Protein AF-C7YXZ8-F1 (afdb_monomer)

Radius of gyration: 30.82 Å; Cα contacts (8 Å, |Δi|>4): 284; chains: 1; bounding box: 81×82×86 Å

Mean predicted aligned error: 14.54 Å

Solvent-accessible surface area (backbone atoms only — not comparable to full-atom values): 23075 Å² total; per-residue (Å²): 141,81,82,92,80,92,75,90,74,94,73,84,82,72,79,83,85,74,81,80,80,82,84,76,90,78,90,85,86,84,88,82,90,80,88,84,83,92,78,91,80,84,90,80,88,80,83,87,84,87,81,87,80,88,86,88,87,84,90,88,87,86,90,83,88,83,88,85,89,86,87,85,84,87,89,81,92,77,93,70,83,67,80,76,78,75,77,79,77,89,74,78,79,81,50,62,68,56,52,53,50,50,43,50,50,38,48,55,53,31,52,54,45,46,55,49,45,52,54,52,50,51,57,58,53,63,50,65,80,47,99,80,62,78,79,79,49,70,69,56,52,50,51,50,50,51,51,39,50,49,34,48,48,35,51,50,51,39,50,53,53,27,63,32,90,77,41,50,74,73,47,44,44,44,49,66,76,68,40,44,70,61,48,46,42,50,65,41,45,50,54,52,50,51,56,32,57,77,46,51,78,86,29,45,71,60,43,52,55,47,50,56,51,51,50,51,52,44,52,48,41,43,76,74,43,64,93,48,36,70,59,33,34,49,50,50,19,49,52,23,47,53,58,28,68,72,40,82,84,44,66,64,60,23,51,51,25,37,49,54,16,41,53,28,33,49,56,44,30,74,75,40,70,43,44,4,58,40,29,36,56,44,20,68,55,31,66,90,42,61,62,58,21,52,52,23,31,49,45,5,58,67,24,84,43,52,27,74,69,37,69,63,56,48,41,76,70,19,53,65,53,65,67,51,54,78,81,59,50,84,75,53,48,51,62,51,32,50,46,25,44,51,31,32,69,72,69,66,47,68,64,90,48,44,65,63,36,48,52,54,22,55,69,36,42,61,62,48,52,60,55,48,55,58,67,74,64,61,85,131

Secondary structure (DSSP, 8-state):
---------TT-S----------------------------PPP-PPPP------------------------------------PPPP--PPPPHHHHHHHHHHHHHHHHHHHHHHHHHHHHHHHTTSSS---PPPHHHHHHHHHHHHHHHHHHHHHHHHHT-TT--HHHHTHHHHTTHHHHIIIIIIIHHHHHHHHTTTTTHHHHHHHHHHHHHHHHHHHHH-GGGHHHHHHHHHHHHHHHHHH-SS-HHHHHHHHHHHHHHHHHHHHH-TTBHHHHHHHHHHTTT-HHHHHHHHHHHHHSSB--TTHHHHTHHHHHHHHH--HHHHTT--HHHHHHHHHHHHHH---GGGHHHHHHHHHHHHHHHHHHHHHHTTS--

pLDDT: mean 76.47, std 27.03, range [21.25, 98.56]

Structure (mmCIF, N/CA/C/O backbone):
data_AF-C7YXZ8-F1
#
_entry.id   AF-C7YXZ8-F1
#
loop_
_atom_site.group_PDB
_atom_site.id
_atom_site.type_symbol
_atom_site.label_atom_id
_atom_site.label_alt_id
_atom_site.label_comp_id
_atom_site.label_asym_id
_atom_site.label_entity_id
_atom_site.label_seq_id
_atom_site.pdbx_PDB_ins_code
_atom_site.Cartn_x
_atom_site.Cartn_y
_atom_site.Cartn_z
_atom_site.occupancy
_atom_site.B_iso_or_equiv
_atom_site.auth_seq_id
_atom_site.auth_comp_id
_atom_site.auth_asym_id
_atom_site.auth_atom_id
_atom_site.pdbx_PDB_model_num
ATOM 1 N N . LEU A 1 1 ? 6.331 -31.261 -4.458 1.00 22.95 1 LEU A N 1
ATOM 2 C CA . LEU A 1 1 ? 5.255 -31.078 -3.459 1.00 22.95 1 LEU A CA 1
ATOM 3 C C . LEU A 1 1 ? 5.594 -29.800 -2.704 1.00 22.95 1 LEU A C 1
ATOM 5 O O . LEU A 1 1 ? 6.320 -29.869 -1.731 1.00 22.95 1 LEU A O 1
ATOM 9 N N . LEU A 1 2 ? 5.270 -28.607 -3.185 1.00 22.16 2 LEU A N 1
ATOM 10 C CA . LEU A 1 2 ? 4.027 -28.182 -3.825 1.00 22.16 2 LEU A CA 1
ATOM 11 C C . LEU A 1 2 ? 4.280 -27.239 -5.003 1.00 22.16 2 LEU A C 1
ATOM 13 O O . LEU A 1 2 ? 5.362 -26.678 -5.152 1.00 22.16 2 LEU A O 1
ATOM 17 N N . ASP A 1 3 ? 3.261 -27.193 -5.847 1.00 21.31 3 ASP A N 1
ATOM 18 C CA . ASP A 1 3 ? 3.287 -26.835 -7.250 1.00 21.31 3 ASP A CA 1
ATOM 19 C C . ASP A 1 3 ? 3.368 -25.341 -7.537 1.00 21.31 3 ASP A C 1
ATOM 21 O O . ASP A 1 3 ? 2.862 -24.488 -6.809 1.00 21.31 3 ASP A O 1
ATOM 25 N N . ALA A 1 4 ? 3.958 -25.088 -8.700 1.00 23.27 4 ALA A N 1
ATOM 26 C CA . ALA A 1 4 ? 3.833 -23.872 -9.464 1.00 23.27 4 ALA A CA 1
ATOM 27 C C . ALA A 1 4 ? 2.370 -23.643 -9.880 1.00 23.27 4 ALA A C 1
ATOM 29 O O . ALA A 1 4 ? 1.775 -24.449 -10.595 1.00 23.27 4 ALA A O 1
ATOM 30 N N . ALA A 1 5 ? 1.831 -22.496 -9.480 1.00 21.45 5 ALA A N 1
ATOM 31 C CA . ALA A 1 5 ? 0.671 -21.860 -10.090 1.00 21.45 5 ALA A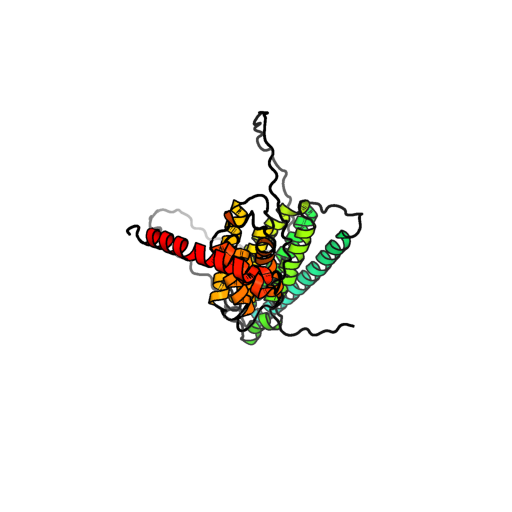 CA 1
ATOM 32 C C . ALA A 1 5 ? 0.880 -20.339 -10.031 1.00 21.45 5 ALA A C 1
ATOM 34 O O . ALA A 1 5 ? 0.215 -19.621 -9.293 1.00 21.45 5 ALA A O 1
ATOM 35 N N . ASP A 1 6 ? 1.870 -19.866 -10.789 1.00 25.06 6 ASP A N 1
ATOM 36 C CA . ASP A 1 6 ? 2.119 -18.446 -11.036 1.00 25.06 6 ASP A CA 1
ATOM 37 C C . ASP A 1 6 ? 1.327 -18.009 -12.274 1.00 25.06 6 ASP A C 1
ATOM 39 O O . ASP A 1 6 ? 1.778 -18.156 -13.411 1.00 25.06 6 ASP A O 1
ATOM 43 N N . ALA A 1 7 ? 0.123 -17.489 -12.051 1.00 25.22 7 ALA A N 1
ATOM 44 C CA . ALA A 1 7 ? -0.517 -16.495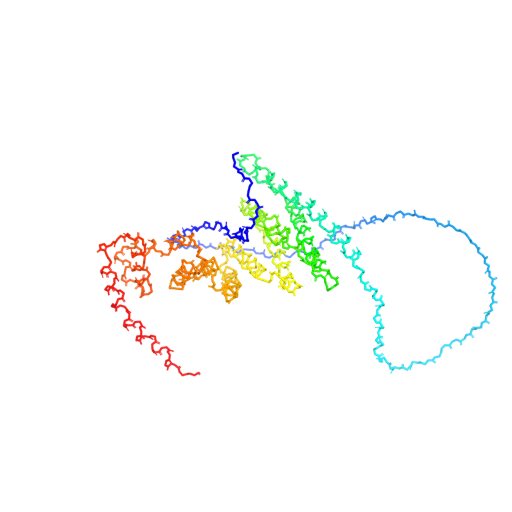 -12.907 1.00 25.22 7 ALA A CA 1
ATOM 45 C C . ALA A 1 7 ? -1.746 -15.932 -12.185 1.00 25.22 7 ALA A C 1
ATOM 47 O O . ALA A 1 7 ? -2.638 -16.682 -11.811 1.00 25.22 7 ALA A O 1
ATOM 48 N N . GLN A 1 8 ? -1.792 -14.602 -12.076 1.00 24.97 8 GLN A N 1
ATOM 49 C CA . GLN A 1 8 ? -2.915 -13.792 -11.584 1.00 24.97 8 GLN A CA 1
ATOM 50 C C . GLN A 1 8 ? -3.157 -13.863 -10.071 1.00 24.97 8 GLN A C 1
ATOM 52 O O . GLN A 1 8 ? -3.991 -14.617 -9.597 1.00 24.97 8 GLN A O 1
ATOM 57 N N . ASN A 1 9 ? -2.490 -12.978 -9.326 1.00 26.17 9 ASN A N 1
ATOM 58 C CA . ASN A 1 9 ? -3.216 -12.008 -8.505 1.00 26.17 9 ASN A CA 1
ATOM 59 C C . ASN A 1 9 ? -2.292 -10.894 -8.001 1.00 26.17 9 ASN A C 1
ATOM 61 O O . ASN A 1 9 ? -1.204 -11.129 -7.483 1.00 26.17 9 ASN A O 1
ATOM 65 N N . SER A 1 10 ? -2.775 -9.659 -8.105 1.00 29.16 10 SER A N 1
ATOM 66 C CA . SER A 1 10 ? -2.252 -8.458 -7.445 1.00 29.16 10 SER A CA 1
ATOM 67 C C . SER A 1 10 ? -2.480 -8.472 -5.919 1.00 29.16 10 SER A C 1
ATOM 69 O O . SER A 1 10 ? -2.590 -7.415 -5.302 1.00 29.16 10 SER A O 1
ATOM 71 N N . ASP A 1 11 ? -2.623 -9.654 -5.311 1.00 33.91 11 ASP A N 1
ATOM 72 C CA . ASP A 1 11 ? -3.142 -9.824 -3.946 1.00 33.91 11 ASP A CA 1
ATOM 73 C C . ASP A 1 11 ? -2.072 -9.820 -2.857 1.00 33.91 11 ASP A C 1
ATOM 75 O O . ASP A 1 11 ? -2.402 -9.745 -1.677 1.00 33.91 11 ASP A O 1
ATOM 79 N N . ASP A 1 12 ? -0.797 -9.819 -3.232 1.00 37.62 12 ASP A N 1
ATOM 80 C CA . ASP A 1 12 ? 0.313 -10.025 -2.297 1.00 37.62 12 ASP A CA 1
ATOM 81 C C . ASP A 1 12 ? 0.966 -8.712 -1.813 1.00 37.62 12 ASP A C 1
ATOM 83 O O . ASP A 1 12 ? 2.110 -8.676 -1.372 1.00 37.62 12 ASP A O 1
ATOM 87 N N . MET A 1 13 ? 0.247 -7.591 -1.924 1.00 41.53 13 MET A N 1
ATOM 88 C CA . MET A 1 13 ? 0.742 -6.259 -1.537 1.00 41.53 13 MET A CA 1
ATOM 89 C C . MET A 1 13 ? 0.558 -5.936 -0.045 1.00 41.53 13 MET A C 1
ATOM 91 O O . MET A 1 13 ? 0.921 -4.847 0.395 1.00 41.53 13 MET A O 1
ATOM 95 N N . GLY A 1 14 ? -0.016 -6.834 0.761 1.00 36.03 14 GLY A N 1
ATOM 96 C CA . GLY A 1 14 ? -0.442 -6.466 2.110 1.00 36.03 14 GLY A CA 1
ATOM 97 C C . GLY A 1 14 ? -0.515 -7.615 3.095 1.00 36.03 14 GLY A C 1
ATOM 98 O O . GLY A 1 14 ? -1.603 -8.075 3.430 1.00 36.03 14 GLY A O 1
ATOM 99 N N . THR A 1 15 ? 0.618 -8.018 3.667 1.00 31.36 15 THR A N 1
ATOM 100 C CA . THR A 1 15 ? 0.616 -8.692 4.976 1.00 31.36 15 THR A CA 1
ATOM 101 C C . THR A 1 15 ? 1.835 -8.303 5.807 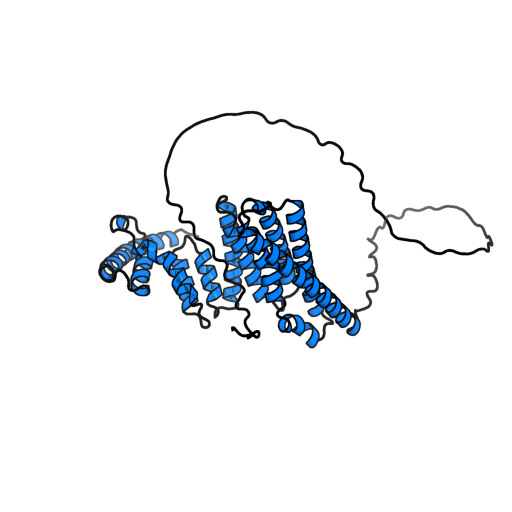1.00 31.36 15 THR A C 1
ATOM 103 O O . THR A 1 15 ? 2.646 -9.131 6.193 1.00 31.36 15 THR A O 1
ATOM 106 N N . CYS A 1 16 ? 1.939 -7.021 6.160 1.00 29.92 16 CYS A N 1
ATOM 107 C CA . CYS A 1 16 ? 2.841 -6.611 7.230 1.00 29.92 16 CYS A CA 1
ATOM 108 C C . CYS A 1 16 ? 2.211 -7.024 8.577 1.00 29.92 16 CYS A C 1
ATOM 110 O O . CYS A 1 16 ? 1.249 -6.390 9.032 1.00 29.92 16 CYS A O 1
ATOM 112 N N . ARG A 1 17 ? 2.706 -8.104 9.202 1.00 25.94 17 ARG A N 1
ATOM 113 C CA . ARG A 1 17 ? 2.362 -8.472 10.588 1.00 25.94 17 ARG A CA 1
ATOM 114 C C . ARG A 1 17 ? 2.926 -7.404 11.528 1.00 25.94 17 ARG A C 1
ATOM 116 O O . ARG A 1 17 ? 4.084 -7.461 11.918 1.00 25.94 17 ARG A O 1
ATOM 123 N N . VAL A 1 18 ? 2.109 -6.420 11.893 1.00 29.67 18 VAL A N 1
ATOM 124 C CA . VAL A 1 18 ? 2.423 -5.527 13.015 1.00 29.67 18 VAL A CA 1
ATOM 125 C C . VAL A 1 18 ? 2.055 -6.278 14.290 1.00 29.67 18 VAL A C 1
ATOM 127 O O . VAL A 1 18 ? 0.873 -6.481 14.566 1.00 29.67 18 VAL A O 1
ATOM 130 N N . LEU A 1 19 ? 3.065 -6.722 15.039 1.00 24.56 19 LEU A N 1
ATOM 131 C CA . LEU A 1 19 ? 2.887 -7.191 16.409 1.00 24.56 19 LEU A CA 1
ATOM 132 C C . LEU A 1 19 ? 2.347 -6.014 17.227 1.00 24.56 19 LEU A C 1
ATOM 134 O O . LEU A 1 19 ? 3.036 -5.019 17.425 1.00 24.56 19 LEU A O 1
ATOM 138 N N . ALA A 1 20 ? 1.087 -6.097 17.647 1.00 23.75 20 ALA A N 1
ATOM 139 C CA . ALA A 1 20 ? 0.527 -5.157 18.602 1.00 23.75 20 ALA A CA 1
ATOM 140 C C . ALA A 1 20 ? 1.126 -5.466 19.982 1.00 23.75 20 ALA A C 1
ATOM 142 O O . ALA A 1 20 ? 0.699 -6.406 20.649 1.00 23.75 20 ALA A O 1
ATOM 143 N N . SER A 1 21 ? 2.130 -4.697 20.396 1.00 23.50 21 SER A N 1
ATOM 144 C CA . SER A 1 21 ? 2.557 -4.607 21.790 1.00 23.50 21 SER A CA 1
ATOM 145 C C . SER A 1 21 ? 1.450 -3.920 22.595 1.00 23.50 21 SER A C 1
ATOM 147 O O . SER A 1 21 ? 1.073 -2.779 22.338 1.00 23.50 21 SER A O 1
ATOM 149 N N . THR A 1 22 ? 0.885 -4.638 23.560 1.00 23.08 22 THR A N 1
ATOM 150 C CA . THR A 1 22 ? -0.003 -4.083 24.584 1.00 23.08 22 THR A CA 1
ATOM 151 C C . THR A 1 22 ? 0.858 -3.415 25.656 1.00 23.08 22 THR A C 1
ATOM 153 O O . THR A 1 22 ? 1.482 -4.120 26.451 1.00 23.08 22 THR A O 1
ATOM 156 N N . SER A 1 23 ? 0.921 -2.084 25.695 1.00 23.06 23 SER A N 1
ATOM 157 C CA . SER A 1 23 ? 1.466 -1.366 26.851 1.00 23.06 23 SER A CA 1
ATOM 158 C C . SER A 1 23 ? 0.373 -1.215 27.913 1.00 23.06 23 SER A C 1
ATOM 160 O O . SER A 1 23 ? -0.671 -0.608 27.692 1.00 23.06 23 SER A O 1
ATOM 162 N N . SER A 1 24 ? 0.607 -1.853 29.059 1.00 23.05 24 SER A N 1
ATOM 163 C CA . SER A 1 24 ? -0.119 -1.632 30.308 1.00 23.05 24 SER A CA 1
ATOM 164 C C . SER A 1 24 ? 0.531 -0.458 31.027 1.00 23.05 24 SER A C 1
ATOM 166 O O . SER A 1 24 ? 1.744 -0.477 31.239 1.00 23.05 24 SER A O 1
ATOM 168 N N . ASP A 1 25 ? -0.276 0.520 31.429 1.00 22.73 25 ASP A N 1
ATOM 169 C CA . ASP A 1 25 ? 0.131 1.624 32.295 1.00 22.73 25 ASP A CA 1
ATOM 170 C C . ASP A 1 25 ? 0.723 1.110 33.618 1.00 22.73 25 ASP A C 1
ATOM 172 O O . ASP A 1 25 ? 0.219 0.158 34.223 1.00 22.73 25 ASP A O 1
ATOM 176 N N . GLY A 1 26 ? 1.796 1.762 34.062 1.00 23.19 26 GLY A N 1
ATOM 177 C CA . GLY A 1 26 ? 2.493 1.492 35.314 1.00 23.19 26 GLY A CA 1
ATOM 178 C C . GLY A 1 26 ? 3.221 2.745 35.793 1.00 23.19 26 GLY A C 1
ATOM 179 O O . GLY A 1 26 ? 4.322 3.050 35.348 1.00 23.19 26 GLY A O 1
ATOM 180 N N . ASP A 1 27 ? 2.549 3.460 36.684 1.00 21.98 27 ASP A N 1
ATOM 181 C CA . ASP A 1 27 ? 2.951 4.668 37.403 1.00 21.98 27 ASP A CA 1
ATOM 182 C C . ASP A 1 27 ? 4.280 4.490 38.174 1.00 21.98 27 ASP A C 1
ATOM 184 O O . ASP A 1 27 ? 4.431 3.497 38.889 1.00 21.98 27 ASP A O 1
ATOM 188 N N . CYS A 1 28 ? 5.214 5.454 38.102 1.00 22.02 28 CYS A N 1
ATOM 189 C CA . CYS A 1 28 ? 6.066 5.793 39.252 1.00 22.02 28 CYS A CA 1
ATOM 190 C C . CYS A 1 28 ? 6.818 7.127 39.104 1.00 22.02 28 CYS A C 1
ATOM 192 O O . CYS A 1 28 ? 7.451 7.446 38.099 1.00 22.02 28 CYS A O 1
ATOM 194 N N . SER A 1 29 ? 6.767 7.885 40.188 1.00 21.25 29 SER A N 1
ATOM 195 C CA . SER A 1 29 ? 7.213 9.255 40.398 1.00 21.25 29 SER A CA 1
ATOM 196 C C . SER A 1 29 ? 8.697 9.429 40.786 1.00 21.25 29 SER A C 1
ATOM 198 O O . SER A 1 29 ? 9.277 8.609 41.492 1.00 21.25 29 SER A O 1
ATOM 200 N N . SER A 1 30 ? 9.208 10.636 40.481 1.00 22.69 30 SER A N 1
ATOM 201 C CA . SER A 1 30 ? 10.160 11.496 41.238 1.00 22.69 30 SER A CA 1
ATOM 202 C C . SER A 1 30 ? 11.711 11.363 41.153 1.00 22.69 30 SER A C 1
ATOM 204 O O . SER A 1 30 ? 12.310 10.562 41.857 1.00 22.69 30 SER A O 1
ATOM 206 N N . LEU A 1 31 ? 12.306 12.375 40.468 1.00 22.38 31 LEU A N 1
ATOM 207 C CA . LEU A 1 31 ? 13.443 13.283 40.839 1.00 22.38 31 LEU A CA 1
ATOM 208 C C . LEU A 1 31 ? 14.925 12.773 40.839 1.00 22.38 31 LEU A C 1
ATOM 210 O O . LEU A 1 31 ? 15.164 11.583 40.976 1.00 22.38 31 LEU A O 1
ATOM 214 N N . PRO A 1 32 ? 15.961 13.662 40.845 1.00 29.80 32 PRO A N 1
ATOM 215 C CA . PRO A 1 32 ? 16.247 14.757 39.896 1.00 29.80 32 PRO A CA 1
ATOM 216 C C . PRO A 1 32 ? 17.747 14.900 39.477 1.00 29.80 32 PRO A C 1
ATOM 218 O O . PRO A 1 32 ? 18.662 14.555 40.215 1.00 29.80 32 PRO A O 1
ATOM 221 N N . GLY A 1 33 ? 17.986 15.584 38.345 1.00 21.97 33 GLY A N 1
ATOM 222 C CA . GLY A 1 33 ? 19.059 16.584 38.170 1.00 21.97 33 GLY A CA 1
ATOM 223 C C . GLY A 1 33 ? 20.503 16.146 37.857 1.00 21.97 33 GLY A C 1
ATOM 224 O O . GLY A 1 33 ? 21.211 15.634 38.717 1.00 21.97 33 GLY A O 1
ATOM 225 N N . ARG A 1 34 ? 21.021 16.573 36.691 1.00 25.47 34 ARG A N 1
ATOM 226 C CA . ARG A 1 34 ? 22.343 17.232 36.594 1.00 25.47 34 ARG A CA 1
ATOM 227 C C . ARG A 1 34 ? 22.561 17.931 35.248 1.00 25.47 34 ARG A C 1
ATOM 229 O O . ARG A 1 34 ? 22.544 17.313 34.191 1.00 25.47 34 ARG A O 1
ATOM 236 N N . HIS A 1 35 ? 22.812 19.235 35.330 1.00 23.64 35 HIS A N 1
ATOM 237 C CA . HIS A 1 35 ? 23.414 20.056 34.284 1.00 23.64 35 HIS A CA 1
ATOM 238 C C . HIS A 1 35 ? 24.862 19.610 34.017 1.00 23.64 35 HIS A C 1
ATOM 240 O O . HIS A 1 35 ? 25.575 19.333 34.980 1.00 23.64 35 HIS A O 1
ATOM 246 N N . HIS A 1 36 ? 25.325 19.646 32.759 1.00 25.89 36 HIS A N 1
ATOM 247 C CA . HIS A 1 36 ? 26.488 20.464 32.378 1.00 25.89 36 HIS A CA 1
ATOM 248 C C . HIS A 1 36 ? 26.817 20.458 30.871 1.00 25.89 36 HIS A C 1
ATOM 250 O O . HIS A 1 36 ? 26.945 19.422 30.235 1.00 25.89 36 HIS A O 1
ATOM 256 N N . LEU A 1 37 ? 27.029 21.693 30.405 1.00 26.59 37 LEU A N 1
ATOM 257 C CA . LEU A 1 37 ? 27.973 22.217 29.414 1.00 26.59 37 LEU A CA 1
ATOM 258 C C . LEU A 1 37 ? 27.983 21.728 27.954 1.00 26.59 37 LEU A C 1
ATOM 260 O O . LEU A 1 37 ? 28.553 20.711 27.577 1.00 26.59 37 LEU A O 1
ATOM 264 N N . VAL A 1 38 ? 27.512 22.669 27.136 1.00 24.27 38 VAL A N 1
ATOM 265 C CA . VAL A 1 38 ? 27.888 22.974 25.755 1.00 24.27 38 VAL A CA 1
ATOM 266 C C . VAL A 1 38 ? 29.408 23.148 25.615 1.00 24.27 38 VAL A C 1
ATOM 268 O O . VAL A 1 38 ? 30.013 23.958 26.316 1.00 24.27 38 VAL A O 1
ATOM 271 N N . GLY A 1 39 ? 30.001 22.440 24.651 1.00 26.11 39 GLY A N 1
ATOM 272 C CA . GLY A 1 39 ? 31.368 22.638 24.172 1.00 26.11 39 GLY A CA 1
ATOM 273 C C . GLY A 1 39 ? 31.386 22.738 22.647 1.00 26.11 39 GLY A C 1
ATOM 274 O O . GLY A 1 39 ? 31.167 21.757 21.945 1.00 26.11 39 GLY A O 1
ATOM 275 N N . HIS A 1 40 ? 31.622 23.948 22.146 1.00 25.14 40 HIS A N 1
ATOM 276 C CA . HIS A 1 40 ? 31.808 24.283 20.735 1.00 25.14 40 HIS A CA 1
ATOM 277 C C . HIS A 1 40 ? 33.159 23.745 20.227 1.00 25.14 40 HIS A C 1
ATOM 279 O O . HIS A 1 40 ? 34.193 24.099 20.790 1.00 25.14 40 HIS A O 1
ATOM 285 N N . ILE A 1 41 ? 33.183 22.981 19.127 1.00 28.25 41 ILE A N 1
ATOM 286 C CA . ILE A 1 41 ? 34.408 22.700 18.354 1.00 28.25 41 ILE A CA 1
ATOM 287 C C . ILE A 1 41 ? 34.120 22.921 16.859 1.00 28.25 41 ILE A C 1
ATOM 289 O O . ILE A 1 41 ? 33.158 22.391 16.310 1.00 28.25 41 ILE A O 1
ATOM 293 N N . LYS A 1 42 ? 34.945 23.770 16.228 1.00 32.03 42 LYS A N 1
ATOM 294 C CA . LYS A 1 42 ? 34.954 24.120 14.793 1.00 32.03 42 LYS A CA 1
ATOM 295 C C . LYS A 1 42 ? 35.577 23.000 13.932 1.00 32.03 42 LYS A C 1
ATOM 297 O O . LYS A 1 42 ? 36.364 22.216 14.457 1.00 32.03 42 LYS A O 1
ATOM 302 N N . PRO A 1 43 ? 35.278 22.940 12.617 1.00 29.72 43 PRO A N 1
ATOM 303 C CA . PRO A 1 43 ? 35.603 21.793 11.774 1.00 29.72 43 PRO A CA 1
ATOM 304 C C . PRO A 1 43 ? 37.038 21.840 11.232 1.00 29.72 43 PRO A C 1
ATOM 306 O O . PRO A 1 43 ? 37.515 22.880 10.775 1.00 29.72 43 PRO A O 1
ATOM 309 N N . GLY A 1 44 ? 37.704 20.684 11.262 1.00 24.94 44 GLY A N 1
ATOM 310 C CA . GLY A 1 44 ? 39.002 20.436 10.644 1.00 24.94 44 GLY A CA 1
ATOM 311 C C . GLY A 1 44 ? 38.864 19.840 9.240 1.00 24.94 44 GLY A C 1
ATOM 312 O O . GLY A 1 44 ? 38.111 18.898 9.017 1.00 24.94 44 GLY A O 1
ATOM 313 N N . SER A 1 45 ? 39.617 20.436 8.323 1.00 29.53 45 SER A N 1
ATOM 314 C CA . SER A 1 45 ? 40.010 20.020 6.971 1.00 29.53 45 SER A CA 1
ATOM 315 C C . SER A 1 45 ? 40.021 18.509 6.675 1.00 29.53 45 SER A C 1
ATOM 317 O O . SER A 1 45 ? 40.768 17.757 7.302 1.00 29.53 45 SER A O 1
ATOM 319 N N . GLY A 1 46 ? 39.272 18.098 5.645 1.00 28.45 46 GLY A N 1
ATOM 320 C CA . GLY A 1 46 ? 39.347 16.766 5.031 1.00 28.45 46 GLY A CA 1
ATOM 321 C C . GLY A 1 46 ? 40.365 16.695 3.878 1.00 28.45 46 GLY A C 1
ATOM 322 O O . GLY A 1 46 ? 40.661 17.726 3.267 1.00 28.45 46 GLY A O 1
ATOM 323 N N . PRO A 1 47 ? 40.911 15.504 3.563 1.00 31.77 47 PRO A N 1
ATOM 324 C CA . PRO A 1 47 ? 41.878 15.338 2.491 1.00 31.77 47 PRO A CA 1
ATOM 325 C C . PRO A 1 47 ? 41.215 15.101 1.123 1.00 31.77 47 PRO A C 1
ATOM 327 O O . PRO A 1 47 ? 40.122 14.554 0.988 1.00 31.77 47 PRO A O 1
ATOM 330 N N . THR A 1 48 ? 41.950 15.544 0.113 1.00 28.92 48 THR A N 1
ATOM 331 C CA . THR A 1 48 ? 41.744 15.511 -1.338 1.00 28.92 48 THR A CA 1
ATOM 332 C C . THR A 1 48 ? 41.395 14.140 -1.927 1.00 28.92 48 THR A C 1
ATOM 334 O O . THR A 1 48 ? 42.091 13.156 -1.689 1.00 28.92 48 THR A O 1
ATOM 337 N N . SER A 1 49 ? 40.362 14.119 -2.780 1.00 28.25 49 SER A N 1
ATOM 338 C CA . SER A 1 49 ? 39.950 12.982 -3.613 1.00 28.25 49 SER A CA 1
ATOM 339 C C . SER A 1 49 ? 40.607 13.048 -4.996 1.00 28.25 49 SER A C 1
ATOM 341 O O . SER A 1 49 ? 40.398 13.993 -5.760 1.00 28.25 49 SER A O 1
ATOM 343 N N . THR A 1 50 ? 41.409 12.032 -5.311 1.00 26.95 50 THR A N 1
ATOM 344 C CA . THR A 1 50 ? 42.083 11.831 -6.598 1.00 26.95 50 THR A CA 1
ATOM 345 C C . THR A 1 50 ? 41.143 11.078 -7.541 1.00 26.95 50 THR A C 1
ATOM 347 O O . THR A 1 50 ? 40.881 9.892 -7.352 1.00 26.95 50 THR A O 1
ATOM 350 N N . ARG A 1 51 ? 40.617 11.757 -8.565 1.00 30.55 51 ARG A N 1
ATOM 351 C CA . ARG A 1 51 ? 39.754 11.158 -9.595 1.00 30.55 51 ARG A CA 1
ATOM 352 C C . ARG A 1 51 ? 40.592 10.721 -10.800 1.00 30.55 51 ARG A C 1
ATOM 354 O O . ARG A 1 51 ? 41.230 11.547 -11.445 1.00 30.55 51 ARG A O 1
ATOM 361 N N . ALA A 1 52 ? 40.561 9.424 -11.099 1.00 29.45 52 ALA A N 1
ATOM 362 C CA . ALA A 1 52 ? 41.130 8.828 -12.304 1.00 29.45 52 ALA A CA 1
ATOM 363 C C . ALA A 1 52 ? 40.244 9.103 -13.537 1.00 29.45 52 ALA A C 1
ATOM 365 O O . ALA A 1 52 ? 39.016 9.057 -13.455 1.00 29.45 52 ALA A O 1
ATOM 366 N N . ALA A 1 53 ? 40.881 9.378 -14.677 1.00 32.66 53 ALA A N 1
ATOM 367 C CA . ALA A 1 53 ? 40.272 9.512 -16.003 1.00 32.66 53 ALA A CA 1
ATOM 368 C C . ALA A 1 53 ? 40.701 8.336 -16.907 1.00 32.66 53 ALA A C 1
ATOM 370 O O . ALA A 1 53 ? 41.800 7.810 -16.705 1.00 32.66 53 ALA A O 1
ATOM 371 N N . PRO A 1 54 ? 39.909 7.934 -17.922 1.00 34.62 54 PRO A N 1
ATOM 372 C CA . PRO A 1 54 ? 40.326 6.916 -18.877 1.00 34.62 54 PRO A CA 1
ATOM 373 C C . PRO A 1 54 ? 40.940 7.502 -20.168 1.00 34.62 54 PRO A C 1
ATOM 375 O O . PRO A 1 54 ? 40.387 8.395 -20.797 1.00 34.62 54 PRO A O 1
ATOM 378 N N . ILE A 1 55 ? 42.113 6.953 -20.501 1.00 30.31 55 ILE A N 1
ATOM 379 C CA . ILE A 1 55 ? 42.634 6.433 -21.787 1.00 30.31 55 ILE A CA 1
ATOM 380 C C . ILE A 1 55 ? 42.457 7.242 -23.105 1.00 30.31 55 ILE A C 1
ATOM 382 O O . ILE A 1 55 ? 41.373 7.556 -23.575 1.00 30.31 55 ILE A O 1
ATOM 386 N N . ARG A 1 56 ? 43.631 7.445 -23.724 1.00 28.08 56 ARG A N 1
ATOM 387 C CA . ARG A 1 56 ? 44.085 8.139 -24.953 1.00 28.08 56 ARG A CA 1
ATOM 388 C C . ARG A 1 56 ? 43.845 7.292 -26.231 1.00 28.08 56 ARG A C 1
ATOM 390 O O . ARG A 1 56 ? 43.998 6.077 -26.152 1.00 28.08 56 ARG A O 1
ATOM 397 N N . SER A 1 57 ? 43.589 7.829 -27.437 1.00 29.69 57 SER A N 1
ATOM 398 C CA . SER A 1 57 ? 44.553 8.247 -28.511 1.00 29.69 57 SER A CA 1
ATOM 399 C C . SER A 1 57 ? 43.836 8.174 -29.898 1.00 29.69 57 SER A C 1
ATOM 401 O O . SER A 1 57 ? 42.761 7.574 -29.912 1.00 29.69 57 SER A O 1
ATOM 403 N N . PRO A 1 58 ? 44.392 8.608 -31.067 1.00 41.38 58 PRO A N 1
ATOM 404 C CA . PRO A 1 58 ? 45.680 9.280 -31.347 1.00 41.38 58 PRO A CA 1
ATOM 405 C C . PRO A 1 58 ? 45.621 10.554 -32.253 1.00 41.38 58 PRO A C 1
ATOM 407 O O . PRO A 1 58 ? 44.631 10.840 -32.916 1.00 41.38 58 PRO A O 1
ATOM 410 N N . GLN A 1 59 ? 46.740 11.301 -32.276 1.00 28.14 59 GLN A N 1
ATOM 411 C CA . GLN A 1 59 ? 47.127 12.380 -33.226 1.00 28.14 59 GLN A CA 1
ATOM 412 C C . GLN A 1 59 ? 47.646 11.750 -34.557 1.00 28.14 59 GLN A C 1
ATOM 414 O O . GLN A 1 59 ? 47.892 10.547 -34.544 1.00 28.14 59 GLN A O 1
ATOM 419 N N . SER A 1 60 ? 47.888 12.373 -35.727 1.00 30.84 60 SER A N 1
ATOM 420 C CA . SER A 1 60 ? 48.311 13.712 -36.244 1.00 30.84 60 SER A CA 1
ATOM 421 C C . SER A 1 60 ? 48.254 13.647 -37.825 1.00 30.84 60 SER A C 1
ATOM 423 O O . SER A 1 60 ? 47.681 12.657 -38.287 1.00 30.84 60 SER A O 1
ATOM 425 N N . PRO A 1 61 ? 48.823 14.532 -38.711 1.00 42.91 61 PRO A N 1
ATOM 426 C CA . PRO A 1 61 ? 49.556 15.810 -38.548 1.00 42.91 61 PRO A CA 1
ATOM 427 C C . PRO A 1 61 ? 49.278 16.969 -39.583 1.00 42.91 61 PRO A C 1
ATOM 429 O O . PRO A 1 61 ? 48.748 16.766 -40.670 1.00 42.91 61 PRO A O 1
ATOM 432 N N . SER A 1 62 ? 49.764 18.172 -39.215 1.00 32.09 62 SER A N 1
ATOM 433 C CA . SER A 1 62 ? 50.474 19.236 -39.994 1.00 32.09 62 SER A CA 1
ATOM 434 C C . SER A 1 62 ? 49.869 20.039 -41.181 1.00 32.09 62 SER A C 1
ATOM 436 O O . SER A 1 62 ? 49.587 19.508 -42.249 1.00 32.09 62 SER A O 1
ATOM 438 N N . ASP A 1 63 ? 49.914 21.370 -40.978 1.00 28.91 63 ASP A N 1
ATOM 439 C CA . ASP A 1 63 ? 50.382 22.483 -41.839 1.00 28.91 63 ASP A CA 1
ATOM 440 C C . ASP A 1 63 ? 49.660 22.908 -43.135 1.00 28.91 63 ASP A C 1
ATOM 442 O O . ASP A 1 63 ? 49.748 22.256 -44.172 1.00 28.91 63 ASP A O 1
ATOM 446 N N . LYS A 1 64 ? 49.141 24.153 -43.128 1.00 32.22 64 LYS A N 1
ATOM 447 C CA . LYS A 1 64 ? 49.665 25.272 -43.950 1.00 32.22 64 LYS A CA 1
ATOM 448 C C . LYS A 1 64 ? 49.054 26.628 -43.559 1.00 32.22 64 LYS A C 1
ATOM 450 O O . LYS A 1 64 ? 47.842 26.787 -43.470 1.00 32.22 64 LYS A O 1
ATOM 455 N N . ALA A 1 65 ? 49.934 27.606 -43.361 1.00 27.95 65 ALA A N 1
ATOM 456 C CA . ALA A 1 65 ? 49.634 29.020 -43.162 1.00 27.95 65 ALA A CA 1
ATOM 457 C C . ALA A 1 65 ? 49.327 29.731 -44.490 1.00 27.95 65 ALA A C 1
ATOM 459 O O . ALA A 1 65 ? 49.973 29.410 -45.478 1.00 27.95 65 ALA A O 1
ATOM 460 N N . TYR A 1 66 ? 48.455 30.747 -44.471 1.00 30.75 66 TYR A N 1
ATOM 461 C CA . TYR A 1 66 ? 48.657 32.032 -45.160 1.00 30.75 66 TYR A CA 1
ATOM 462 C C . TYR A 1 66 ? 47.879 33.143 -44.436 1.00 30.75 66 TYR A C 1
ATOM 464 O O . TYR A 1 66 ? 46.723 32.985 -44.053 1.00 30.75 66 TYR A O 1
ATOM 472 N N . GLN A 1 67 ? 48.581 34.251 -44.216 1.00 32.12 67 GLN A N 1
ATOM 473 C CA . GLN A 1 67 ? 48.151 35.488 -43.571 1.00 32.12 67 GLN A CA 1
ATOM 474 C C . GLN A 1 67 ? 47.216 36.297 -44.481 1.00 32.12 67 GLN A C 1
ATOM 476 O O . GLN A 1 67 ? 47.438 36.332 -45.687 1.00 32.12 67 GLN A O 1
ATOM 481 N N . THR A 1 68 ? 46.289 37.069 -43.908 1.00 30.00 68 THR A N 1
ATOM 482 C CA . THR A 1 68 ? 46.140 38.502 -44.233 1.00 30.00 68 THR A CA 1
ATOM 483 C C . THR A 1 68 ? 45.519 39.222 -43.035 1.00 30.00 68 THR A C 1
ATOM 485 O O . THR A 1 68 ? 44.473 38.851 -42.515 1.00 30.00 68 THR A O 1
ATOM 488 N N . SER A 1 69 ? 46.243 40.232 -42.580 1.00 33.91 69 SER A N 1
ATOM 489 C CA . SER A 1 69 ? 45.978 41.162 -41.488 1.00 33.91 69 SER A CA 1
ATOM 490 C C . SER A 1 69 ? 44.941 42.232 -41.839 1.00 33.91 69 SER A C 1
ATOM 492 O O . SER A 1 69 ? 45.008 42.794 -42.929 1.00 33.91 69 SER A O 1
ATOM 494 N N . SER A 1 70 ? 44.102 42.620 -40.874 1.00 32.97 70 SER A N 1
ATOM 495 C CA . SER A 1 70 ? 43.716 44.020 -40.612 1.00 32.97 70 SER A CA 1
ATOM 496 C C . SER A 1 70 ? 43.128 44.133 -39.203 1.00 32.97 70 SER A C 1
ATOM 498 O O . SER A 1 70 ? 42.260 43.359 -38.810 1.00 32.97 70 SER A O 1
ATOM 500 N N . SER A 1 71 ? 43.670 45.062 -38.428 1.00 35.69 71 SER A N 1
ATOM 501 C CA . SER A 1 71 ? 43.371 45.355 -37.028 1.00 35.69 71 SER A CA 1
ATOM 502 C C . SER A 1 71 ? 42.467 46.594 -36.887 1.00 35.69 71 SER A C 1
ATOM 504 O O . SER A 1 71 ? 42.389 47.390 -37.819 1.00 35.69 71 SER A O 1
ATOM 506 N N . ILE A 1 72 ? 41.922 46.778 -35.666 1.00 35.31 72 ILE A N 1
ATOM 507 C CA . ILE A 1 72 ? 41.541 48.040 -34.966 1.00 35.31 72 ILE A CA 1
ATOM 508 C C . ILE A 1 72 ? 40.048 48.146 -34.530 1.00 35.31 72 ILE A C 1
ATOM 510 O O . ILE A 1 72 ? 39.202 48.654 -35.250 1.00 35.31 72 ILE A O 1
ATOM 514 N N . THR A 1 73 ? 39.827 47.696 -33.278 1.00 34.31 73 THR A N 1
ATOM 515 C CA . THR A 1 73 ? 39.051 48.241 -32.115 1.00 34.31 73 THR A CA 1
ATOM 516 C C . THR A 1 73 ? 37.531 48.552 -32.147 1.00 34.31 73 THR A C 1
ATOM 518 O O . THR A 1 73 ? 37.028 49.107 -33.117 1.00 34.31 73 THR A O 1
ATOM 521 N N . PRO A 1 74 ? 36.808 48.273 -31.026 1.00 52.62 74 PRO A N 1
ATOM 522 C CA . PRO A 1 74 ? 35.375 48.530 -30.831 1.00 52.62 74 PRO A CA 1
ATOM 523 C C . PRO A 1 74 ? 35.133 49.978 -30.360 1.00 52.62 74 PRO A C 1
ATOM 525 O O . PRO A 1 74 ? 36.051 50.602 -29.819 1.00 52.62 74 PRO A O 1
ATOM 528 N N . PRO A 1 75 ? 33.924 50.536 -30.537 1.00 46.53 75 PRO A N 1
ATOM 529 C CA . PRO A 1 75 ? 32.993 50.573 -29.400 1.00 46.53 75 PRO A CA 1
ATOM 530 C C . PRO A 1 75 ? 31.509 50.540 -29.814 1.00 46.53 75 PRO A C 1
ATOM 532 O O . PRO A 1 75 ? 31.163 50.889 -30.933 1.00 46.53 75 PRO A O 1
ATOM 535 N N . PHE A 1 76 ? 30.638 50.120 -28.900 1.00 33.75 76 PHE A N 1
ATOM 536 C CA . PHE A 1 76 ? 29.494 50.886 -28.379 1.00 33.75 76 PHE A CA 1
ATOM 537 C C . PHE A 1 76 ? 28.562 49.910 -27.653 1.00 33.75 76 PHE A C 1
ATOM 539 O O . PHE A 1 76 ? 28.059 48.947 -28.224 1.00 33.75 76 PHE A O 1
ATOM 546 N N . CYS A 1 77 ? 28.428 50.134 -26.348 1.00 45.31 77 CYS A N 1
ATOM 547 C CA . CYS A 1 77 ? 27.460 49.464 -25.503 1.00 45.31 77 CYS A CA 1
ATOM 548 C C . CYS A 1 77 ? 26.085 50.045 -25.827 1.00 45.31 77 CYS A C 1
ATOM 550 O O . CYS A 1 77 ? 25.829 51.183 -25.443 1.00 45.31 77 CYS A O 1
ATOM 552 N N . ASP A 1 78 ? 25.231 49.265 -26.481 1.00 39.91 78 ASP A N 1
ATOM 553 C CA . ASP A 1 78 ? 23.790 49.477 -26.424 1.00 39.91 78 ASP A CA 1
ATOM 554 C C . ASP A 1 78 ? 23.186 48.380 -25.546 1.00 39.91 78 ASP A C 1
ATOM 556 O O . ASP A 1 78 ? 23.203 47.185 -25.851 1.00 39.91 78 ASP A O 1
ATOM 560 N N . ASP A 1 79 ? 22.751 48.841 -24.381 1.00 48.72 79 ASP A N 1
ATOM 561 C CA . ASP A 1 79 ? 22.005 48.135 -23.357 1.00 48.72 79 ASP A CA 1
ATOM 562 C C . ASP A 1 79 ? 20.570 47.908 -23.851 1.00 48.72 79 ASP A C 1
ATOM 564 O O . ASP A 1 79 ? 19.668 48.695 -23.584 1.00 48.72 79 ASP A O 1
ATOM 568 N N . ASP A 1 80 ? 20.371 46.842 -24.624 1.00 48.16 80 ASP A N 1
ATOM 569 C CA . ASP A 1 80 ? 19.053 46.241 -24.824 1.00 48.16 80 ASP A CA 1
ATOM 570 C C . ASP A 1 80 ? 19.190 44.723 -24.714 1.00 48.16 80 ASP A C 1
ATOM 572 O O . ASP A 1 80 ? 19.118 43.971 -25.688 1.00 48.16 80 ASP A O 1
ATOM 576 N N . SER A 1 81 ? 19.459 44.255 -23.491 1.00 54.91 81 SER A N 1
ATOM 577 C CA . SER A 1 81 ? 19.377 42.832 -23.154 1.00 54.91 81 SER A CA 1
ATOM 578 C C . SER A 1 81 ? 17.911 42.398 -23.107 1.00 54.91 81 SER A C 1
ATOM 580 O O . SER A 1 81 ? 17.385 41.992 -22.069 1.00 54.91 81 SER A O 1
ATOM 582 N N . THR A 1 82 ? 17.242 42.434 -24.259 1.00 59.12 82 THR A N 1
ATOM 583 C CA . THR A 1 82 ? 16.167 41.487 -24.520 1.00 59.12 82 THR A CA 1
ATOM 584 C C . THR A 1 82 ? 16.775 40.103 -24.333 1.00 59.12 82 THR A C 1
ATOM 586 O O . THR A 1 82 ? 17.701 39.712 -25.038 1.00 59.12 82 THR A O 1
ATOM 589 N N . SER A 1 83 ? 16.325 39.399 -23.292 1.00 61.25 83 SER A N 1
ATOM 590 C CA . SER A 1 83 ? 16.736 38.031 -22.980 1.00 61.25 83 SER A CA 1
ATOM 591 C C . SER A 1 83 ? 16.661 37.189 -24.256 1.00 61.25 83 SER A C 1
ATOM 593 O O . SER A 1 83 ? 15.569 36.835 -24.706 1.00 61.25 83 SER A O 1
ATOM 595 N N . ALA A 1 84 ? 17.811 36.951 -24.893 1.00 65.38 84 ALA A N 1
ATOM 596 C CA . ALA A 1 84 ? 17.882 36.224 -26.146 1.00 65.38 84 ALA A CA 1
ATOM 597 C C . ALA A 1 84 ? 17.400 34.799 -25.870 1.00 65.38 84 ALA A C 1
ATOM 599 O O . ALA A 1 84 ? 18.089 34.017 -25.212 1.00 65.38 84 ALA A O 1
ATOM 600 N N . MET A 1 85 ? 16.187 34.472 -26.322 1.00 71.81 85 MET A N 1
ATOM 601 C CA . MET A 1 85 ? 15.666 33.116 -26.210 1.00 71.81 85 MET A CA 1
ATOM 602 C C . MET A 1 85 ? 16.592 32.189 -26.997 1.00 71.81 85 MET A C 1
ATOM 604 O O . MET A 1 85 ? 16.677 32.268 -28.222 1.00 71.81 85 MET A O 1
ATOM 608 N N . ILE A 1 86 ? 17.309 31.325 -26.280 1.00 76.75 86 ILE A N 1
ATOM 609 C CA . ILE A 1 86 ? 18.137 30.281 -26.879 1.00 76.75 86 ILE A CA 1
ATOM 610 C C . ILE A 1 86 ? 17.184 29.324 -27.619 1.00 76.75 86 ILE A C 1
ATOM 612 O O . ILE A 1 86 ? 16.260 28.804 -26.985 1.00 76.75 86 ILE A O 1
ATOM 616 N N . PRO A 1 87 ? 17.365 29.085 -28.934 1.00 77.19 87 PRO A N 1
ATOM 617 C CA . PRO A 1 87 ? 16.529 28.146 -29.667 1.00 77.19 87 PRO A CA 1
ATOM 618 C C . PRO A 1 87 ? 16.633 26.756 -29.041 1.00 77.19 87 PRO A C 1
ATOM 620 O O . PRO A 1 87 ? 17.725 26.302 -28.689 1.00 77.19 87 PRO A O 1
ATOM 623 N N . GLN A 1 88 ? 15.493 26.077 -28.904 1.00 71.19 88 GLN A N 1
ATOM 624 C CA . GLN A 1 88 ? 15.458 24.716 -28.383 1.00 71.19 88 GLN A CA 1
ATOM 625 C C . GLN A 1 88 ? 16.374 23.817 -29.238 1.00 71.19 88 GLN A C 1
ATOM 627 O O . GLN A 1 88 ? 16.227 23.815 -30.463 1.00 71.19 88 GLN A O 1
ATOM 632 N N . PRO A 1 89 ? 17.305 23.053 -28.631 1.00 76.12 89 PRO A N 1
ATOM 633 C CA . PRO A 1 89 ? 18.149 22.118 -29.366 1.00 76.12 89 PRO A CA 1
ATOM 634 C C . PRO A 1 89 ? 17.295 21.142 -30.178 1.00 76.12 89 PRO A C 1
ATOM 636 O O . PRO A 1 89 ? 16.284 20.642 -29.676 1.00 76.12 89 PRO A O 1
ATOM 639 N N . GLU A 1 90 ? 17.702 20.844 -31.414 1.00 67.31 90 GLU A N 1
ATOM 640 C CA . GLU A 1 90 ? 17.019 19.847 -32.240 1.00 67.31 90 GLU A CA 1
ATOM 641 C C . GLU A 1 90 ? 17.042 18.484 -31.536 1.00 67.31 90 GLU A C 1
ATOM 643 O O . GLU A 1 90 ? 18.072 17.813 -31.445 1.00 67.31 90 GLU A O 1
ATOM 648 N N . THR A 1 91 ? 15.886 18.058 -31.029 1.00 74.06 91 THR A N 1
ATOM 649 C CA . THR A 1 91 ? 15.708 16.719 -30.467 1.00 74.06 91 THR A CA 1
ATOM 650 C C . THR A 1 91 ? 15.172 15.820 -31.573 1.00 74.06 91 THR A C 1
ATOM 652 O O . THR A 1 91 ? 14.035 15.959 -32.018 1.00 74.06 91 THR A O 1
ATOM 655 N N . ARG A 1 92 ? 16.007 14.904 -32.079 1.00 72.75 92 ARG A N 1
ATOM 656 C CA . ARG A 1 92 ? 15.520 13.874 -33.004 1.00 72.75 92 ARG A CA 1
ATOM 657 C C . ARG A 1 92 ? 14.562 12.957 -32.230 1.00 72.75 92 ARG A C 1
ATOM 659 O O . ARG A 1 92 ? 14.961 12.460 -31.176 1.00 72.75 92 ARG A O 1
ATOM 666 N N . PRO A 1 93 ? 13.328 12.723 -32.708 1.00 78.25 93 PRO A N 1
ATOM 667 C CA . PRO A 1 93 ? 12.396 11.840 -32.019 1.00 78.25 93 PRO A CA 1
ATOM 668 C C . PRO A 1 93 ? 12.960 10.414 -31.959 1.00 78.25 93 PRO A C 1
ATOM 670 O O . PRO A 1 93 ? 13.510 9.918 -32.944 1.00 78.25 93 PRO A O 1
ATOM 673 N N . ILE A 1 94 ? 12.823 9.756 -30.803 1.00 85.75 94 ILE A N 1
ATOM 674 C CA . ILE A 1 94 ? 13.256 8.366 -30.619 1.00 85.75 94 ILE A CA 1
ATOM 675 C C . ILE A 1 94 ? 12.504 7.450 -31.590 1.00 85.75 94 ILE A C 1
ATOM 677 O O . ILE A 1 94 ? 11.272 7.487 -31.674 1.00 85.75 94 ILE A O 1
ATOM 681 N N . SER A 1 95 ? 13.244 6.628 -32.336 1.00 89.50 95 SER A N 1
ATOM 682 C CA . SER A 1 95 ? 12.628 5.633 -33.216 1.00 89.50 95 SER A CA 1
ATOM 683 C C . SER A 1 95 ? 12.041 4.476 -32.407 1.00 89.50 95 SER A C 1
ATOM 685 O O . SER A 1 95 ? 12.491 4.169 -31.300 1.00 89.50 95 SER A O 1
ATOM 687 N N . GLN A 1 96 ? 11.043 3.795 -32.969 1.00 90.81 96 GLN A N 1
ATOM 688 C CA . GLN A 1 96 ? 10.408 2.665 -32.295 1.00 90.81 96 GLN A CA 1
ATOM 689 C C . GLN A 1 96 ? 11.400 1.522 -32.022 1.00 90.81 96 GLN A C 1
ATOM 691 O O . GLN A 1 96 ? 11.362 0.936 -30.943 1.00 90.81 96 GLN A O 1
ATOM 696 N N . ASP A 1 97 ? 12.314 1.243 -32.953 1.00 92.00 97 ASP A N 1
ATOM 697 C CA . ASP A 1 97 ? 13.317 0.184 -32.797 1.00 92.00 97 ASP A CA 1
ATOM 698 C C . ASP A 1 97 ? 14.342 0.514 -31.709 1.00 92.00 97 ASP A C 1
ATOM 700 O O . ASP A 1 97 ? 14.688 -0.359 -30.911 1.00 92.00 97 ASP A O 1
ATOM 704 N N . GLN A 1 98 ? 14.771 1.779 -31.618 1.0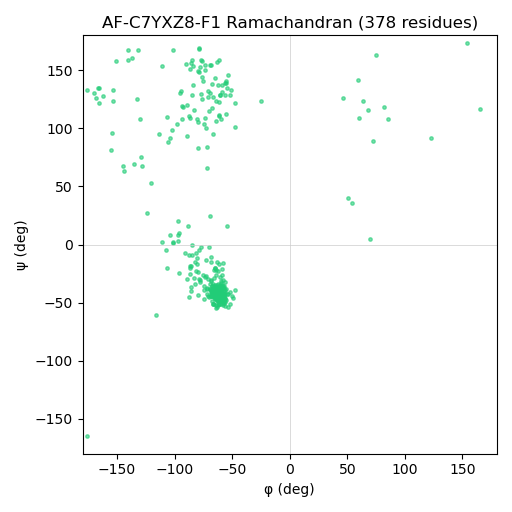0 94.38 98 GLN A N 1
ATOM 705 C CA . GLN A 1 98 ? 15.619 2.244 -30.518 1.00 94.38 98 GLN A CA 1
ATOM 706 C C . GLN A 1 98 ? 14.902 2.085 -29.181 1.00 94.38 98 GLN A C 1
ATOM 708 O O . GLN A 1 98 ? 15.455 1.481 -28.273 1.00 94.38 98 GLN A O 1
ATOM 713 N N . LEU A 1 99 ? 13.648 2.529 -29.070 1.00 95.44 99 LEU A N 1
ATOM 714 C CA . LEU A 1 99 ? 12.886 2.390 -27.829 1.00 95.44 99 LEU A CA 1
ATOM 715 C C . LEU A 1 99 ? 12.708 0.919 -27.415 1.00 95.44 99 LEU A C 1
ATOM 717 O O . LEU A 1 99 ? 12.802 0.584 -26.236 1.00 95.44 99 LEU A O 1
ATOM 721 N N . VAL A 1 100 ? 12.478 0.021 -28.376 1.00 96.50 100 VAL A N 1
ATOM 722 C CA . VAL A 1 100 ? 12.413 -1.424 -28.112 1.00 96.50 100 VAL A CA 1
ATOM 723 C C . VAL A 1 100 ? 13.760 -1.960 -27.623 1.00 96.50 100 VAL A C 1
ATOM 725 O O . VAL A 1 100 ? 13.777 -2.794 -26.716 1.00 96.50 100 VAL A O 1
ATOM 728 N N . ALA A 1 101 ? 14.874 -1.519 -28.211 1.00 96.19 101 ALA A N 1
ATOM 729 C CA . ALA A 1 101 ? 16.211 -1.904 -27.769 1.00 96.19 101 ALA A CA 1
ATOM 730 C C . ALA A 1 101 ? 16.505 -1.398 -26.346 1.00 96.19 101 ALA A C 1
ATOM 732 O O . ALA A 1 101 ? 16.942 -2.192 -25.514 1.00 96.19 101 ALA A O 1
ATOM 733 N N . GLU A 1 102 ? 16.165 -0.143 -26.042 1.00 96.38 102 GLU A N 1
ATOM 734 C CA . GLU A 1 102 ? 16.317 0.453 -24.708 1.00 96.38 102 GLU A CA 1
ATOM 735 C C . GLU A 1 102 ? 15.513 -0.313 -23.653 1.00 96.38 102 GLU A C 1
ATOM 737 O O . GLU A 1 102 ? 16.072 -0.774 -22.662 1.00 96.38 102 GLU A O 1
ATOM 742 N N . VAL A 1 103 ? 14.218 -0.564 -23.891 1.00 97.62 103 VAL A N 1
ATOM 743 C CA . VAL A 1 103 ? 13.381 -1.321 -22.939 1.00 97.62 103 VAL A CA 1
ATOM 744 C C . VAL A 1 103 ? 13.926 -2.731 -22.701 1.00 97.62 103 VAL A C 1
ATOM 746 O O . VAL A 1 103 ? 13.868 -3.232 -21.578 1.00 97.62 103 VAL A O 1
ATOM 749 N N . LYS A 1 104 ? 14.471 -3.389 -23.732 1.00 97.31 104 LYS A N 1
ATOM 750 C CA . LYS A 1 104 ? 15.117 -4.702 -23.577 1.00 97.31 104 LYS A CA 1
ATOM 751 C C . LYS A 1 104 ? 16.395 -4.616 -22.741 1.00 97.31 104 LYS A C 1
ATOM 753 O O . LYS A 1 104 ? 16.611 -5.496 -21.912 1.00 97.31 104 LYS A O 1
ATOM 758 N N . GLY A 1 105 ? 17.214 -3.587 -22.958 1.00 97.88 105 GLY A N 1
ATOM 759 C CA . GLY A 1 105 ? 18.432 -3.336 -22.187 1.00 97.88 105 GLY A CA 1
ATOM 760 C C . GLY A 1 105 ? 18.131 -3.098 -20.710 1.00 97.88 105 GLY A C 1
ATOM 761 O O . GLY A 1 105 ? 18.667 -3.811 -19.863 1.00 97.88 105 GLY A O 1
ATOM 762 N N . ILE A 1 106 ? 17.194 -2.190 -20.419 1.00 98.00 106 ILE A N 1
ATOM 763 C CA . ILE A 1 106 ? 16.730 -1.894 -19.055 1.00 98.00 106 ILE A CA 1
ATOM 764 C C . ILE A 1 106 ? 16.173 -3.160 -18.401 1.00 98.00 106 ILE A C 1
ATOM 766 O O . ILE A 1 106 ? 16.553 -3.506 -17.291 1.00 98.00 106 ILE A O 1
ATOM 770 N N . TYR A 1 107 ? 15.323 -3.922 -19.099 1.00 98.44 107 TYR A N 1
ATOM 771 C CA . TYR A 1 107 ? 14.777 -5.164 -18.545 1.00 98.44 107 TYR A CA 1
ATOM 772 C C . TYR A 1 107 ? 15.866 -6.183 -18.179 1.00 98.44 107 TYR A C 1
ATOM 774 O O . TYR A 1 107 ? 15.771 -6.840 -17.143 1.00 98.44 107 TYR A O 1
ATOM 782 N N . ALA A 1 108 ? 16.904 -6.321 -19.010 1.00 98.12 108 ALA A N 1
ATOM 783 C CA . ALA A 1 108 ? 18.026 -7.205 -18.714 1.00 98.12 108 ALA A CA 1
ATOM 784 C C . ALA A 1 108 ? 18.814 -6.731 -17.480 1.00 98.12 108 ALA A C 1
ATOM 786 O O . ALA A 1 108 ? 19.117 -7.547 -16.610 1.00 98.12 108 ALA A O 1
ATOM 787 N N . GLY A 1 109 ? 19.094 -5.425 -17.378 1.00 97.88 109 GLY A N 1
ATOM 788 C CA . GLY A 1 109 ? 19.718 -4.807 -16.203 1.00 97.88 109 GLY A CA 1
ATOM 789 C C . GLY A 1 109 ? 18.901 -5.029 -14.931 1.00 97.88 109 GLY A C 1
ATOM 790 O O . GLY A 1 109 ? 19.406 -5.596 -13.962 1.00 97.88 109 GLY A O 1
ATOM 791 N N . LEU A 1 110 ? 17.611 -4.696 -14.979 1.00 98.38 110 LEU A N 1
ATOM 792 C CA . LEU A 1 110 ? 16.641 -4.890 -13.904 1.00 98.38 110 LEU A CA 1
ATOM 793 C C . LEU A 1 110 ? 16.648 -6.327 -13.383 1.00 98.38 110 LEU A C 1
ATOM 795 O O . LEU A 1 110 ? 16.791 -6.535 -12.183 1.00 98.38 110 LEU A O 1
ATOM 799 N N . VAL A 1 111 ? 16.534 -7.325 -14.264 1.00 98.38 111 VAL A N 1
ATOM 800 C CA . VAL A 1 111 ? 16.514 -8.742 -13.859 1.00 98.38 111 VAL A CA 1
ATOM 801 C C . VAL A 1 111 ? 17.825 -9.153 -13.184 1.00 98.38 111 VAL A C 1
ATOM 803 O O . VAL A 1 111 ? 17.790 -9.888 -12.195 1.00 98.38 111 VAL A O 1
ATOM 806 N N . MET A 1 112 ? 18.978 -8.678 -13.671 1.00 98.06 112 MET A N 1
ATOM 807 C CA . MET A 1 112 ? 20.267 -8.958 -13.028 1.00 98.06 112 MET A CA 1
ATOM 808 C C . MET A 1 112 ? 20.333 -8.371 -11.615 1.00 98.06 112 MET A C 1
ATOM 810 O O . MET A 1 112 ? 20.723 -9.071 -10.679 1.00 98.06 112 MET A O 1
ATOM 814 N N . VAL A 1 113 ? 19.941 -7.104 -11.448 1.00 98.31 113 VAL A N 1
ATOM 815 C CA . VAL A 1 113 ? 19.962 -6.434 -10.140 1.00 98.31 113 VAL A CA 1
ATOM 816 C C . VAL A 1 113 ? 18.934 -7.060 -9.194 1.00 98.31 113 VAL A C 1
ATOM 818 O O . VAL A 1 113 ? 19.259 -7.319 -8.040 1.00 98.31 113 VAL A O 1
ATOM 821 N N . GLU A 1 114 ? 17.732 -7.380 -9.676 1.00 98.50 114 GLU A N 1
ATOM 822 C CA . GLU A 1 114 ? 16.680 -8.028 -8.883 1.00 98.50 114 GLU A CA 1
ATOM 823 C C . GLU A 1 114 ? 17.129 -9.395 -8.366 1.00 98.50 114 GLU A C 1
ATOM 825 O O . GLU A 1 114 ? 17.024 -9.668 -7.171 1.00 98.50 114 GLU A O 1
ATOM 830 N N . THR A 1 115 ? 17.703 -10.223 -9.245 1.00 98.19 115 THR A N 1
ATOM 831 C CA . THR A 1 115 ? 18.276 -11.519 -8.855 1.00 98.19 115 THR A CA 1
ATOM 832 C C . THR A 1 115 ? 19.322 -11.320 -7.761 1.00 98.19 115 THR A C 1
ATOM 834 O O . THR A 1 115 ? 19.335 -12.045 -6.766 1.00 98.19 115 THR A O 1
ATOM 837 N N . LYS A 1 116 ? 20.155 -10.278 -7.892 1.00 97.94 116 LYS A N 1
ATOM 838 C CA . LYS A 1 116 ? 21.174 -9.975 -6.894 1.00 97.94 116 LYS A CA 1
ATOM 839 C C . LYS A 1 116 ? 20.590 -9.542 -5.549 1.00 97.94 116 LYS A C 1
ATOM 841 O O . LYS A 1 116 ? 21.108 -9.984 -4.525 1.00 97.94 116 LYS A O 1
ATOM 846 N N . CYS A 1 117 ? 19.542 -8.715 -5.538 1.00 97.75 117 CYS A N 1
ATOM 847 C CA . CYS A 1 117 ? 18.831 -8.343 -4.312 1.00 97.75 117 CYS A CA 1
ATOM 848 C C . CYS A 1 117 ? 18.292 -9.586 -3.601 1.00 97.75 117 CYS A C 1
ATOM 850 O O . CYS A 1 117 ? 18.598 -9.792 -2.433 1.00 97.75 117 CYS A O 1
ATOM 852 N N . ILE A 1 118 ? 17.583 -10.460 -4.324 1.00 96.44 118 ILE A N 1
ATOM 853 C CA . ILE A 1 118 ? 16.980 -11.678 -3.761 1.00 96.44 118 ILE A CA 1
ATOM 854 C C . ILE A 1 118 ? 18.045 -12.587 -3.132 1.00 96.44 118 ILE A C 1
ATOM 856 O O . ILE A 1 118 ? 17.885 -13.050 -2.004 1.00 96.44 118 ILE A O 1
ATOM 860 N N . GLU A 1 119 ? 19.150 -12.841 -3.839 1.00 95.69 119 GLU A N 1
ATOM 861 C CA . GLU A 1 119 ? 20.249 -13.667 -3.324 1.00 95.69 119 GLU A CA 1
ATOM 862 C C . GLU A 1 119 ? 20.861 -13.089 -2.043 1.00 95.69 119 GLU A C 1
ATOM 864 O O . GLU A 1 119 ? 21.103 -13.817 -1.076 1.00 95.69 119 GLU A O 1
ATOM 869 N N . VAL A 1 120 ? 21.140 -11.782 -2.042 1.00 94.00 120 VAL A N 1
ATOM 870 C CA . VAL A 1 120 ? 21.791 -11.110 -0.915 1.00 94.00 120 VAL A CA 1
ATOM 871 C C . VAL A 1 120 ? 20.844 -11.024 0.280 1.00 94.00 120 VAL A C 1
ATOM 873 O O . VAL A 1 120 ? 21.265 -11.370 1.385 1.00 94.00 120 VAL A O 1
ATOM 876 N N . ASP A 1 121 ? 19.583 -10.643 0.075 1.00 92.50 121 ASP A N 1
ATOM 877 C CA . ASP A 1 121 ? 18.561 -10.576 1.123 1.00 92.50 121 ASP A CA 1
ATOM 878 C C . ASP A 1 121 ? 18.368 -11.941 1.783 1.00 92.50 121 ASP A C 1
ATOM 880 O O . ASP A 1 121 ? 18.471 -12.046 3.005 1.00 92.50 121 ASP A O 1
ATOM 884 N N . ASN A 1 122 ? 18.206 -13.008 0.995 1.00 90.31 122 ASN A N 1
ATOM 885 C CA . ASN A 1 122 ? 18.050 -14.368 1.517 1.00 90.31 122 ASN A CA 1
ATOM 886 C C . ASN A 1 122 ? 19.284 -14.827 2.304 1.00 90.31 122 ASN A C 1
ATOM 888 O O . ASN A 1 122 ? 19.161 -15.393 3.393 1.00 90.31 122 ASN A O 1
ATOM 892 N N . ALA A 1 123 ? 20.488 -14.544 1.795 1.00 89.38 123 ALA A N 1
ATOM 893 C CA . ALA A 1 123 ? 21.722 -14.859 2.504 1.00 89.38 123 ALA A CA 1
ATOM 894 C C . ALA A 1 123 ? 21.824 -14.096 3.835 1.00 89.38 123 ALA A C 1
ATOM 896 O O . ALA A 1 123 ? 22.322 -14.633 4.825 1.00 89.38 123 ALA A O 1
ATOM 897 N N . LYS A 1 124 ? 21.366 -12.841 3.898 1.00 86.44 124 LYS A N 1
ATOM 898 C CA . LYS A 1 124 ? 21.364 -12.055 5.140 1.00 86.44 124 LYS A CA 1
ATOM 899 C C . LYS A 1 124 ? 20.224 -12.437 6.082 1.00 86.44 124 LYS A C 1
ATOM 901 O O . LYS A 1 124 ? 20.432 -12.374 7.293 1.00 86.44 124 LYS A O 1
ATOM 906 N N . ALA A 1 125 ? 19.081 -12.873 5.567 1.00 82.88 125 ALA A N 1
ATOM 907 C CA . ALA A 1 125 ? 17.964 -13.368 6.360 1.00 82.88 125 ALA A CA 1
ATOM 908 C C . ALA A 1 125 ? 18.341 -14.670 7.083 1.00 82.88 125 ALA A C 1
ATOM 910 O O . ALA A 1 125 ? 18.271 -14.704 8.308 1.00 82.88 125 ALA A O 1
ATOM 911 N N . LEU A 1 126 ? 18.870 -15.674 6.368 1.00 76.75 126 LEU A N 1
ATOM 912 C CA . LEU A 1 126 ? 19.254 -16.978 6.939 1.00 76.75 126 LEU A CA 1
ATOM 913 C C . LEU A 1 126 ? 20.335 -16.871 8.030 1.00 76.75 126 LEU A C 1
ATOM 915 O O . LEU A 1 126 ? 20.307 -17.590 9.023 1.00 76.75 126 LEU A O 1
ATOM 919 N N . ASN A 1 127 ? 21.272 -15.932 7.881 1.00 68.00 127 ASN A N 1
ATOM 920 C CA . ASN A 1 127 ? 22.311 -15.678 8.886 1.00 68.00 127 ASN A CA 1
ATOM 921 C C . ASN A 1 127 ? 21.777 -15.042 10.188 1.00 68.00 127 ASN A C 1
ATOM 923 O O . ASN A 1 127 ? 22.558 -14.779 11.101 1.00 68.00 127 ASN A O 1
ATOM 927 N N . THR A 1 128 ? 20.478 -14.741 10.279 1.00 60.28 128 THR A N 1
ATOM 928 C CA . THR A 1 128 ? 19.852 -14.179 11.487 1.00 60.28 128 THR A CA 1
ATOM 929 C C . THR A 1 128 ? 19.582 -15.254 12.546 1.00 60.28 128 THR A C 1
ATOM 931 O O . THR A 1 128 ? 19.678 -14.949 13.732 1.00 60.28 128 THR A O 1
ATOM 934 N N . ASP A 1 129 ? 19.343 -16.507 12.142 1.00 56.41 129 ASP A N 1
ATOM 935 C CA . ASP A 1 129 ? 18.889 -17.584 13.043 1.00 56.41 129 ASP A CA 1
ATOM 936 C C . ASP A 1 129 ? 20.031 -18.314 13.769 1.00 56.41 129 ASP A C 1
ATOM 938 O O . ASP A 1 129 ? 19.834 -18.973 14.792 1.00 56.41 129 ASP A O 1
ATOM 942 N N . THR A 1 130 ? 21.260 -18.193 13.271 1.00 55.56 130 THR A N 1
ATOM 943 C CA . THR A 1 130 ? 22.447 -18.759 13.916 1.00 55.56 130 THR A CA 1
ATOM 944 C C . THR A 1 130 ? 23.038 -17.745 14.895 1.00 55.56 130 THR A C 1
ATOM 946 O O . THR A 1 130 ? 23.462 -16.670 14.476 1.00 55.56 130 THR A O 1
ATOM 949 N N . ASN A 1 131 ? 23.119 -18.106 16.183 1.00 48.69 131 ASN A N 1
ATOM 950 C CA . ASN A 1 131 ? 23.647 -17.344 17.341 1.00 48.69 131 ASN A CA 1
ATOM 951 C C . ASN A 1 131 ? 25.097 -16.788 17.217 1.00 48.69 131 ASN A C 1
ATOM 953 O O . ASN A 1 131 ? 25.714 -16.396 18.205 1.00 48.69 131 ASN A O 1
ATOM 957 N N . THR A 1 132 ? 25.661 -16.734 16.014 1.00 51.91 132 THR A N 1
ATOM 958 C CA . THR A 1 132 ? 26.997 -16.238 15.663 1.00 51.91 132 THR A CA 1
ATOM 959 C C . THR A 1 132 ? 26.885 -15.074 14.673 1.00 51.91 132 THR A C 1
ATOM 961 O O . THR A 1 132 ? 27.452 -15.120 13.585 1.00 51.91 132 THR A O 1
ATOM 964 N N . ASN A 1 133 ? 26.090 -14.051 14.996 1.00 59.19 133 ASN A N 1
ATOM 965 C CA . ASN A 1 133 ? 25.756 -12.972 14.063 1.00 59.19 133 ASN A CA 1
ATOM 966 C C . ASN A 1 133 ? 26.810 -11.843 14.132 1.00 59.19 133 ASN A C 1
ATOM 968 O O . ASN A 1 133 ? 26.861 -11.122 15.134 1.00 59.19 133 ASN A O 1
ATOM 972 N N . PRO A 1 134 ? 27.653 -11.622 13.103 1.00 61.31 134 PRO A N 1
ATOM 973 C CA . PRO A 1 134 ? 28.395 -10.377 13.005 1.00 61.31 134 PRO A CA 1
ATOM 974 C C . PRO A 1 134 ? 27.402 -9.261 12.664 1.00 61.31 134 PRO A C 1
ATOM 976 O O . PRO A 1 134 ? 26.793 -9.251 11.593 1.00 61.31 134 PRO A O 1
ATOM 979 N N . LYS A 1 135 ? 27.224 -8.317 13.593 1.00 71.69 135 LYS A N 1
ATOM 980 C CA . LYS A 1 135 ? 26.473 -7.075 13.370 1.00 71.69 135 LYS A CA 1
ATOM 981 C C . LYS A 1 135 ? 26.930 -6.451 12.047 1.00 71.69 135 LYS A C 1
ATOM 983 O O . LYS A 1 135 ? 28.120 -6.178 11.888 1.00 71.69 135 LYS A O 1
ATOM 988 N N . LEU A 1 136 ? 25.999 -6.243 11.111 1.00 82.06 136 LEU A N 1
ATOM 989 C CA . LEU A 1 136 ? 26.314 -5.547 9.864 1.00 82.06 136 LEU A CA 1
ATOM 990 C C . LEU A 1 136 ? 26.831 -4.148 10.207 1.00 82.06 136 LEU A C 1
ATOM 992 O O . LEU A 1 136 ? 26.238 -3.446 11.033 1.00 82.06 136 LEU A O 1
ATOM 996 N N . ASN A 1 137 ? 27.958 -3.772 9.611 1.00 85.81 137 ASN A N 1
ATOM 997 C CA . ASN A 1 137 ? 28.511 -2.437 9.788 1.00 85.81 137 ASN A CA 1
ATOM 998 C C . ASN A 1 137 ? 27.766 -1.422 8.899 1.00 85.81 137 ASN A C 1
ATOM 1000 O O . ASN A 1 137 ? 26.970 -1.793 8.034 1.00 85.81 137 ASN A O 1
ATOM 1004 N N . ASN A 1 138 ? 28.017 -0.130 9.119 1.00 88.00 138 ASN A N 1
ATOM 1005 C CA . ASN A 1 138 ? 27.351 0.928 8.355 1.00 88.00 138 ASN A CA 1
ATOM 1006 C C . ASN A 1 138 ? 27.625 0.811 6.848 1.00 88.00 138 ASN A C 1
ATOM 1008 O O . ASN A 1 138 ? 26.697 0.931 6.058 1.00 88.00 138 ASN A O 1
ATOM 1012 N N . ASP A 1 139 ? 28.857 0.499 6.441 1.00 91.00 139 ASP A N 1
ATOM 1013 C CA . ASP A 1 139 ? 29.213 0.378 5.021 1.00 91.00 139 ASP A CA 1
ATOM 1014 C C . ASP A 1 139 ? 28.436 -0.747 4.322 1.00 91.00 139 ASP A C 1
ATOM 1016 O O . ASP A 1 139 ? 27.993 -0.595 3.185 1.00 91.00 139 ASP A O 1
ATOM 1020 N N . GLN A 1 140 ? 28.213 -1.868 5.012 1.00 91.56 140 GLN A N 1
ATOM 1021 C CA . GLN A 1 140 ? 27.406 -2.978 4.511 1.00 91.56 140 GLN A CA 1
ATOM 1022 C C . GLN A 1 140 ? 25.938 -2.583 4.364 1.00 91.56 140 GLN A C 1
ATOM 1024 O O . GLN A 1 140 ? 25.322 -2.924 3.357 1.00 91.56 140 GLN A O 1
ATOM 1029 N N . TRP A 1 141 ? 25.377 -1.845 5.324 1.00 92.31 141 TRP A N 1
ATOM 1030 C CA . TRP A 1 141 ? 24.014 -1.331 5.198 1.00 92.31 141 TRP A CA 1
ATOM 1031 C C . TRP A 1 141 ? 23.871 -0.339 4.048 1.00 92.31 141 TRP A C 1
ATOM 1033 O O . TRP A 1 141 ? 22.925 -0.440 3.272 1.00 92.31 141 TRP A O 1
ATOM 1043 N N . GLN A 1 142 ? 24.827 0.575 3.892 1.00 93.81 142 GLN A N 1
ATOM 1044 C CA . GLN A 1 142 ? 24.847 1.518 2.776 1.00 93.81 142 GLN A CA 1
ATOM 1045 C C . GLN A 1 142 ? 24.975 0.800 1.429 1.00 93.81 142 GLN A C 1
ATOM 1047 O O . GLN A 1 142 ? 24.295 1.171 0.475 1.00 93.81 142 GLN A O 1
ATOM 1052 N N . ALA A 1 143 ? 25.777 -0.266 1.349 1.00 95.44 143 ALA A N 1
ATOM 1053 C CA . ALA A 1 143 ? 25.878 -1.089 0.148 1.00 95.44 143 ALA A CA 1
ATOM 1054 C C . ALA A 1 143 ? 24.548 -1.784 -0.195 1.00 95.44 143 ALA A C 1
ATOM 1056 O O . ALA A 1 143 ? 24.158 -1.808 -1.361 1.00 95.44 143 ALA A O 1
ATOM 1057 N N . LEU A 1 144 ? 23.824 -2.300 0.806 1.00 95.69 144 LEU A N 1
ATOM 1058 C CA . LEU A 1 144 ? 22.494 -2.887 0.606 1.00 95.69 144 LEU A CA 1
ATOM 1059 C C . LEU A 1 144 ? 21.475 -1.836 0.147 1.00 95.69 144 LEU A C 1
ATOM 1061 O O . LEU A 1 144 ? 20.768 -2.052 -0.834 1.00 95.69 144 LEU A O 1
ATOM 1065 N N . ILE A 1 145 ? 21.452 -0.662 0.784 1.00 96.38 145 ILE A N 1
ATOM 1066 C CA . ILE A 1 145 ? 20.597 0.454 0.353 1.00 96.38 145 ILE A CA 1
ATOM 1067 C C . ILE A 1 145 ? 20.928 0.862 -1.085 1.00 96.38 145 ILE A C 1
ATOM 1069 O O . ILE A 1 145 ? 20.018 1.083 -1.877 1.00 96.38 145 ILE A O 1
ATOM 1073 N N . ALA A 1 146 ? 22.209 0.954 -1.448 1.00 97.88 146 ALA A N 1
ATOM 1074 C CA . ALA A 1 146 ? 22.630 1.301 -2.803 1.00 97.88 146 ALA A CA 1
ATOM 1075 C C . ALA A 1 146 ? 22.188 0.249 -3.836 1.00 97.88 146 ALA A C 1
ATOM 1077 O O . ALA A 1 146 ? 21.777 0.608 -4.943 1.00 97.88 146 ALA A O 1
ATOM 1078 N N . LEU A 1 147 ? 22.219 -1.034 -3.467 1.00 98.25 147 LEU A N 1
ATOM 1079 C CA . LEU A 1 147 ? 21.731 -2.123 -4.307 1.00 98.25 147 LEU A CA 1
ATOM 1080 C C . LEU A 1 147 ? 20.217 -2.000 -4.552 1.00 98.25 147 LEU A C 1
ATOM 1082 O O . LEU A 1 147 ? 19.793 -1.925 -5.705 1.00 98.25 147 LEU A O 1
ATOM 1086 N N . HIS A 1 148 ? 19.411 -1.865 -3.494 1.00 98.38 148 HIS A N 1
ATOM 1087 C CA . HIS A 1 148 ? 17.959 -1.689 -3.633 1.00 98.38 148 HIS A CA 1
ATOM 1088 C C . HIS A 1 148 ? 17.589 -0.373 -4.319 1.00 98.38 148 HIS A C 1
ATOM 1090 O O . HIS A 1 148 ? 16.662 -0.331 -5.124 1.00 98.38 148 HIS A O 1
ATOM 1096 N N . ARG A 1 149 ? 18.349 0.701 -4.083 1.00 98.44 149 ARG A N 1
ATOM 1097 C CA . ARG A 1 149 ? 18.211 1.960 -4.820 1.00 98.44 149 ARG A CA 1
ATOM 1098 C C . ARG A 1 149 ? 18.354 1.734 -6.318 1.00 98.44 149 ARG A C 1
ATOM 1100 O O . ARG A 1 149 ? 17.539 2.247 -7.076 1.00 98.44 149 ARG A O 1
ATOM 1107 N N . THR A 1 150 ? 19.372 0.984 -6.729 1.00 98.31 150 THR A N 1
ATOM 1108 C CA . THR A 1 150 ? 19.600 0.664 -8.143 1.00 98.31 150 THR A CA 1
ATOM 1109 C C . THR A 1 150 ? 18.412 -0.106 -8.708 1.00 98.31 150 THR A C 1
ATOM 1111 O O . THR A 1 150 ? 17.873 0.297 -9.731 1.00 98.31 150 THR A O 1
ATOM 1114 N N . LEU A 1 151 ? 17.924 -1.130 -7.999 1.00 98.56 151 LEU A N 1
ATOM 1115 C CA . LEU A 1 151 ? 16.749 -1.896 -8.425 1.00 98.56 151 LEU A CA 1
ATOM 1116 C C . LEU A 1 151 ? 15.506 -1.013 -8.625 1.00 98.56 151 LEU A C 1
ATOM 1118 O O . LEU A 1 151 ? 14.799 -1.151 -9.621 1.00 98.56 151 LEU A O 1
ATOM 1122 N N . LEU A 1 152 ? 15.238 -0.090 -7.699 1.00 98.50 152 LEU A N 1
ATOM 1123 C CA . LEU A 1 152 ? 14.091 0.811 -7.812 1.00 98.50 152 LEU A CA 1
ATOM 1124 C C . LEU A 1 152 ? 14.233 1.804 -8.977 1.00 98.50 152 LEU A C 1
ATOM 1126 O O . LEU A 1 152 ? 13.232 2.106 -9.626 1.00 98.50 152 LEU A O 1
ATOM 1130 N N . HIS A 1 153 ? 15.448 2.282 -9.272 1.00 98.00 153 HIS A N 1
ATOM 1131 C CA . HIS A 1 153 ? 15.697 3.127 -10.449 1.00 98.00 153 HIS A CA 1
ATOM 1132 C C . HIS A 1 153 ? 15.541 2.350 -11.758 1.00 98.00 153 HIS A C 1
ATOM 1134 O O . HIS A 1 153 ? 14.877 2.841 -12.661 1.00 98.00 153 HIS A O 1
ATOM 1140 N N . GLU A 1 154 ? 16.026 1.111 -11.838 1.00 98.19 154 GLU A N 1
ATOM 1141 C CA . GLU A 1 154 ? 15.812 0.248 -13.012 1.00 98.19 154 GLU A CA 1
ATOM 1142 C C . GLU A 1 154 ? 14.316 -0.013 -13.260 1.00 98.19 154 GLU A C 1
ATOM 1144 O O . GLU A 1 154 ? 13.836 0.058 -14.392 1.00 98.19 154 GLU A O 1
ATOM 1149 N N . H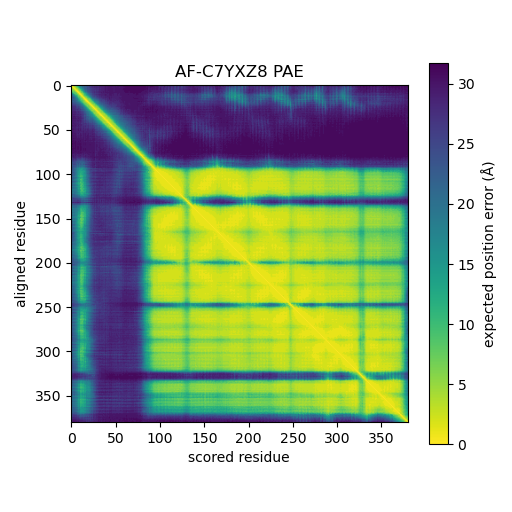IS A 1 155 ? 13.538 -0.259 -12.197 1.00 98.38 155 HIS A N 1
ATOM 1150 C CA . HIS A 1 155 ? 12.080 -0.342 -12.305 1.00 98.38 155 HIS A CA 1
ATOM 1151 C C . HIS A 1 155 ? 11.469 0.965 -12.813 1.00 98.38 155 HIS A C 1
ATOM 1153 O O . HIS A 1 155 ? 10.633 0.935 -13.718 1.00 98.38 155 HIS A O 1
ATOM 1159 N N . HIS A 1 156 ? 11.874 2.102 -12.246 1.00 97.75 156 HIS A N 1
ATOM 1160 C CA . HIS A 1 156 ? 11.396 3.415 -12.663 1.00 97.75 156 HIS A CA 1
ATOM 1161 C C . HIS A 1 156 ? 11.664 3.677 -14.151 1.00 97.75 156 HIS A C 1
ATOM 1163 O O . HIS A 1 156 ? 10.740 4.017 -14.896 1.00 97.75 156 HIS A O 1
ATOM 1169 N N . ASP A 1 157 ? 12.889 3.426 -14.602 1.00 97.75 157 ASP A N 1
ATOM 1170 C CA . ASP A 1 157 ? 13.299 3.611 -15.990 1.00 97.75 157 ASP A CA 1
ATOM 1171 C C . ASP A 1 157 ? 12.548 2.655 -16.921 1.00 97.75 157 ASP A C 1
ATOM 1173 O O . ASP A 1 157 ? 12.083 3.061 -17.990 1.00 97.75 157 ASP A O 1
ATOM 1177 N N . PHE A 1 158 ? 12.308 1.411 -16.489 1.00 98.31 158 PHE A N 1
ATOM 1178 C CA . PHE A 1 158 ? 11.483 0.462 -17.234 1.00 98.31 158 PHE A CA 1
ATOM 1179 C C . PHE A 1 158 ? 10.048 0.977 -17.416 1.00 98.31 158 PHE A C 1
ATOM 1181 O O . PHE A 1 158 ? 9.478 0.876 -18.510 1.00 98.31 158 PHE A O 1
ATOM 1188 N N . PHE A 1 159 ? 9.432 1.534 -16.369 1.00 97.88 159 PHE A N 1
ATOM 1189 C CA . PHE A 1 159 ? 8.086 2.095 -16.474 1.00 97.88 159 PHE A CA 1
ATOM 1190 C C . PHE A 1 159 ? 8.049 3.311 -17.401 1.00 97.88 159 PHE A C 1
ATOM 1192 O O . PHE A 1 159 ? 7.188 3.357 -18.280 1.00 97.88 159 PHE A O 1
ATOM 1199 N N . LEU A 1 160 ? 8.993 4.248 -17.280 1.00 95.94 160 LEU A N 1
ATOM 1200 C CA . LEU A 1 160 ? 9.052 5.417 -18.162 1.00 95.94 160 LEU A CA 1
ATOM 1201 C C . LEU A 1 160 ? 9.277 5.029 -19.626 1.00 95.94 160 LEU A C 1
ATOM 1203 O O . LEU A 1 160 ? 8.568 5.511 -20.510 1.00 95.94 160 LEU A O 1
ATOM 1207 N N . ALA A 1 161 ? 10.218 4.123 -19.893 1.00 96.44 161 ALA A N 1
ATOM 1208 C CA . ALA A 1 161 ? 10.517 3.682 -21.248 1.00 96.44 161 ALA A CA 1
ATOM 1209 C C . ALA A 1 161 ? 9.347 2.885 -21.852 1.00 96.44 161 ALA A C 1
ATOM 1211 O O . ALA A 1 161 ? 8.935 3.133 -22.987 1.00 96.44 161 ALA A O 1
ATOM 1212 N N . SER A 1 162 ? 8.744 1.966 -21.090 1.00 96.38 162 SER A N 1
ATOM 1213 C CA . SER A 1 162 ? 7.610 1.171 -21.581 1.00 96.38 162 SER A CA 1
ATOM 1214 C C . SER A 1 162 ? 6.337 1.997 -21.790 1.00 96.38 162 SER A C 1
ATOM 1216 O O . SER A 1 162 ? 5.566 1.668 -22.691 1.00 96.38 162 SER A O 1
ATOM 1218 N N . GLN A 1 163 ? 6.124 3.065 -21.010 1.00 94.81 163 GLN A N 1
ATOM 1219 C CA . GLN A 1 163 ? 4.969 3.969 -21.128 1.00 94.81 163 GLN A CA 1
ATOM 1220 C C . GLN A 1 163 ? 5.247 5.239 -21.946 1.00 94.81 163 GLN A C 1
ATOM 1222 O O . GLN A 1 163 ? 4.387 6.118 -22.022 1.00 94.81 163 GLN A O 1
ATOM 1227 N N . HIS A 1 164 ? 6.408 5.333 -22.598 1.00 93.81 164 HIS A N 1
ATOM 1228 C CA . HIS A 1 164 ? 6.776 6.480 -23.422 1.00 93.81 164 HIS A CA 1
ATOM 1229 C C . HIS A 1 164 ? 5.699 6.785 -24.492 1.00 93.81 164 HIS A C 1
ATOM 1231 O O . HIS A 1 164 ? 5.098 5.855 -25.043 1.00 93.81 164 HIS A O 1
ATOM 1237 N N . PRO A 1 165 ? 5.455 8.058 -24.868 1.00 91.94 165 PRO A N 1
ATOM 1238 C CA . PRO A 1 165 ? 4.464 8.407 -25.890 1.00 91.94 165 PRO A CA 1
ATOM 1239 C C . PRO A 1 165 ? 4.623 7.631 -27.207 1.00 91.94 165 PRO A C 1
ATOM 1241 O O . PRO A 1 165 ? 3.637 7.124 -27.738 1.00 91.94 165 PRO A O 1
ATOM 1244 N N . SER A 1 166 ? 5.861 7.434 -27.671 1.00 92.19 166 SER A N 1
ATOM 1245 C CA . SER A 1 166 ? 6.193 6.640 -28.871 1.00 92.19 166 SER A CA 1
ATOM 1246 C C . SER A 1 166 ? 6.153 5.114 -28.672 1.00 92.19 166 SER A C 1
ATOM 1248 O O . SER A 1 166 ? 6.405 4.368 -29.617 1.00 92.19 166 SER A O 1
ATOM 1250 N N . ALA A 1 167 ? 5.881 4.617 -27.461 1.00 94.44 167 ALA A N 1
ATOM 1251 C CA . ALA A 1 167 ? 5.812 3.186 -27.186 1.00 94.44 167 ALA A CA 1
ATOM 1252 C C . ALA A 1 167 ? 4.587 2.556 -27.854 1.00 94.44 167 ALA A C 1
ATOM 1254 O O . ALA A 1 167 ? 3.453 3.010 -27.669 1.00 94.44 167 ALA A O 1
ATOM 1255 N N . SER A 1 168 ? 4.810 1.452 -28.571 1.00 95.38 168 SER A N 1
ATOM 1256 C CA . SER A 1 168 ? 3.722 0.660 -29.148 1.00 95.38 168 SER A CA 1
ATOM 1257 C C . SER A 1 168 ? 2.818 0.059 -28.058 1.00 95.38 168 SER A C 1
ATOM 1259 O O . SER A 1 168 ? 3.278 -0.193 -26.939 1.00 95.38 168 SER A O 1
ATOM 1261 N N . PRO A 1 169 ? 1.553 -0.284 -28.371 1.00 95.69 169 PRO A N 1
ATOM 1262 C CA . PRO A 1 169 ? 0.666 -0.941 -27.411 1.00 95.69 169 PRO A CA 1
ATOM 1263 C C . PRO A 1 169 ? 1.236 -2.247 -26.842 1.00 95.69 169 PRO A C 1
ATOM 1265 O O . PRO A 1 169 ? 0.980 -2.586 -25.690 1.00 95.69 169 PRO A O 1
ATOM 1268 N N . ALA A 1 170 ? 2.019 -2.990 -27.633 1.00 95.56 170 ALA A N 1
ATOM 1269 C CA . ALA A 1 170 ? 2.677 -4.206 -27.166 1.00 95.56 170 ALA A CA 1
ATOM 1270 C C . ALA A 1 170 ? 3.749 -3.911 -26.105 1.00 95.56 170 ALA A C 1
ATOM 1272 O O . ALA A 1 170 ? 3.837 -4.644 -25.122 1.00 95.56 170 ALA A O 1
ATOM 1273 N N . LEU A 1 171 ? 4.511 -2.826 -26.281 1.00 95.94 171 LEU A N 1
ATOM 1274 C CA . LEU A 1 171 ? 5.554 -2.403 -25.348 1.00 95.94 171 LEU A CA 1
ATOM 1275 C C . LEU A 1 171 ? 4.953 -1.912 -24.023 1.00 95.94 171 LEU A C 1
ATOM 1277 O O . LEU A 1 171 ? 5.379 -2.354 -22.959 1.00 95.94 171 LEU A O 1
ATOM 1281 N N . ARG A 1 172 ? 3.883 -1.108 -24.090 1.00 96.44 172 ARG A N 1
ATOM 1282 C CA . ARG A 1 172 ? 3.158 -0.615 -22.903 1.00 96.44 172 ARG A CA 1
ATOM 1283 C C . ARG A 1 172 ? 2.596 -1.743 -22.037 1.00 96.44 172 ARG A C 1
ATOM 1285 O O . ARG A 1 172 ? 2.602 -1.642 -20.814 1.00 96.44 172 ARG A O 1
ATOM 1292 N N . ARG A 1 173 ? 2.152 -2.847 -22.651 1.00 96.12 173 ARG A N 1
ATOM 1293 C CA . ARG A 1 173 ? 1.625 -4.021 -21.930 1.00 96.12 173 ARG A CA 1
ATOM 1294 C C . ARG A 1 173 ? 2.693 -4.847 -21.212 1.00 96.12 173 ARG A C 1
ATOM 1296 O O . ARG A 1 173 ? 2.324 -5.693 -20.400 1.00 96.12 173 ARG A O 1
ATOM 1303 N N . LEU A 1 174 ? 3.986 -4.646 -21.485 1.00 97.00 174 LEU A N 1
ATOM 1304 C CA . LEU A 1 174 ? 5.042 -5.448 -20.854 1.00 97.00 174 LEU A CA 1
ATOM 1305 C C . LEU A 1 174 ? 5.077 -5.276 -19.337 1.00 97.00 174 LEU A C 1
ATOM 1307 O O . LEU A 1 174 ? 5.280 -6.257 -18.630 1.00 97.00 174 LEU A O 1
ATOM 1311 N N . ALA A 1 175 ? 4.814 -4.066 -18.840 1.00 96.38 175 ALA A N 1
ATOM 1312 C CA . ALA A 1 175 ? 4.773 -3.795 -17.409 1.00 96.38 175 ALA A CA 1
ATOM 1313 C C . ALA A 1 175 ? 3.747 -4.681 -16.678 1.00 96.38 175 ALA A C 1
ATOM 1315 O O . ALA A 1 175 ? 4.083 -5.310 -15.675 1.00 96.38 175 ALA A O 1
ATOM 1316 N N . SER A 1 176 ? 2.536 -4.820 -17.227 1.00 96.25 176 SER A N 1
ATOM 1317 C CA . SER A 1 176 ? 1.524 -5.744 -16.703 1.00 96.25 176 SER A CA 1
ATOM 1318 C C . SER A 1 176 ? 1.899 -7.205 -16.956 1.00 96.25 176 SER A C 1
ATOM 1320 O O . SER A 1 176 ? 1.800 -8.027 -16.051 1.00 96.25 176 SER A O 1
ATOM 1322 N N . LYS A 1 177 ? 2.368 -7.534 -18.169 1.00 96.50 177 LYS A N 1
ATOM 1323 C CA . LYS A 1 177 ? 2.725 -8.907 -18.566 1.00 96.50 177 LYS A CA 1
ATOM 1324 C C . LYS A 1 177 ? 3.801 -9.513 -17.664 1.00 96.50 177 LYS A C 1
ATOM 1326 O O . LYS A 1 177 ? 3.753 -10.703 -17.383 1.00 96.50 177 LYS A O 1
ATOM 1331 N N . TYR A 1 178 ? 4.772 -8.711 -17.239 1.00 96.94 178 TYR A N 1
ATOM 1332 C CA . TYR A 1 178 ? 5.862 -9.150 -16.369 1.00 96.94 178 TYR A CA 1
ATOM 1333 C C . TYR A 1 178 ? 5.612 -8.853 -14.889 1.00 96.94 178 TYR A C 1
ATOM 1335 O O . TYR A 1 178 ? 6.538 -8.993 -14.093 1.00 96.94 178 TYR A O 1
ATOM 1343 N N . ALA A 1 179 ? 4.394 -8.433 -14.528 1.00 97.00 179 ALA A N 1
ATOM 1344 C CA . ALA A 1 179 ? 4.008 -8.083 -13.164 1.00 97.00 179 ALA A CA 1
ATOM 1345 C C . ALA A 1 179 ? 4.988 -7.099 -12.494 1.00 97.00 179 ALA A C 1
ATOM 1347 O O . ALA A 1 179 ? 5.311 -7.231 -11.314 1.00 97.00 179 ALA A O 1
ATOM 1348 N N . MET A 1 180 ? 5.473 -6.108 -13.253 1.00 97.62 180 MET A N 1
ATOM 1349 C CA . MET A 1 180 ? 6.491 -5.160 -12.788 1.00 97.62 180 MET A CA 1
ATOM 1350 C C . MET A 1 180 ? 6.115 -4.452 -11.480 1.00 97.62 180 MET A C 1
ATOM 1352 O O . MET A 1 180 ? 6.987 -4.375 -10.616 1.00 97.62 180 MET A O 1
ATOM 1356 N N . PRO A 1 181 ? 4.864 -3.985 -11.266 1.00 96.81 181 PRO A N 1
ATOM 1357 C CA . PRO A 1 181 ? 4.512 -3.337 -10.002 1.00 96.81 181 PRO A CA 1
ATOM 1358 C C . PRO A 1 181 ? 4.626 -4.281 -8.797 1.00 96.81 181 PRO A C 1
ATOM 1360 O O . PRO A 1 181 ? 5.197 -3.910 -7.775 1.00 96.81 181 PRO A O 1
ATOM 1363 N N . ALA A 1 182 ? 4.149 -5.523 -8.940 1.00 96.19 182 ALA A N 1
ATOM 1364 C CA . ALA A 1 182 ? 4.199 -6.524 -7.875 1.00 96.19 182 ALA A CA 1
ATOM 1365 C C . ALA A 1 182 ? 5.639 -6.962 -7.566 1.00 96.19 182 ALA A C 1
ATOM 1367 O O . ALA A 1 182 ? 6.008 -7.086 -6.401 1.00 96.19 182 ALA A O 1
ATOM 1368 N N . ARG A 1 183 ? 6.476 -7.145 -8.597 1.00 97.56 183 ARG A N 1
ATOM 1369 C CA . ARG A 1 183 ? 7.908 -7.457 -8.441 1.00 97.56 183 ARG A CA 1
ATOM 1370 C C . ARG A 1 183 ? 8.669 -6.338 -7.739 1.00 97.56 183 ARG A C 1
ATOM 1372 O O . ARG A 1 183 ? 9.384 -6.610 -6.778 1.00 97.56 183 ARG A O 1
ATOM 1379 N N . MET A 1 184 ? 8.446 -5.091 -8.158 1.00 98.12 184 MET A N 1
ATOM 1380 C CA . MET A 1 184 ? 9.059 -3.919 -7.532 1.00 98.12 184 MET A CA 1
ATOM 1381 C C . MET A 1 184 ? 8.709 -3.841 -6.045 1.00 98.12 184 MET A C 1
ATOM 1383 O O . MET A 1 184 ? 9.585 -3.604 -5.218 1.00 98.12 184 MET A O 1
ATOM 1387 N N . 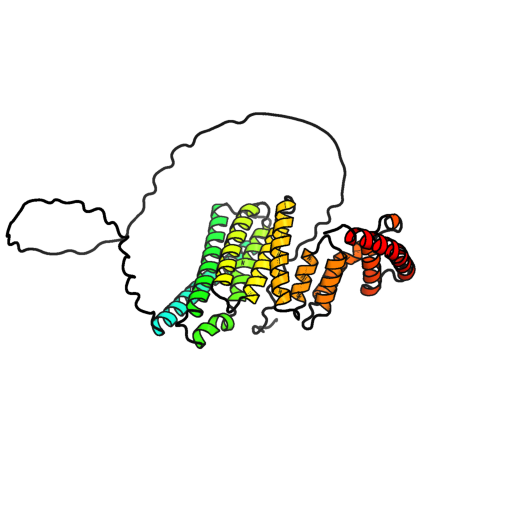TRP A 1 185 ? 7.444 -4.073 -5.690 1.00 97.31 185 TRP A N 1
ATOM 1388 C CA . TRP A 1 185 ? 7.049 -4.115 -4.288 1.00 97.31 185 TRP A CA 1
ATOM 1389 C C . TRP A 1 185 ? 7.712 -5.268 -3.544 1.00 97.31 185 TRP A C 1
ATOM 1391 O O . TRP A 1 185 ? 8.387 -5.029 -2.550 1.00 97.31 185 TRP A O 1
ATOM 1401 N N . ARG A 1 186 ? 7.563 -6.504 -4.029 1.00 96.44 186 ARG A N 1
ATOM 1402 C CA . ARG A 1 186 ? 8.015 -7.703 -3.315 1.00 96.44 186 ARG A CA 1
ATOM 1403 C C . ARG A 1 186 ? 9.532 -7.733 -3.127 1.00 96.44 186 ARG A C 1
ATOM 1405 O O . ARG A 1 186 ? 9.990 -7.880 -2.000 1.00 96.44 186 ARG A O 1
ATOM 1412 N N . HIS A 1 187 ? 10.289 -7.593 -4.215 1.00 96.19 187 HIS A N 1
ATOM 1413 C CA . HIS A 1 187 ? 11.748 -7.769 -4.228 1.00 96.19 187 HIS A CA 1
ATOM 1414 C C . HIS A 1 187 ? 12.513 -6.450 -4.083 1.00 96.19 187 HIS A C 1
ATOM 1416 O O . HIS A 1 187 ? 13.670 -6.436 -3.672 1.00 96.19 187 HIS A O 1
ATOM 1422 N N . GLY A 1 188 ? 11.890 -5.331 -4.457 1.00 96.81 188 GLY A N 1
ATOM 1423 C CA . GLY A 1 188 ? 12.511 -4.015 -4.359 1.00 96.81 188 GLY A CA 1
ATOM 1424 C C . GLY A 1 188 ? 12.330 -3.372 -2.993 1.00 96.81 188 GLY A C 1
ATOM 1425 O O . GLY A 1 188 ? 13.276 -2.764 -2.501 1.00 96.81 188 GLY A O 1
ATOM 1426 N N . ILE A 1 189 ? 11.143 -3.504 -2.389 1.00 97.25 189 ILE A N 1
ATOM 1427 C CA . ILE A 1 189 ? 10.734 -2.730 -1.208 1.00 97.25 189 ILE A CA 1
ATOM 1428 C C . ILE A 1 189 ? 10.509 -3.633 0.010 1.00 97.25 189 ILE A C 1
ATOM 1430 O O . ILE A 1 189 ? 11.167 -3.465 1.033 1.00 97.25 189 ILE A O 1
ATOM 1434 N N . HIS A 1 190 ? 9.567 -4.569 -0.086 1.00 94.81 190 HIS A N 1
ATOM 1435 C CA . HIS A 1 190 ? 9.038 -5.328 1.042 1.00 94.81 190 HIS A CA 1
ATOM 1436 C C . HIS A 1 190 ? 10.083 -6.261 1.662 1.00 94.81 190 HIS A C 1
ATOM 1438 O O . HIS A 1 190 ? 10.312 -6.170 2.866 1.00 94.81 190 HIS A O 1
ATOM 1444 N N . SER A 1 191 ? 10.761 -7.097 0.860 1.00 93.62 191 SER A N 1
ATOM 1445 C CA . SER A 1 191 ? 11.799 -8.021 1.358 1.00 93.62 191 SER A CA 1
ATOM 1446 C C . SER A 1 191 ? 12.887 -7.293 2.147 1.00 93.62 191 SER A C 1
ATOM 1448 O O . SER A 1 191 ? 13.290 -7.722 3.229 1.00 93.62 191 SER A O 1
ATOM 1450 N N . PHE A 1 192 ? 13.316 -6.139 1.640 1.00 95.06 192 PHE A N 1
ATOM 1451 C CA . PHE A 1 192 ? 14.370 -5.361 2.267 1.00 95.06 192 PHE A CA 1
ATOM 1452 C C . PHE A 1 192 ? 13.893 -4.646 3.533 1.00 95.06 192 PHE A C 1
ATOM 1454 O O . PHE A 1 192 ? 14.608 -4.630 4.535 1.00 95.06 192 PHE A O 1
ATOM 1461 N N . LEU A 1 193 ? 12.666 -4.109 3.539 1.00 93.19 193 LEU A N 1
ATOM 1462 C CA . LEU A 1 193 ? 12.056 -3.552 4.751 1.00 93.19 193 LEU A CA 1
ATOM 1463 C C . LEU A 1 193 ? 11.883 -4.611 5.844 1.00 93.19 193 LEU A C 1
ATOM 1465 O O . LEU A 1 193 ? 12.106 -4.300 7.014 1.00 93.19 193 LEU A O 1
ATOM 1469 N N . GLU A 1 194 ? 11.538 -5.850 5.491 1.00 90.94 194 GLU A N 1
ATOM 1470 C CA . GLU A 1 194 ? 11.499 -6.969 6.437 1.00 90.94 194 GLU A CA 1
ATOM 1471 C C . GLU A 1 194 ? 12.890 -7.304 6.985 1.00 90.94 194 GLU A C 1
ATOM 1473 O O . GLU A 1 194 ? 13.051 -7.444 8.200 1.00 90.94 194 GLU A O 1
ATOM 1478 N N . LEU A 1 195 ? 13.914 -7.385 6.127 1.00 90.00 195 LEU A N 1
ATOM 1479 C CA . LEU A 1 195 ? 15.297 -7.620 6.558 1.00 90.00 195 LEU A CA 1
ATOM 1480 C C . LEU A 1 195 ? 15.777 -6.535 7.533 1.00 90.00 195 LEU A C 1
ATOM 1482 O O . LEU A 1 195 ? 16.410 -6.833 8.550 1.00 90.00 195 LEU A O 1
ATOM 1486 N N . LEU A 1 196 ? 15.472 -5.272 7.227 1.00 89.00 196 LEU A N 1
ATOM 1487 C CA . LEU A 1 196 ? 15.800 -4.137 8.080 1.00 89.00 196 LEU A CA 1
ATOM 1488 C C . LEU A 1 196 ? 15.020 -4.205 9.394 1.00 89.00 196 LEU A C 1
ATOM 1490 O O . LEU A 1 196 ? 15.617 -4.003 10.449 1.00 89.00 196 LEU A O 1
ATOM 1494 N N . SER A 1 197 ? 13.728 -4.534 9.350 1.00 86.44 197 SER A N 1
ATOM 1495 C CA . SER A 1 197 ? 12.849 -4.613 10.522 1.00 86.44 197 SER A CA 1
ATOM 1496 C C . SER A 1 197 ? 13.308 -5.668 11.529 1.00 86.44 197 SER A C 1
ATOM 1498 O O . SER A 1 197 ? 13.428 -5.361 12.713 1.00 86.44 197 SER A O 1
ATOM 1500 N N . HIS A 1 198 ? 13.689 -6.865 11.075 1.00 84.12 198 HIS A N 1
ATOM 1501 C CA . HIS A 1 198 ? 14.213 -7.922 11.953 1.00 84.12 198 HIS A CA 1
ATOM 1502 C C . HIS A 1 198 ? 15.551 -7.574 12.624 1.00 84.12 198 HIS A C 1
ATOM 1504 O O . HIS A 1 198 ? 15.919 -8.183 13.626 1.00 84.12 198 HIS A O 1
ATOM 1510 N N . ARG A 1 199 ? 16.300 -6.608 12.080 1.00 80.19 199 ARG A N 1
ATOM 1511 C CA . ARG A 1 199 ? 17.609 -6.172 12.601 1.00 80.19 199 ARG A CA 1
ATOM 1512 C C . ARG A 1 199 ? 17.536 -4.834 13.355 1.00 80.19 199 ARG A C 1
ATOM 1514 O O . ARG A 1 199 ? 18.576 -4.287 13.739 1.00 80.19 199 ARG A O 1
ATOM 1521 N N . SER A 1 200 ? 16.324 -4.328 13.594 1.00 75.56 200 SER A N 1
ATOM 1522 C CA . SER A 1 200 ? 16.056 -3.172 14.456 1.00 75.56 200 SER A CA 1
ATOM 1523 C C . SER A 1 200 ? 16.370 -3.528 15.922 1.00 75.56 200 SER A C 1
ATOM 1525 O O . SER A 1 200 ? 16.081 -4.654 16.330 1.00 75.56 200 SER A O 1
ATOM 1527 N N . PRO A 1 201 ? 17.004 -2.646 16.729 1.00 78.31 201 PRO A N 1
ATOM 1528 C CA . PRO A 1 201 ? 17.224 -1.208 16.512 1.00 78.31 201 PRO A CA 1
ATOM 1529 C C . PRO A 1 201 ? 18.492 -0.841 15.722 1.00 78.31 201 PRO A C 1
ATOM 1531 O O . PRO A 1 201 ? 18.666 0.313 15.341 1.00 78.31 201 PRO A O 1
ATOM 1534 N N . ALA A 1 202 ? 19.399 -1.784 15.446 1.00 79.06 202 ALA A N 1
ATOM 1535 C CA . ALA A 1 202 ? 20.696 -1.470 14.832 1.00 79.06 202 ALA A CA 1
ATOM 1536 C C . ALA A 1 202 ? 20.597 -0.928 13.389 1.00 79.06 202 ALA A C 1
ATOM 1538 O O . ALA A 1 202 ? 21.528 -0.283 12.909 1.00 79.06 202 ALA A O 1
ATOM 1539 N N . SER A 1 203 ? 19.490 -1.204 12.701 1.00 84.12 203 SER A N 1
ATOM 1540 C CA . SER A 1 203 ? 19.193 -0.800 11.322 1.00 84.12 203 SER A CA 1
ATOM 1541 C C . SER A 1 203 ? 18.238 0.398 11.212 1.00 84.12 203 SER A C 1
ATOM 1543 O O . SER A 1 203 ? 17.923 0.781 10.090 1.00 84.12 203 SER A O 1
ATOM 1545 N N . LEU A 1 204 ? 17.770 0.995 12.317 1.00 88.00 204 LEU A N 1
ATOM 1546 C CA . LEU A 1 204 ? 16.671 1.975 12.308 1.00 88.00 204 LEU A CA 1
ATOM 1547 C C . LEU A 1 204 ? 16.902 3.150 11.338 1.00 88.00 204 LEU A C 1
ATOM 1549 O O . LEU A 1 204 ? 16.103 3.371 10.432 1.00 88.00 204 LEU A O 1
ATOM 1553 N N . GLU A 1 205 ? 18.036 3.840 11.459 1.00 90.38 205 GLU A N 1
ATOM 1554 C CA . GLU A 1 205 ? 18.430 4.957 10.578 1.00 90.38 205 GLU A CA 1
ATOM 1555 C C . GLU A 1 205 ? 18.485 4.552 9.092 1.00 90.38 205 GLU A C 1
ATOM 1557 O O . GLU A 1 205 ? 18.065 5.284 8.191 1.00 90.38 205 GLU A O 1
ATOM 1562 N N . HIS A 1 206 ? 18.972 3.338 8.826 1.00 92.44 206 HIS A N 1
ATOM 1563 C CA . HIS A 1 206 ? 19.060 2.767 7.483 1.00 92.44 206 HIS A CA 1
ATOM 1564 C C . HIS A 1 206 ? 17.668 2.441 6.928 1.00 92.44 206 HIS A C 1
ATOM 1566 O O . HIS A 1 206 ? 17.398 2.685 5.751 1.00 92.44 206 HIS A O 1
ATOM 1572 N N . MET A 1 207 ? 16.767 1.957 7.785 1.00 92.38 207 MET A N 1
ATOM 1573 C CA . MET A 1 207 ? 15.369 1.703 7.455 1.00 92.38 207 MET A CA 1
ATOM 1574 C C . MET A 1 207 ? 14.628 2.982 7.100 1.00 92.38 207 MET A C 1
ATOM 1576 O O . MET A 1 207 ? 13.971 3.024 6.063 1.00 92.38 207 MET A O 1
ATOM 1580 N N . LEU A 1 208 ? 14.791 4.039 7.897 1.00 92.56 208 LEU A N 1
ATOM 1581 C CA . LEU A 1 208 ? 14.218 5.351 7.603 1.00 92.56 208 LEU A CA 1
ATOM 1582 C C . LEU A 1 208 ? 14.739 5.890 6.268 1.00 92.56 208 LEU A C 1
ATOM 1584 O O . LEU A 1 208 ? 13.947 6.271 5.406 1.00 92.56 208 LEU A O 1
ATOM 1588 N N . THR A 1 209 ? 16.057 5.840 6.055 1.00 94.88 209 THR A N 1
ATOM 1589 C CA . THR A 1 209 ? 16.693 6.270 4.798 1.00 94.88 209 THR A CA 1
ATOM 1590 C C . THR A 1 209 ? 16.098 5.545 3.589 1.00 94.88 209 THR A C 1
ATOM 1592 O O . THR A 1 209 ? 15.734 6.177 2.594 1.00 94.88 209 THR A O 1
ATOM 1595 N N . PHE A 1 210 ? 15.966 4.219 3.672 1.00 96.94 210 PHE A N 1
ATOM 1596 C CA . PHE A 1 210 ? 15.391 3.428 2.590 1.00 96.94 210 PHE A CA 1
ATOM 1597 C C . PHE A 1 210 ? 13.897 3.715 2.383 1.00 96.94 210 PHE A C 1
ATOM 1599 O O . PHE A 1 210 ? 13.450 3.829 1.242 1.00 96.94 210 PHE A O 1
ATOM 1606 N N . LEU A 1 211 ? 13.127 3.897 3.458 1.00 95.31 211 LEU A N 1
ATOM 1607 C CA . LEU A 1 211 ? 11.699 4.197 3.379 1.00 95.31 211 LEU A CA 1
ATOM 1608 C C . LEU A 1 211 ? 11.443 5.518 2.645 1.00 95.31 211 LEU A C 1
ATOM 1610 O O . LEU A 1 211 ? 10.605 5.558 1.744 1.00 95.31 211 LEU A O 1
ATOM 1614 N N . TYR A 1 212 ? 12.200 6.575 2.958 1.00 96.19 212 TYR A N 1
ATOM 1615 C CA . TYR A 1 212 ? 12.099 7.857 2.250 1.00 96.19 212 TYR A CA 1
ATOM 1616 C C . TYR A 1 212 ? 12.483 7.743 0.770 1.00 96.19 212 TYR A C 1
ATOM 1618 O O . TYR A 1 212 ? 11.834 8.353 -0.086 1.00 96.19 212 TYR A O 1
ATOM 1626 N N . LEU A 1 213 ? 13.500 6.939 0.446 1.00 97.81 213 LEU A N 1
ATOM 1627 C CA . LEU A 1 213 ? 13.879 6.657 -0.938 1.00 97.81 213 LEU A CA 1
ATOM 1628 C C . LEU A 1 213 ? 12.745 5.950 -1.695 1.00 97.81 213 LEU A C 1
ATOM 1630 O O . LEU A 1 213 ? 12.345 6.414 -2.764 1.00 97.81 213 LEU A O 1
ATOM 1634 N N . ALA A 1 214 ? 12.211 4.859 -1.139 1.00 98.25 214 ALA A N 1
ATOM 1635 C CA . ALA A 1 214 ? 11.117 4.106 -1.743 1.00 98.25 214 ALA A CA 1
ATOM 1636 C C . ALA A 1 214 ? 9.871 4.987 -1.918 1.00 98.25 214 ALA A C 1
ATOM 1638 O O . ALA A 1 214 ? 9.285 5.017 -2.999 1.00 98.25 214 ALA A O 1
ATOM 1639 N N . TYR A 1 215 ? 9.516 5.777 -0.899 1.00 98.19 215 TYR A N 1
ATOM 1640 C CA . TYR A 1 215 ? 8.389 6.709 -0.960 1.00 98.19 215 TYR A CA 1
ATOM 1641 C C . TYR A 1 215 ? 8.566 7.745 -2.072 1.00 98.19 215 TYR A C 1
ATOM 1643 O O . TYR A 1 215 ? 7.620 8.019 -2.812 1.00 98.19 215 TYR A O 1
ATOM 1651 N N . SER A 1 216 ? 9.778 8.276 -2.243 1.00 98.19 216 SER A N 1
ATOM 1652 C CA . SER A 1 216 ? 10.088 9.245 -3.299 1.00 98.19 216 SER A CA 1
ATOM 1653 C C . SER A 1 216 ? 9.956 8.636 -4.697 1.00 98.19 216 SER A C 1
ATOM 1655 O O . SER A 1 216 ? 9.345 9.248 -5.571 1.00 98.19 216 SER A O 1
ATOM 1657 N N . ILE A 1 217 ? 10.469 7.418 -4.911 1.00 98.12 217 ILE A N 1
ATOM 1658 C CA . ILE A 1 217 ? 10.389 6.741 -6.216 1.00 98.12 217 ILE A CA 1
ATOM 1659 C C . ILE A 1 217 ? 8.941 6.371 -6.557 1.00 98.12 217 ILE A C 1
ATOM 1661 O O . ILE A 1 217 ? 8.489 6.633 -7.670 1.00 98.12 217 ILE A O 1
ATOM 1665 N N . VAL A 1 218 ? 8.176 5.829 -5.604 1.00 98.31 218 VAL A N 1
ATOM 1666 C CA . VAL A 1 218 ? 6.759 5.498 -5.835 1.00 98.31 218 VAL A CA 1
ATOM 1667 C C . VAL A 1 218 ? 5.924 6.765 -6.053 1.00 98.31 218 VAL A C 1
ATOM 1669 O O . VAL A 1 218 ? 5.053 6.775 -6.918 1.00 98.31 218 VAL A O 1
ATOM 1672 N N . SER A 1 219 ? 6.210 7.859 -5.339 1.00 98.06 219 SER A N 1
ATOM 1673 C CA . SER A 1 219 ? 5.544 9.152 -5.567 1.00 98.06 219 SER A CA 1
ATOM 1674 C C . SER A 1 219 ? 5.836 9.700 -6.964 1.00 98.06 219 SER A C 1
ATOM 1676 O O . SER A 1 219 ? 4.943 10.237 -7.621 1.00 98.06 219 SER A O 1
ATOM 1678 N N . LEU A 1 220 ? 7.072 9.535 -7.442 1.00 97.06 220 LEU A N 1
ATOM 1679 C CA . LEU A 1 220 ? 7.451 9.922 -8.795 1.00 97.06 220 LEU A CA 1
ATOM 1680 C C . LEU A 1 220 ? 6.712 9.077 -9.838 1.00 97.06 220 LEU A C 1
ATOM 1682 O O . LEU A 1 220 ? 6.144 9.642 -10.766 1.00 97.06 220 LEU A O 1
ATOM 1686 N N . LEU A 1 221 ? 6.641 7.755 -9.653 1.00 97.69 221 LEU A N 1
ATOM 1687 C CA . LEU A 1 221 ? 5.863 6.854 -10.513 1.00 97.69 221 LEU A CA 1
ATOM 1688 C C . LEU A 1 221 ? 4.371 7.197 -10.524 1.00 97.69 221 LEU A C 1
ATOM 1690 O O . LEU A 1 221 ? 3.745 7.184 -11.580 1.00 97.69 221 LEU A O 1
ATOM 1694 N N . TYR A 1 222 ? 3.809 7.553 -9.371 1.00 97.62 222 TYR A N 1
ATOM 1695 C CA . TYR A 1 222 ? 2.435 8.034 -9.267 1.00 97.62 222 TYR A CA 1
ATOM 1696 C C . TYR A 1 222 ? 2.201 9.301 -10.106 1.00 97.62 222 TYR A C 1
ATOM 1698 O O . TYR A 1 222 ? 1.165 9.419 -10.758 1.00 97.62 222 TYR A O 1
ATOM 1706 N N . ALA A 1 223 ? 3.170 10.218 -10.148 1.00 97.00 223 ALA A N 1
ATOM 1707 C CA . ALA A 1 223 ? 3.072 11.445 -10.935 1.00 97.00 223 ALA A CA 1
ATOM 1708 C C . ALA A 1 223 ? 3.324 11.240 -12.441 1.00 97.00 223 ALA A C 1
ATOM 1710 O O . ALA A 1 223 ? 2.754 11.962 -13.257 1.00 97.00 223 ALA A O 1
ATOM 1711 N N . THR A 1 224 ? 4.184 10.290 -12.823 1.00 96.06 224 THR A N 1
ATOM 1712 C CA . THR A 1 224 ? 4.670 10.151 -14.209 1.00 96.06 224 THR A CA 1
ATOM 1713 C C . THR A 1 224 ? 4.075 8.965 -14.969 1.00 96.06 224 THR A C 1
ATOM 1715 O O . THR A 1 224 ? 4.070 8.974 -16.200 1.00 96.06 224 THR A O 1
ATOM 1718 N N . VAL A 1 225 ? 3.535 7.959 -14.274 1.00 95.88 225 VAL A N 1
ATOM 1719 C CA . VAL A 1 225 ? 3.063 6.692 -14.856 1.00 95.88 225 VAL A CA 1
ATOM 1720 C C . VAL A 1 225 ? 1.630 6.377 -14.388 1.00 95.88 225 VAL A C 1
ATOM 1722 O O . VAL A 1 225 ? 1.418 5.475 -13.570 1.00 95.88 225 VAL A O 1
ATOM 1725 N N . PRO A 1 226 ? 0.607 7.065 -14.935 1.00 94.94 226 PRO A N 1
ATOM 1726 C CA . PRO A 1 226 ? -0.783 6.939 -14.479 1.00 94.94 226 PRO A CA 1
ATOM 1727 C C . PRO A 1 226 ? -1.423 5.577 -14.789 1.00 94.94 226 PRO A C 1
ATOM 1729 O O . PRO A 1 226 ? -2.443 5.227 -14.205 1.00 94.94 226 PRO A O 1
ATOM 1732 N N . ALA A 1 227 ? -0.827 4.774 -15.679 1.00 94.12 227 ALA A N 1
ATOM 1733 C CA . ALA A 1 227 ? -1.344 3.454 -16.056 1.00 94.12 227 ALA A CA 1
ATOM 1734 C C . ALA A 1 227 ? -1.479 2.472 -14.872 1.00 94.12 227 ALA A C 1
ATOM 1736 O O . ALA A 1 227 ? -2.238 1.511 -14.963 1.00 94.12 227 ALA A O 1
ATOM 1737 N N . PHE A 1 228 ? -0.752 2.715 -13.777 1.00 95.75 228 PHE A N 1
ATOM 1738 C CA . PHE A 1 228 ? -0.758 1.896 -12.563 1.00 95.75 228 PHE A CA 1
ATOM 1739 C C . PHE A 1 228 ? -1.099 2.730 -11.316 1.00 95.75 228 PHE A C 1
ATOM 1741 O O . PHE A 1 228 ? -0.669 2.389 -10.216 1.00 95.75 228 PHE A O 1
ATOM 1748 N N . GLU A 1 229 ? -1.852 3.829 -11.483 1.00 96.25 229 GLU A N 1
ATOM 1749 C CA . GLU A 1 229 ? -2.173 4.785 -10.408 1.00 96.25 229 GLU A CA 1
ATOM 1750 C C . GLU A 1 229 ? -2.690 4.086 -9.143 1.00 96.25 229 GLU A C 1
ATOM 1752 O O . GLU A 1 229 ? -2.202 4.363 -8.049 1.00 96.25 229 GLU A O 1
ATOM 1757 N N . ASP A 1 230 ? -3.619 3.138 -9.293 1.00 95.50 230 ASP A N 1
ATOM 1758 C CA . ASP A 1 230 ? -4.218 2.413 -8.167 1.00 95.50 230 ASP A CA 1
ATOM 1759 C C . ASP A 1 230 ? -3.165 1.623 -7.377 1.00 95.50 230 ASP A C 1
ATOM 1761 O O . ASP A 1 230 ? -3.144 1.661 -6.147 1.00 95.50 230 ASP A O 1
ATOM 1765 N N . THR A 1 231 ? -2.221 0.981 -8.073 1.00 95.94 231 THR A N 1
ATOM 1766 C CA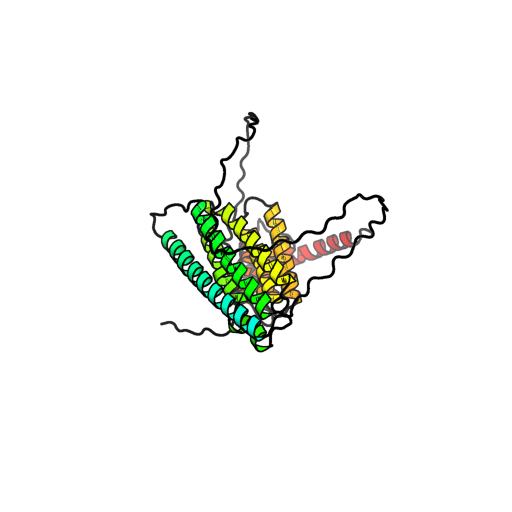 . THR A 1 231 ? -1.115 0.261 -7.430 1.00 95.94 231 THR A CA 1
ATOM 1767 C C . THR A 1 231 ? -0.187 1.212 -6.683 1.00 95.94 231 THR A C 1
ATOM 1769 O O . THR A 1 231 ? 0.223 0.913 -5.564 1.00 95.94 231 THR A O 1
ATOM 1772 N N . TRP A 1 232 ? 0.130 2.375 -7.255 1.00 97.81 232 TRP A N 1
ATOM 1773 C CA . TRP A 1 232 ? 0.995 3.359 -6.598 1.00 97.81 232 TRP A CA 1
ATOM 1774 C C . TRP A 1 232 ? 0.355 3.964 -5.355 1.00 97.81 232 TRP A C 1
ATOM 1776 O O . TRP A 1 232 ? 1.033 4.120 -4.341 1.00 97.81 232 TRP A O 1
ATOM 1786 N N . ILE A 1 233 ? -0.949 4.234 -5.402 1.00 97.62 233 ILE A N 1
ATOM 1787 C CA . ILE A 1 233 ? -1.726 4.684 -4.245 1.00 97.62 233 ILE A CA 1
ATOM 1788 C C . ILE A 1 233 ? -1.629 3.656 -3.108 1.00 97.62 233 ILE A C 1
ATOM 1790 O O . ILE A 1 233 ? -1.335 4.027 -1.970 1.00 97.62 233 ILE A O 1
ATOM 1794 N N . GLU A 1 234 ? -1.831 2.368 -3.403 1.00 96.12 234 GLU A N 1
ATOM 1795 C CA . GLU A 1 234 ? -1.712 1.306 -2.398 1.00 96.12 234 GLU A CA 1
ATOM 1796 C C . GLU A 1 234 ? -0.282 1.181 -1.849 1.00 96.12 234 GLU A C 1
ATOM 1798 O O . GLU A 1 234 ? -0.105 1.123 -0.630 1.00 96.12 234 GLU A O 1
ATOM 1803 N N . CYS A 1 235 ? 0.744 1.222 -2.708 1.00 96.88 235 CYS A N 1
ATOM 1804 C CA . CYS A 1 235 ? 2.150 1.218 -2.290 1.00 96.88 235 CYS A CA 1
ATOM 1805 C C . CYS A 1 235 ? 2.468 2.370 -1.322 1.00 96.88 235 CYS A C 1
ATOM 1807 O O . CYS A 1 235 ? 3.120 2.159 -0.300 1.00 96.88 235 CYS A O 1
ATOM 1809 N N . LEU A 1 236 ? 2.009 3.591 -1.624 1.00 98.25 236 LEU A N 1
ATOM 1810 C CA . LEU A 1 236 ? 2.236 4.774 -0.785 1.00 98.25 236 LEU A CA 1
ATOM 1811 C C . LEU A 1 236 ? 1.507 4.659 0.557 1.00 98.25 236 LEU A C 1
ATOM 1813 O O . LEU A 1 236 ? 2.078 4.985 1.602 1.00 98.25 236 LEU A O 1
ATOM 1817 N N . GLY A 1 237 ? 0.286 4.118 0.548 1.00 97.25 237 GLY A N 1
ATOM 1818 C CA . GLY A 1 237 ? -0.431 3.745 1.765 1.00 97.25 237 GLY A CA 1
ATOM 1819 C C . GLY A 1 237 ? 0.353 2.732 2.604 1.00 97.25 237 GLY A C 1
ATOM 1820 O O . GLY A 1 237 ? 0.479 2.909 3.819 1.00 97.25 237 GLY A O 1
ATOM 1821 N N . GLY A 1 238 ? 0.920 1.703 1.968 1.00 94.94 238 GLY A N 1
ATOM 1822 C CA . GLY A 1 238 ? 1.760 0.676 2.588 1.00 94.94 238 GLY A CA 1
ATOM 1823 C C . GLY A 1 238 ? 3.041 1.234 3.206 1.00 94.94 238 GLY A C 1
ATOM 1824 O O . GLY A 1 238 ? 3.315 0.976 4.377 1.00 94.94 238 GLY A O 1
ATOM 1825 N N . LEU A 1 239 ? 3.785 2.066 2.475 1.00 96.25 239 LEU A N 1
ATOM 1826 C CA . LEU A 1 239 ? 4.989 2.736 2.981 1.00 96.25 239 LEU A CA 1
ATOM 1827 C C . LEU A 1 239 ? 4.680 3.644 4.177 1.00 96.25 239 LEU A C 1
ATOM 1829 O O . LEU A 1 239 ? 5.407 3.622 5.171 1.00 96.25 239 LEU A O 1
ATOM 1833 N N . GLY A 1 240 ? 3.560 4.374 4.132 1.00 95.00 240 GLY A N 1
ATOM 1834 C CA . GLY A 1 240 ? 3.102 5.161 5.276 1.00 95.00 240 GLY A CA 1
ATOM 1835 C C . GLY A 1 240 ? 2.805 4.299 6.508 1.00 95.00 240 GLY A C 1
ATOM 1836 O O . GLY A 1 240 ? 3.143 4.685 7.625 1.00 95.00 240 GLY A O 1
ATOM 1837 N N . ARG A 1 241 ? 2.255 3.089 6.320 1.00 92.56 241 ARG A N 1
ATOM 1838 C CA . ARG A 1 241 ? 2.050 2.135 7.425 1.00 92.56 241 ARG A CA 1
ATOM 1839 C C . ARG A 1 241 ? 3.353 1.602 8.002 1.00 92.56 241 ARG A C 1
ATOM 1841 O O . ARG A 1 241 ? 3.436 1.482 9.220 1.00 92.56 241 ARG A O 1
ATOM 1848 N N . TYR A 1 242 ? 4.340 1.282 7.165 1.00 91.50 242 TYR A N 1
ATOM 1849 C CA . TYR A 1 242 ? 5.666 0.886 7.649 1.00 91.50 242 TYR A CA 1
ATOM 1850 C C . TYR A 1 242 ? 6.259 1.982 8.529 1.00 91.50 242 TYR A C 1
ATOM 1852 O O . TYR A 1 242 ? 6.681 1.715 9.648 1.00 91.50 242 TYR A O 1
ATOM 1860 N N . ARG A 1 243 ? 6.199 3.236 8.072 1.00 91.25 243 ARG A N 1
ATOM 1861 C CA . ARG A 1 243 ? 6.753 4.367 8.817 1.00 91.25 243 ARG A CA 1
ATOM 1862 C C . ARG A 1 243 ? 6.026 4.644 10.131 1.00 91.25 243 ARG A C 1
ATOM 1864 O O . ARG A 1 243 ? 6.676 4.977 11.116 1.00 91.25 243 ARG A O 1
ATOM 1871 N N . MET A 1 244 ? 4.707 4.453 10.150 1.00 89.12 244 MET A N 1
ATOM 1872 C CA . MET A 1 244 ? 3.887 4.502 11.364 1.00 89.12 244 MET A CA 1
ATOM 1873 C C . MET A 1 244 ? 4.263 3.398 12.370 1.00 89.12 244 MET A C 1
ATOM 1875 O O . MET A 1 244 ? 4.161 3.618 13.570 1.00 89.12 244 MET A O 1
ATOM 1879 N N . ALA A 1 245 ? 4.658 2.209 11.904 1.00 85.38 245 ALA A N 1
ATOM 1880 C CA . ALA A 1 245 ? 4.975 1.070 12.770 1.00 85.38 245 ALA A CA 1
ATOM 1881 C C . ALA A 1 245 ? 6.394 1.114 13.364 1.00 85.38 245 ALA A C 1
ATOM 1883 O O . ALA A 1 245 ? 6.639 0.468 14.377 1.00 85.38 245 ALA A O 1
ATOM 1884 N N . ILE A 1 246 ? 7.319 1.841 12.731 1.00 81.62 246 ILE A N 1
ATOM 1885 C CA . ILE A 1 246 ? 8.723 1.933 13.157 1.00 81.62 246 ILE A CA 1
ATOM 1886 C C . ILE A 1 246 ? 8.891 2.809 14.407 1.00 81.62 246 ILE A C 1
ATOM 1888 O O . ILE A 1 246 ? 9.742 2.519 15.244 1.00 81.62 246 ILE A O 1
ATOM 1892 N N . GLU A 1 247 ? 8.098 3.871 14.543 1.00 68.19 247 GLU A N 1
ATOM 1893 C CA . GLU A 1 247 ? 8.214 4.816 15.655 1.00 68.19 247 GLU A CA 1
ATOM 1894 C C . GLU A 1 247 ? 7.102 4.593 16.676 1.00 68.19 247 GLU A C 1
ATOM 1896 O O . GLU A 1 247 ? 6.001 5.138 16.575 1.00 68.19 247 GLU A O 1
ATOM 1901 N N . ASP A 1 248 ? 7.401 3.754 17.667 1.00 63.56 248 ASP A N 1
ATOM 1902 C CA . ASP A 1 248 ? 6.572 3.645 18.871 1.00 63.56 248 ASP A CA 1
ATOM 1903 C C . ASP A 1 248 ? 6.869 4.791 19.862 1.00 63.56 248 ASP A C 1
ATOM 1905 O O . ASP A 1 248 ? 5.984 5.182 20.617 1.00 63.56 248 ASP A O 1
ATOM 1909 N N . ASP A 1 249 ? 8.068 5.395 19.792 1.00 62.72 249 ASP A N 1
ATOM 1910 C CA . ASP A 1 249 ? 8.541 6.395 20.764 1.00 62.72 249 ASP A CA 1
ATOM 1911 C C . ASP A 1 249 ? 8.178 7.862 20.419 1.00 62.72 249 ASP A C 1
ATOM 1913 O O . ASP A 1 249 ? 7.993 8.664 21.338 1.00 62.72 249 ASP A O 1
ATOM 1917 N N . ASP A 1 250 ? 8.036 8.248 19.136 1.00 78.06 250 ASP A N 1
ATOM 1918 C CA . ASP A 1 250 ? 7.571 9.598 18.741 1.00 78.06 250 ASP A CA 1
ATOM 1919 C C . ASP A 1 250 ? 6.094 9.576 18.319 1.00 78.06 250 ASP A C 1
ATOM 1921 O O . ASP A 1 250 ? 5.720 9.262 17.183 1.00 78.06 250 ASP A O 1
ATOM 1925 N N . MET A 1 251 ? 5.226 9.958 19.258 1.00 80.06 251 MET A N 1
ATOM 1926 C CA . MET A 1 251 ? 3.780 10.017 19.038 1.00 80.06 251 MET A CA 1
ATOM 1927 C C . MET A 1 251 ? 3.373 10.946 17.882 1.00 80.06 251 MET A C 1
ATOM 1929 O O . MET A 1 251 ? 2.354 10.684 17.238 1.00 80.06 251 MET A O 1
ATOM 1933 N N . ARG A 1 252 ? 4.131 12.018 17.601 1.00 86.38 252 ARG A N 1
ATOM 1934 C CA . ARG A 1 252 ? 3.767 12.994 16.559 1.00 86.38 252 ARG A CA 1
ATOM 1935 C C . ARG A 1 252 ? 4.006 12.429 15.174 1.00 86.38 252 ARG A C 1
ATOM 1937 O O . ARG A 1 252 ? 3.129 12.510 14.317 1.00 86.38 252 ARG A O 1
ATOM 1944 N N . ASP A 1 253 ? 5.164 11.827 14.958 1.00 85.69 253 ASP A N 1
ATOM 1945 C CA . ASP A 1 253 ? 5.482 11.217 13.673 1.00 85.69 253 ASP A CA 1
ATOM 1946 C C . ASP A 1 253 ? 4.546 10.045 13.377 1.00 85.69 253 ASP A C 1
ATOM 1948 O O . ASP A 1 253 ? 4.042 9.913 12.256 1.00 85.69 253 ASP A O 1
ATOM 1952 N N . ARG A 1 254 ? 4.209 9.246 14.395 1.00 87.94 254 ARG A N 1
ATOM 1953 C CA . ARG A 1 254 ? 3.185 8.207 14.269 1.00 87.94 254 ARG A CA 1
ATOM 1954 C C . ARG A 1 254 ? 1.844 8.782 13.816 1.00 87.94 254 ARG A C 1
ATOM 1956 O O . ARG A 1 254 ? 1.219 8.218 12.915 1.00 87.94 254 ARG A O 1
ATOM 1963 N N . GLU A 1 255 ? 1.390 9.890 14.399 1.00 90.31 255 GLU A N 1
ATOM 1964 C CA . GLU A 1 255 ? 0.143 10.555 14.004 1.00 90.31 255 GLU A CA 1
ATOM 1965 C C . GLU A 1 255 ? 0.203 11.076 12.559 1.00 90.31 255 GLU A C 1
ATOM 1967 O O . GLU A 1 255 ? -0.711 10.803 11.771 1.00 90.31 255 GLU A O 1
ATOM 1972 N N . ILE A 1 256 ? 1.301 11.740 12.179 1.00 93.06 256 ILE A N 1
ATOM 1973 C CA . ILE A 1 256 ? 1.533 12.243 10.818 1.00 93.06 256 ILE A CA 1
ATOM 1974 C C . ILE A 1 256 ? 1.433 11.098 9.809 1.00 93.06 256 ILE A C 1
ATOM 1976 O O . ILE A 1 256 ? 0.651 11.167 8.859 1.00 93.06 256 ILE A O 1
ATOM 1980 N N . TRP A 1 257 ? 2.174 10.012 10.028 1.00 94.12 257 TRP A N 1
ATOM 1981 C CA . TRP A 1 257 ? 2.210 8.886 9.097 1.00 94.12 257 TRP A CA 1
ATOM 1982 C C . TRP A 1 257 ? 0.926 8.054 9.104 1.00 94.12 257 TRP A C 1
ATOM 1984 O O . TRP A 1 257 ? 0.537 7.525 8.058 1.00 94.12 257 TRP A O 1
ATOM 1994 N N . THR A 1 258 ? 0.195 8.029 10.224 1.00 93.75 258 THR A N 1
ATOM 1995 C CA . THR A 1 258 ? -1.184 7.520 10.256 1.00 93.75 258 THR A CA 1
ATOM 1996 C C . THR A 1 258 ? -2.079 8.353 9.334 1.00 93.75 258 THR A C 1
ATOM 1998 O O . THR A 1 258 ? -2.833 7.790 8.541 1.00 93.75 258 THR A O 1
ATOM 2001 N N . GLY A 1 259 ? -1.984 9.686 9.396 1.00 95.19 259 GLY A N 1
ATOM 2002 C CA . GLY A 1 259 ? -2.710 10.605 8.518 1.00 95.19 259 GLY A CA 1
ATOM 2003 C C . GLY A 1 259 ? -2.364 10.414 7.040 1.00 95.19 259 GLY A C 1
ATOM 2004 O O . GLY A 1 259 ? -3.265 10.240 6.220 1.00 95.19 259 GLY A O 1
ATOM 2005 N N . VAL A 1 260 ? -1.070 10.360 6.708 1.00 96.44 260 VAL A N 1
ATOM 2006 C CA . VAL A 1 260 ? -0.579 10.113 5.339 1.00 96.44 260 VAL A CA 1
ATOM 2007 C C . VAL A 1 260 ? -1.123 8.792 4.798 1.00 96.44 260 VAL A C 1
ATOM 2009 O O . VAL A 1 260 ? -1.706 8.756 3.715 1.00 96.44 260 VAL A O 1
ATOM 2012 N N . SER A 1 261 ? -0.984 7.708 5.562 1.00 96.56 261 SER A N 1
ATOM 2013 C CA . SER A 1 261 ? -1.461 6.392 5.144 1.00 96.56 261 SER A CA 1
ATOM 2014 C C . SER A 1 261 ? -2.984 6.356 4.981 1.00 96.56 261 SER A C 1
ATOM 2016 O O . SER A 1 261 ? -3.493 5.833 3.988 1.00 96.56 261 SER A O 1
ATOM 2018 N N . ARG A 1 262 ? -3.725 6.977 5.910 1.00 96.81 262 ARG A N 1
ATOM 2019 C CA . ARG A 1 262 ? -5.188 7.076 5.845 1.00 96.81 262 ARG A CA 1
ATOM 2020 C C . ARG A 1 262 ? -5.644 7.821 4.596 1.00 96.81 262 ARG A C 1
ATOM 2022 O O . ARG A 1 262 ? -6.577 7.360 3.951 1.00 96.81 262 ARG A O 1
ATOM 2029 N N . ASN A 1 263 ? -4.980 8.916 4.229 1.00 97.94 263 ASN A N 1
ATOM 2030 C CA . ASN A 1 263 ? -5.310 9.680 3.025 1.00 97.94 263 ASN A CA 1
ATOM 2031 C C . ASN A 1 263 ? -5.132 8.839 1.754 1.00 97.94 263 ASN A C 1
ATOM 2033 O O . ASN A 1 263 ? -6.009 8.841 0.889 1.00 97.94 263 ASN A O 1
ATOM 2037 N N . TRP A 1 264 ? -4.042 8.070 1.659 1.00 98.25 264 TRP A N 1
ATOM 2038 C CA . TRP A 1 264 ? -3.814 7.175 0.523 1.00 98.25 264 TRP A CA 1
ATOM 2039 C C . TRP A 1 264 ? -4.850 6.054 0.442 1.00 98.25 264 TRP A C 1
ATOM 2041 O O . TRP A 1 264 ? -5.432 5.847 -0.620 1.00 98.25 264 TRP A O 1
ATOM 2051 N N . TYR A 1 265 ? -5.149 5.370 1.549 1.00 98.00 265 TYR A N 1
ATOM 2052 C CA . TYR A 1 265 ? -6.156 4.305 1.533 1.00 98.00 265 TYR A CA 1
ATOM 2053 C C . TYR A 1 265 ? -7.587 4.818 1.371 1.00 98.00 265 TYR A C 1
ATOM 2055 O O . TYR A 1 265 ? -8.398 4.122 0.766 1.00 98.00 265 TYR A O 1
ATOM 2063 N N . ALA A 1 266 ? -7.901 6.027 1.846 1.00 97.69 266 ALA A N 1
ATOM 2064 C CA . ALA A 1 266 ? -9.182 6.672 1.570 1.00 97.69 266 ALA A CA 1
ATOM 2065 C C . ALA A 1 266 ? -9.331 6.888 0.060 1.00 97.69 266 ALA A C 1
ATOM 2067 O O . ALA A 1 266 ? -10.274 6.371 -0.539 1.00 97.69 266 ALA A O 1
ATOM 2068 N N . LYS A 1 267 ? -8.316 7.496 -0.572 1.00 98.00 267 LYS A N 1
ATOM 2069 C CA . LYS A 1 267 ? -8.263 7.664 -2.027 1.00 98.00 267 LYS A CA 1
ATOM 2070 C C . LYS A 1 267 ? -8.356 6.328 -2.774 1.00 98.00 267 LYS A C 1
ATOM 2072 O O . LYS A 1 267 ? -9.069 6.240 -3.770 1.00 98.00 267 LYS A O 1
ATOM 2077 N N . ALA A 1 268 ? -7.665 5.287 -2.307 1.00 97.19 268 ALA A N 1
ATOM 2078 C CA . ALA A 1 268 ? -7.762 3.948 -2.890 1.00 97.19 268 ALA A CA 1
ATOM 2079 C C . ALA A 1 268 ? -9.200 3.413 -2.818 1.00 97.19 268 ALA A C 1
ATOM 2081 O O . ALA A 1 268 ? -9.729 2.904 -3.803 1.00 97.19 268 ALA A O 1
ATOM 2082 N N . SER A 1 269 ? -9.841 3.546 -1.652 1.00 96.62 269 SER A N 1
ATOM 2083 C CA . SER A 1 269 ? -11.189 3.032 -1.411 1.00 96.62 269 SER A CA 1
ATOM 2084 C C . SER A 1 269 ? -12.265 3.778 -2.199 1.00 96.62 269 SER A C 1
ATOM 2086 O O . SER A 1 269 ? -13.230 3.152 -2.624 1.00 96.62 269 SER A O 1
ATOM 2088 N N . ASP A 1 270 ? -12.081 5.074 -2.463 1.00 96.94 270 ASP A N 1
ATOM 2089 C CA . ASP A 1 270 ? -12.993 5.854 -3.308 1.00 96.94 270 ASP A CA 1
ATOM 2090 C C . ASP A 1 270 ? -12.948 5.382 -4.766 1.00 96.94 270 ASP A C 1
ATOM 2092 O O . ASP A 1 270 ? -13.958 5.384 -5.468 1.00 96.94 270 ASP A O 1
ATOM 2096 N N . ARG A 1 271 ? -11.771 4.943 -5.220 1.00 95.88 271 ARG A N 1
ATOM 2097 C CA . ARG A 1 271 ? -11.552 4.447 -6.583 1.00 95.88 271 ARG A CA 1
ATOM 2098 C C . ARG A 1 271 ? -11.967 2.991 -6.756 1.00 95.88 271 ARG A C 1
ATOM 2100 O O . ARG A 1 271 ? -12.438 2.611 -7.822 1.00 95.88 271 ARG A O 1
ATOM 2107 N N . SER A 1 272 ? -11.795 2.183 -5.714 1.00 95.31 272 SER A N 1
ATOM 2108 C CA . SER A 1 272 ? -12.128 0.757 -5.695 1.00 95.31 272 SER A CA 1
ATOM 2109 C C . SER A 1 272 ? -13.014 0.408 -4.488 1.00 95.31 272 SER A C 1
ATOM 2111 O O . SER A 1 272 ? -12.585 -0.337 -3.600 1.00 95.31 272 SER A O 1
ATOM 2113 N N . PRO A 1 273 ? -14.273 0.894 -4.445 1.00 96.62 273 PRO A N 1
ATOM 2114 C CA . PRO A 1 273 ? -15.161 0.719 -3.288 1.00 96.62 273 PRO A CA 1
ATOM 2115 C C . PRO A 1 273 ? -15.612 -0.731 -3.071 1.00 96.62 273 PRO A C 1
ATOM 2117 O O . PRO A 1 273 ? -16.192 -1.078 -2.045 1.00 96.62 273 PRO A O 1
ATOM 2120 N N . THR A 1 274 ? -15.354 -1.606 -4.038 1.00 97.44 274 THR A N 1
ATOM 2121 C CA . THR A 1 274 ? -15.657 -3.036 -3.972 1.00 97.44 274 THR A CA 1
ATOM 2122 C C . THR A 1 274 ? -14.574 -3.858 -3.276 1.00 97.44 274 THR A C 1
ATOM 2124 O O . THR A 1 274 ? -14.801 -5.041 -3.029 1.00 97.44 274 THR A O 1
ATOM 2127 N N . THR A 1 275 ? -13.415 -3.274 -2.962 1.00 97.25 275 THR A N 1
ATOM 2128 C CA . THR A 1 275 ? -12.237 -4.006 -2.476 1.00 97.25 275 THR A CA 1
ATOM 2129 C C . THR A 1 275 ? -12.129 -3.956 -0.953 1.00 97.25 275 THR A C 1
ATOM 2131 O O . THR A 1 275 ? -11.681 -2.969 -0.368 1.00 97.25 275 THR A O 1
ATOM 2134 N N . GLY A 1 276 ? -12.478 -5.060 -0.290 1.00 97.38 276 GLY A N 1
ATOM 2135 C CA . GLY A 1 276 ? -12.509 -5.175 1.170 1.00 97.38 276 GLY A CA 1
ATOM 2136 C C . GLY A 1 276 ? -11.166 -4.901 1.858 1.00 97.38 276 GLY A C 1
ATOM 2137 O O . GLY A 1 276 ? -11.133 -4.258 2.907 1.00 97.38 276 GLY A O 1
ATOM 2138 N N . ARG A 1 277 ? -10.044 -5.305 1.242 1.00 96.81 277 ARG A N 1
ATOM 2139 C CA . ARG A 1 277 ? -8.682 -5.117 1.785 1.00 96.81 277 ARG A CA 1
ATOM 2140 C C . ARG A 1 277 ? -8.356 -3.646 2.079 1.00 96.81 277 ARG A C 1
ATOM 2142 O O . ARG A 1 277 ? -7.699 -3.348 3.074 1.00 96.81 277 ARG A O 1
ATOM 2149 N N . LEU A 1 278 ? -8.852 -2.714 1.264 1.00 97.19 278 LEU A N 1
ATOM 2150 C CA . LEU A 1 278 ? -8.621 -1.278 1.464 1.00 97.19 278 LEU A CA 1
ATOM 2151 C C . LEU A 1 278 ? -9.299 -0.783 2.748 1.00 97.19 278 LEU A C 1
ATOM 2153 O O . LEU A 1 278 ? -8.702 -0.050 3.538 1.00 97.19 278 LEU A O 1
ATOM 2157 N N . TYR A 1 279 ? -10.519 -1.256 3.010 1.00 97.94 279 TYR A N 1
ATOM 2158 C CA . TYR A 1 279 ? -11.228 -0.954 4.249 1.00 97.94 279 TYR A CA 1
ATOM 2159 C C . TYR A 1 279 ? -10.588 -1.627 5.464 1.00 97.94 279 TYR A C 1
ATOM 2161 O O . TYR A 1 279 ? -10.552 -1.022 6.530 1.00 97.94 279 TYR A O 1
ATOM 2169 N N . HIS A 1 280 ? -10.013 -2.826 5.324 1.00 97.75 280 HIS A N 1
ATOM 2170 C CA . HIS A 1 280 ? -9.221 -3.438 6.400 1.00 97.75 280 HIS A CA 1
ATOM 2171 C C . HIS A 1 280 ? -8.060 -2.537 6.832 1.00 97.75 280 HIS A C 1
ATOM 2173 O O . HIS A 1 280 ? -7.860 -2.301 8.024 1.00 97.75 280 HIS A O 1
ATOM 2179 N N . HIS A 1 281 ? -7.328 -1.968 5.873 1.00 96.12 281 HIS A N 1
ATOM 2180 C CA . HIS A 1 281 ? -6.245 -1.033 6.170 1.00 96.12 281 HIS A CA 1
ATOM 2181 C C . HIS A 1 281 ? -6.750 0.255 6.834 1.00 96.12 281 HIS A C 1
ATOM 2183 O O . HIS A 1 281 ? -6.174 0.687 7.835 1.00 96.12 281 HIS A O 1
ATOM 2189 N N . LEU A 1 282 ? -7.867 0.818 6.362 1.00 97.44 282 LEU A N 1
ATOM 2190 C CA . LEU A 1 282 ? -8.518 1.959 7.015 1.00 97.44 282 LEU A CA 1
ATOM 2191 C C . LEU A 1 282 ? -8.975 1.642 8.447 1.00 97.44 282 LEU A C 1
ATOM 2193 O O . LEU A 1 282 ? -8.856 2.497 9.323 1.00 97.44 282 LEU A O 1
ATOM 2197 N N . ALA A 1 283 ? -9.432 0.418 8.720 1.00 96.44 283 ALA A N 1
ATOM 2198 C CA . ALA A 1 283 ? -9.835 -0.008 10.059 1.00 96.44 283 ALA A CA 1
ATOM 2199 C C . ALA A 1 283 ? -8.657 -0.033 11.046 1.00 96.44 283 ALA A C 1
ATOM 2201 O O . ALA A 1 283 ? -8.800 0.380 12.197 1.00 96.44 283 ALA A O 1
ATOM 2202 N N . ILE A 1 284 ? -7.471 -0.457 10.601 1.00 93.19 284 ILE A N 1
ATOM 2203 C CA . ILE A 1 284 ? -6.247 -0.425 11.420 1.00 93.19 284 ILE A CA 1
ATOM 2204 C C . ILE A 1 284 ? -5.836 1.025 11.734 1.00 93.19 284 ILE A C 1
ATOM 2206 O O . ILE A 1 284 ? -5.422 1.327 12.858 1.00 93.19 284 ILE A O 1
ATOM 2210 N N . LEU A 1 285 ? -5.973 1.918 10.749 1.00 93.94 285 LEU A N 1
ATOM 2211 C CA . LEU A 1 285 ? -5.595 3.337 10.820 1.00 93.94 285 LEU A CA 1
ATOM 2212 C C . LEU A 1 285 ? -6.631 4.226 11.522 1.00 93.94 285 LEU A C 1
ATOM 2214 O O . LEU A 1 285 ? -6.354 5.390 11.812 1.00 93.94 285 LEU A O 1
ATOM 2218 N N . ALA A 1 286 ? -7.834 3.716 11.778 1.00 93.06 286 ALA A N 1
ATOM 2219 C CA . ALA A 1 286 ? -8.898 4.467 12.435 1.00 93.06 286 ALA A CA 1
ATOM 2220 C C . ALA A 1 286 ? -8.730 4.549 13.962 1.00 93.06 286 ALA A C 1
ATOM 2222 O O . ALA A 1 286 ? -9.485 5.273 14.605 1.00 93.06 286 ALA A O 1
ATOM 2223 N N . ARG A 1 287 ? -7.732 3.880 14.563 1.00 86.94 287 ARG A N 1
ATOM 2224 C CA . ARG A 1 287 ? -7.431 4.020 16.001 1.00 86.94 287 ARG A CA 1
ATOM 2225 C C . ARG A 1 287 ? -7.192 5.493 16.387 1.00 86.94 287 ARG A C 1
ATOM 2227 O O . ARG A 1 287 ? -6.561 6.210 15.610 1.00 86.94 287 ARG A O 1
ATOM 2234 N N . PRO A 1 288 ? -7.674 5.947 17.561 1.00 87.25 288 PRO A N 1
ATOM 2235 C CA . PRO A 1 288 ? -8.428 5.203 18.587 1.00 87.25 288 PRO A CA 1
ATOM 2236 C C . PRO A 1 288 ? -9.969 5.184 18.387 1.00 87.25 288 PRO A C 1
ATOM 2238 O O . PRO A 1 288 ? -10.712 4.869 19.314 1.00 87.25 288 PRO A O 1
ATOM 2241 N N . HIS A 1 289 ? -10.493 5.527 17.206 1.00 89.19 289 HIS A N 1
ATOM 2242 C CA . HIS A 1 289 ? -11.931 5.715 16.954 1.00 89.19 289 HIS A CA 1
ATOM 2243 C C . HIS A 1 289 ? -12.685 4.387 16.745 1.00 89.19 289 HIS A C 1
ATOM 2245 O O . HIS A 1 289 ? -12.961 3.977 15.616 1.00 89.19 289 HIS A O 1
ATOM 2251 N N . ALA A 1 290 ? -13.077 3.735 17.841 1.00 91.00 290 ALA A N 1
ATOM 2252 C CA . ALA A 1 290 ? -13.681 2.396 17.854 1.00 91.00 290 ALA A CA 1
ATOM 2253 C C . ALA A 1 290 ? -14.869 2.195 16.882 1.00 91.00 290 ALA A C 1
ATOM 2255 O O . ALA A 1 290 ? -14.904 1.202 16.155 1.00 91.00 290 ALA A O 1
ATOM 2256 N N . LEU A 1 291 ? -15.811 3.147 16.796 1.00 91.38 291 LEU A N 1
ATOM 2257 C CA . LEU A 1 291 ? -16.939 3.058 15.850 1.00 91.38 291 LEU A CA 1
ATOM 2258 C C . LEU A 1 291 ? -16.487 3.066 14.387 1.00 91.38 291 LEU A C 1
ATOM 2260 O O . LEU A 1 291 ? -17.019 2.332 13.554 1.00 91.38 291 LEU A O 1
ATOM 2264 N N . GLN A 1 292 ? -15.498 3.898 14.067 1.00 93.75 292 GLN A N 1
ATOM 2265 C CA . GLN A 1 292 ? -14.965 3.986 12.715 1.00 93.75 292 GLN A CA 1
ATOM 2266 C C . GLN A 1 292 ? -14.207 2.703 12.352 1.00 93.75 292 GLN A C 1
ATOM 2268 O O . GLN A 1 292 ? -14.355 2.203 11.237 1.00 93.75 292 GLN A O 1
ATOM 2273 N N . GLN A 1 293 ? -13.468 2.123 13.304 1.00 95.94 293 GLN A N 1
ATOM 2274 C CA . GLN A 1 293 ? -12.838 0.812 13.130 1.00 95.94 293 GLN A CA 1
ATOM 2275 C C . GLN A 1 293 ? -13.878 -0.278 12.845 1.00 95.94 293 GLN A C 1
ATOM 2277 O O . GLN A 1 293 ? -13.728 -1.015 11.872 1.00 95.94 293 GLN A O 1
ATOM 2282 N N . LEU A 1 294 ? -14.950 -0.350 13.643 1.00 96.50 294 LEU A N 1
ATOM 2283 C CA . LEU A 1 294 ? -16.045 -1.306 13.452 1.00 96.50 294 LEU A CA 1
ATOM 2284 C C . LEU A 1 294 ? -16.692 -1.157 12.067 1.00 96.50 294 LEU A C 1
ATOM 2286 O O . LEU A 1 294 ? -16.872 -2.148 11.357 1.00 96.50 294 LEU A O 1
ATOM 2290 N N . SER A 1 295 ? -16.985 0.078 11.650 1.00 97.06 295 SER A N 1
ATOM 2291 C CA . SER A 1 295 ? -17.547 0.373 10.327 1.00 97.06 295 SER A CA 1
ATOM 2292 C C . SER A 1 295 ? -16.634 -0.115 9.198 1.00 97.06 295 SER A C 1
ATOM 2294 O O . SER A 1 295 ? -17.084 -0.827 8.299 1.00 97.06 295 SER A O 1
ATOM 2296 N N . TYR A 1 296 ? -15.337 0.196 9.256 1.00 98.25 296 TYR A N 1
ATOM 2297 C CA . TYR A 1 296 ? -14.390 -0.223 8.225 1.00 98.25 296 TYR A CA 1
ATOM 2298 C C . TYR A 1 296 ? -14.139 -1.733 8.206 1.00 98.25 296 TYR A C 1
ATOM 2300 O O . TYR A 1 296 ? -14.105 -2.315 7.124 1.00 98.25 296 TYR A O 1
ATOM 2308 N N . TYR A 1 297 ? -14.032 -2.398 9.359 1.00 98.38 297 TYR A N 1
ATOM 2309 C CA . TYR A 1 297 ? -13.939 -3.859 9.385 1.00 98.38 297 TYR A CA 1
ATOM 2310 C C . TYR A 1 297 ? -15.203 -4.522 8.829 1.00 98.38 297 TYR A C 1
ATOM 2312 O O . TYR A 1 297 ? -15.107 -5.488 8.076 1.00 98.38 297 TYR A O 1
ATOM 2320 N N . THR A 1 298 ? -16.383 -3.969 9.118 1.00 97.69 298 THR A N 1
ATOM 2321 C CA . THR A 1 298 ? -17.643 -4.455 8.539 1.00 97.69 298 THR A CA 1
ATOM 2322 C C . THR A 1 298 ? -17.642 -4.287 7.019 1.00 97.69 298 THR A C 1
ATOM 2324 O O . THR A 1 298 ? -17.882 -5.252 6.297 1.00 97.69 298 THR A O 1
ATOM 2327 N N . LYS A 1 299 ? -17.269 -3.106 6.504 1.00 97.62 299 LYS A N 1
ATOM 2328 C CA . LYS A 1 299 ? -17.105 -2.879 5.056 1.00 97.62 299 LYS A CA 1
ATOM 2329 C C . LYS A 1 299 ? -16.100 -3.846 4.434 1.00 97.62 299 LYS A C 1
ATOM 2331 O O . LYS A 1 299 ? -16.370 -4.405 3.380 1.00 97.62 299 LYS A O 1
ATOM 2336 N N . SER A 1 300 ? -14.978 -4.099 5.104 1.00 98.31 300 SER A N 1
ATOM 2337 C CA . SER A 1 300 ? -13.971 -5.065 4.659 1.00 98.31 300 SER A CA 1
ATOM 2338 C C . SER A 1 300 ? -14.533 -6.481 4.488 1.00 98.31 300 SER A C 1
ATOM 2340 O O . SER A 1 300 ? -14.086 -7.209 3.603 1.00 98.31 300 SER A O 1
ATOM 2342 N N . LEU A 1 301 ? -15.478 -6.889 5.337 1.00 98.06 301 LEU A N 1
ATOM 2343 C CA . LEU A 1 301 ? -16.095 -8.218 5.307 1.00 98.06 301 LEU A CA 1
ATOM 2344 C C . LEU A 1 301 ? -17.291 -8.315 4.353 1.00 98.06 301 LEU A C 1
ATOM 2346 O O . LEU A 1 301 ? -17.596 -9.408 3.885 1.00 98.06 301 LEU A O 1
ATOM 2350 N N . CYS A 1 302 ? -17.960 -7.194 4.084 1.00 97.44 302 CYS A N 1
ATOM 2351 C CA . CYS A 1 302 ? -19.198 -7.138 3.305 1.00 97.44 302 CYS A CA 1
ATOM 2352 C C . CYS A 1 302 ? -19.032 -6.541 1.898 1.00 97.44 302 CYS A C 1
ATOM 2354 O O . CYS A 1 302 ? -20.004 -6.502 1.145 1.00 97.44 302 CYS A O 1
ATOM 2356 N N . ALA A 1 303 ? -17.843 -6.053 1.535 1.00 96.94 303 ALA A N 1
ATOM 2357 C CA . ALA A 1 303 ? -17.550 -5.590 0.181 1.00 96.94 303 ALA A CA 1
ATOM 2358 C C . ALA A 1 303 ? -17.690 -6.727 -0.849 1.00 96.94 303 ALA A C 1
ATOM 2360 O O . ALA A 1 303 ? -17.586 -7.904 -0.505 1.00 96.94 303 ALA A O 1
ATOM 2361 N N . LEU A 1 304 ? -17.887 -6.370 -2.126 1.00 97.69 304 LEU A N 1
ATOM 2362 C CA . LEU A 1 304 ? -18.051 -7.342 -3.217 1.00 97.69 304 LEU A CA 1
ATOM 2363 C C . LEU A 1 304 ? -16.856 -8.303 -3.328 1.00 97.69 304 LEU A C 1
ATOM 2365 O O . LEU A 1 304 ? -17.044 -9.486 -3.597 1.00 97.69 304 LEU A O 1
ATOM 2369 N N . ILE A 1 305 ? -15.643 -7.793 -3.100 1.00 97.56 305 ILE A N 1
ATOM 2370 C CA . ILE A 1 305 ? -14.425 -8.584 -2.928 1.00 97.56 305 ILE A CA 1
ATOM 2371 C C . ILE A 1 305 ? -14.084 -8.542 -1.432 1.00 97.56 305 ILE A C 1
ATOM 2373 O O . ILE A 1 305 ? -13.382 -7.624 -0.988 1.00 97.56 305 ILE A O 1
ATOM 2377 N N . PRO A 1 306 ? -14.623 -9.466 -0.621 1.00 97.44 306 PRO A N 1
ATOM 2378 C CA . PRO A 1 306 ? -14.423 -9.446 0.821 1.00 97.44 306 PRO A CA 1
ATOM 2379 C C . PRO A 1 306 ? -12.971 -9.775 1.178 1.00 97.44 306 PRO A C 1
ATOM 2381 O O . PRO A 1 306 ? -12.279 -10.481 0.447 1.00 97.44 306 PRO A O 1
ATOM 2384 N N . PHE A 1 307 ? -12.518 -9.306 2.341 1.00 97.62 307 PHE A N 1
ATOM 2385 C CA . PHE A 1 307 ? -11.207 -9.644 2.900 1.00 97.62 307 PHE A CA 1
ATOM 2386 C C . PHE A 1 307 ? -11.369 -10.470 4.190 1.00 97.62 307 PHE A C 1
ATOM 2388 O O . PHE A 1 307 ? -11.558 -9.895 5.267 1.00 97.62 307 PHE A O 1
ATOM 2395 N N . PRO A 1 308 ? -11.324 -11.817 4.111 1.00 96.88 308 PRO A N 1
ATOM 2396 C CA . PRO A 1 308 ? -11.650 -12.702 5.232 1.00 96.88 308 PRO A CA 1
ATOM 2397 C C . PRO A 1 308 ? -10.780 -12.516 6.477 1.00 96.88 308 PRO A C 1
ATOM 2399 O O . PRO A 1 308 ? -11.289 -12.657 7.588 1.00 96.88 308 PRO A O 1
ATOM 2402 N N . SER A 1 309 ? -9.507 -12.135 6.324 1.00 96.06 309 SER A N 1
ATOM 2403 C CA . SER A 1 309 ? -8.589 -11.908 7.452 1.00 96.06 309 SER A CA 1
ATOM 2404 C C . SER A 1 309 ? -9.052 -10.781 8.387 1.00 96.06 309 SER A C 1
ATOM 2406 O O . SER A 1 309 ? -8.632 -10.711 9.544 1.00 96.06 309 SER A O 1
ATOM 2408 N N . ALA A 1 310 ? -9.982 -9.926 7.940 1.00 96.81 310 ALA A N 1
ATOM 2409 C CA . ALA A 1 310 ? -10.640 -8.956 8.808 1.00 96.81 310 ALA A CA 1
ATOM 2410 C C . ALA A 1 310 ? -11.455 -9.607 9.939 1.00 96.81 310 ALA A C 1
ATOM 2412 O O . ALA A 1 310 ? -11.637 -8.964 10.968 1.00 96.81 310 ALA A O 1
ATOM 2413 N N . ARG A 1 311 ? -11.891 -10.872 9.803 1.00 96.62 311 ARG A N 1
ATOM 2414 C CA . ARG A 1 311 ? -12.596 -11.608 10.872 1.00 96.62 311 ARG A CA 1
ATOM 2415 C C . ARG A 1 311 ? -11.723 -11.836 12.097 1.00 96.62 311 ARG A C 1
ATOM 2417 O O . ARG A 1 311 ? -12.227 -11.791 13.209 1.00 96.62 311 ARG A O 1
ATOM 2424 N N . GLU A 1 312 ? -10.434 -12.077 11.889 1.00 96.31 312 GLU A N 1
ATOM 2425 C CA . GLU A 1 312 ? -9.468 -12.207 12.979 1.00 96.31 312 GLU A CA 1
ATOM 2426 C C . GLU A 1 312 ? -9.049 -10.821 13.479 1.00 96.31 312 GLU A C 1
ATOM 2428 O O . GLU A 1 312 ? -9.041 -10.561 14.676 1.00 96.31 312 GLU A O 1
ATOM 2433 N N . SER A 1 313 ? -8.795 -9.883 12.561 1.00 96.12 313 SER A N 1
ATOM 2434 C CA . SER A 1 313 ? -8.330 -8.537 12.924 1.00 96.12 313 SER A CA 1
ATOM 2435 C C . SER A 1 313 ? -9.355 -7.734 13.734 1.00 96.12 313 SER A C 1
ATOM 2437 O O . SER A 1 313 ? -8.973 -7.004 14.642 1.00 96.12 313 SER A O 1
ATOM 2439 N N . ILE A 1 314 ? -10.656 -7.866 13.447 1.00 96.88 314 ILE A N 1
ATOM 2440 C CA . ILE A 1 314 ? -11.707 -7.168 14.203 1.00 96.88 314 ILE A CA 1
ATOM 2441 C C . ILE A 1 314 ? -11.766 -7.632 15.667 1.00 96.88 314 ILE A C 1
ATOM 2443 O O . ILE A 1 314 ? -12.194 -6.872 16.532 1.00 96.88 314 ILE A O 1
ATOM 2447 N N . MET A 1 315 ? -11.262 -8.828 15.991 1.00 95.69 315 MET A N 1
ATOM 2448 C CA . MET A 1 315 ? -11.236 -9.310 17.373 1.00 95.69 315 MET A CA 1
ATOM 2449 C C . MET A 1 315 ? -10.343 -8.455 18.276 1.00 95.69 315 MET A C 1
ATOM 2451 O O . MET A 1 315 ? -10.663 -8.303 19.450 1.00 95.69 315 MET A O 1
ATOM 2455 N N . THR A 1 316 ? -9.320 -7.773 17.742 1.00 93.88 316 THR A N 1
ATOM 2456 C CA . THR A 1 316 ? -8.511 -6.830 18.539 1.00 93.88 316 THR A CA 1
ATOM 2457 C C . THR A 1 316 ? -9.317 -5.621 19.026 1.00 93.88 316 THR A C 1
ATOM 2459 O O . THR A 1 316 ? -8.890 -4.933 19.947 1.00 93.88 316 THR A O 1
ATOM 2462 N N . LEU A 1 317 ? -10.450 -5.323 18.379 1.00 93.69 317 LEU A N 1
ATOM 2463 C CA . LEU A 1 317 ? -11.406 -4.301 18.809 1.00 93.69 317 LEU A CA 1
ATOM 2464 C C . LEU A 1 317 ? -12.403 -4.866 19.834 1.00 93.69 317 LEU A C 1
ATOM 2466 O O . LEU A 1 317 ? -12.792 -4.160 20.761 1.00 93.69 317 LEU A O 1
ATOM 2470 N N . PHE A 1 318 ? -12.810 -6.127 19.671 1.00 94.81 318 PHE A N 1
ATOM 2471 C CA . PHE A 1 318 ? -13.860 -6.752 20.476 1.00 94.81 318 PHE A CA 1
ATOM 2472 C C . PHE A 1 318 ? -13.372 -7.392 21.777 1.00 94.81 318 PHE A C 1
ATOM 2474 O O . PHE A 1 318 ? -13.996 -7.192 22.816 1.00 94.81 318 PHE A O 1
ATOM 2481 N N . ASP A 1 319 ? -12.273 -8.147 21.761 1.00 93.44 319 ASP A N 1
ATOM 2482 C CA . ASP A 1 319 ? -11.819 -8.901 22.936 1.00 93.44 319 ASP A CA 1
ATOM 2483 C C . ASP A 1 319 ? -11.600 -8.014 24.185 1.00 93.44 319 ASP A C 1
ATOM 2485 O O . ASP A 1 319 ? -12.031 -8.434 25.266 1.00 93.44 319 ASP A O 1
ATOM 2489 N N . PRO A 1 320 ? -11.047 -6.781 24.091 1.00 91.31 320 PRO A N 1
ATOM 2490 C CA . PRO A 1 320 ? -10.908 -5.899 25.253 1.00 91.31 320 PRO A CA 1
ATOM 2491 C C . PRO A 1 320 ? -12.247 -5.494 25.882 1.00 91.31 320 PRO A C 1
ATOM 2493 O O . PRO A 1 320 ? -12.358 -5.443 27.105 1.00 91.31 320 PRO A O 1
ATOM 2496 N N . VAL A 1 321 ? -13.275 -5.228 25.068 1.00 89.81 321 VAL A N 1
ATOM 2497 C CA . VAL A 1 321 ? -14.588 -4.770 25.561 1.00 89.81 321 VAL A CA 1
ATOM 2498 C C . VAL A 1 321 ? -15.483 -5.920 26.020 1.00 89.81 321 VAL A C 1
ATOM 2500 O O . VAL A 1 321 ? -16.283 -5.738 26.934 1.00 89.81 321 VAL A O 1
ATOM 2503 N N . ILE A 1 322 ? -15.325 -7.114 25.439 1.00 90.19 322 ILE A N 1
ATOM 2504 C CA . ILE A 1 322 ? -16.020 -8.332 25.880 1.00 90.19 322 ILE A CA 1
ATOM 2505 C C . ILE A 1 322 ? -15.455 -8.817 27.221 1.00 90.19 322 ILE A C 1
ATOM 2507 O O . ILE A 1 322 ? -16.207 -9.280 28.079 1.00 90.19 322 ILE A O 1
ATOM 2511 N N . SER A 1 323 ? -14.134 -8.714 27.404 1.00 86.38 323 SER A N 1
ATOM 2512 C CA . SER A 1 323 ? -13.445 -9.189 28.612 1.00 86.38 323 SER A CA 1
ATOM 2513 C C . SER A 1 323 ? -13.513 -8.199 29.779 1.00 86.38 323 SER A C 1
ATOM 2515 O O . SER A 1 323 ? -13.212 -8.574 30.913 1.00 86.38 323 SER A O 1
ATOM 2517 N N . ALA A 1 324 ? -13.891 -6.942 29.528 1.00 79.19 324 ALA A N 1
ATOM 2518 C CA . ALA A 1 324 ? -13.980 -5.918 30.561 1.00 79.19 324 ALA A CA 1
ATOM 2519 C C . ALA A 1 324 ? -14.998 -6.305 31.653 1.00 79.19 324 ALA A C 1
ATOM 2521 O O . ALA A 1 324 ? -16.152 -6.639 31.374 1.00 79.19 324 ALA A O 1
ATOM 2522 N N . SER A 1 325 ? -14.563 -6.250 32.916 1.00 63.47 325 SER A N 1
ATOM 2523 C CA . SER A 1 325 ? -15.429 -6.484 34.077 1.00 63.47 325 SER A CA 1
ATOM 2524 C C . SER A 1 325 ? -16.461 -5.360 34.230 1.00 63.47 325 SER A C 1
ATOM 2526 O O . SER A 1 325 ? -16.216 -4.212 33.850 1.00 63.47 325 SER A O 1
ATOM 2528 N N . SER A 1 326 ? -17.596 -5.664 34.860 1.00 56.38 326 SER A N 1
ATOM 2529 C CA . SER A 1 326 ? -18.700 -4.731 35.120 1.00 56.38 326 SER A CA 1
ATOM 2530 C C . SER A 1 326 ? -18.292 -3.494 35.937 1.00 56.38 326 SER A C 1
ATOM 2532 O O . SER A 1 326 ? -18.988 -2.485 35.903 1.00 56.38 326 SER A O 1
ATOM 2534 N N . THR A 1 327 ? -17.136 -3.485 36.606 1.00 48.28 327 THR A N 1
ATOM 2535 C CA . THR A 1 327 ? -16.577 -2.283 37.255 1.00 48.28 327 THR A CA 1
ATOM 2536 C C . THR A 1 327 ? -15.999 -1.249 36.280 1.00 48.28 327 THR A C 1
ATOM 2538 O O . THR A 1 327 ? -16.058 -0.061 36.590 1.00 48.28 327 THR A O 1
ATOM 2541 N N . SER A 1 328 ? -15.519 -1.650 35.096 1.00 51.50 328 SER A N 1
ATOM 2542 C CA . SER A 1 328 ? -15.104 -0.722 34.025 1.00 51.50 328 SER A CA 1
ATOM 2543 C C . SER A 1 328 ? -16.285 -0.190 33.200 1.00 51.50 328 SER A C 1
ATOM 2545 O O . SER A 1 328 ? -16.139 0.836 32.539 1.00 51.50 328 SER A O 1
ATOM 2547 N N . SER A 1 329 ? -17.459 -0.838 33.269 1.00 51.66 329 SER A N 1
ATOM 2548 C CA . SER A 1 329 ? -18.682 -0.429 32.547 1.00 51.66 329 SER A CA 1
ATOM 2549 C C . SER A 1 329 ? -19.189 0.957 32.961 1.00 51.66 329 SER A C 1
ATOM 2551 O O . SER A 1 329 ? -19.598 1.753 32.128 1.00 51.66 329 SER A O 1
ATOM 2553 N N . ARG A 1 330 ? -19.032 1.336 34.239 1.00 48.31 330 ARG A N 1
ATOM 2554 C CA . ARG A 1 330 ? -19.470 2.652 34.745 1.00 48.31 330 ARG A CA 1
ATOM 2555 C C . ARG A 1 330 ? -18.747 3.850 34.114 1.00 48.31 330 ARG A C 1
ATOM 2557 O O . ARG A 1 330 ? -19.210 4.976 34.268 1.00 48.31 330 ARG A O 1
ATOM 2564 N N . LEU A 1 331 ? -17.623 3.618 33.434 1.00 49.97 331 LEU A N 1
ATOM 2565 C CA . LEU A 1 331 ? -16.874 4.619 32.666 1.00 49.97 331 LEU A CA 1
ATOM 2566 C C . LEU A 1 331 ? -16.944 4.368 31.148 1.00 49.97 331 LEU A C 1
ATOM 2568 O O . LEU A 1 331 ? -16.316 5.100 30.381 1.00 49.97 331 LEU A O 1
ATOM 2572 N N . ALA A 1 332 ? -17.675 3.342 30.702 1.00 59.16 332 ALA A N 1
ATOM 2573 C CA . ALA A 1 332 ? -17.787 2.995 29.296 1.00 59.16 332 ALA A CA 1
ATOM 2574 C C . ALA A 1 332 ? -18.625 4.044 28.562 1.00 59.16 332 ALA A C 1
ATOM 2576 O O . ALA A 1 332 ? -19.691 4.450 29.012 1.00 59.16 332 ALA A O 1
ATOM 2577 N N . THR A 1 333 ? -18.119 4.500 27.419 1.00 77.31 333 THR A N 1
ATOM 2578 C CA . THR A 1 333 ? -18.851 5.429 26.553 1.00 77.31 333 THR A CA 1
ATOM 2579 C C . THR A 1 333 ? -19.928 4.690 25.757 1.00 77.31 333 THR A C 1
ATOM 2581 O O . THR A 1 333 ? -19.770 3.501 25.480 1.00 77.31 333 THR A O 1
ATOM 2584 N N . MET A 1 334 ? -20.947 5.407 25.269 1.00 86.06 334 MET A N 1
ATOM 2585 C CA . MET A 1 334 ? -21.959 4.867 24.343 1.00 86.06 334 MET A CA 1
ATOM 2586 C C . MET A 1 334 ? -21.315 4.093 23.174 1.00 86.06 334 MET A C 1
ATOM 2588 O O . MET A 1 334 ? -21.774 3.018 22.798 1.00 86.06 334 MET A O 1
ATOM 2592 N N . ASN A 1 335 ? -20.194 4.597 22.642 1.00 85.75 335 ASN A N 1
ATOM 2593 C CA . ASN A 1 335 ? -19.427 3.935 21.583 1.00 85.75 335 ASN A CA 1
ATOM 2594 C C . ASN A 1 335 ? -18.864 2.575 22.024 1.00 85.75 335 ASN A C 1
ATOM 2596 O O . ASN A 1 335 ? -18.833 1.637 21.234 1.00 85.75 335 ASN A O 1
ATOM 2600 N N . THR A 1 336 ? -18.393 2.472 23.267 1.00 88.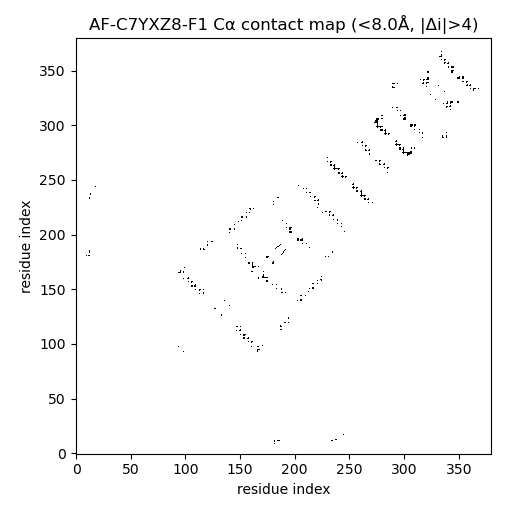19 336 THR A N 1
ATOM 2601 C CA . THR A 1 336 ? -17.837 1.242 23.845 1.00 88.19 336 THR A CA 1
ATOM 2602 C C . THR A 1 336 ? -18.923 0.186 24.032 1.00 88.19 336 THR A C 1
ATOM 2604 O O . THR A 1 336 ? -18.701 -0.959 23.647 1.00 88.19 336 THR A O 1
ATOM 2607 N N . ALA A 1 337 ? -20.092 0.572 24.558 1.00 89.50 337 ALA A N 1
ATOM 2608 C CA . ALA A 1 337 ? -21.240 -0.324 24.710 1.00 89.50 337 ALA A CA 1
ATOM 2609 C C . ALA A 1 337 ? -21.720 -0.852 23.344 1.00 89.50 337 ALA A C 1
ATOM 2611 O O . ALA A 1 337 ? -21.810 -2.059 23.144 1.00 89.50 337 ALA A O 1
ATOM 2612 N N . PHE A 1 338 ? -21.856 0.029 22.346 1.00 92.38 338 PHE A N 1
ATOM 2613 C CA . PHE A 1 338 ? -22.223 -0.367 20.981 1.00 92.38 338 PHE A CA 1
ATOM 2614 C C . PHE A 1 338 ? -21.246 -1.381 20.358 1.00 92.38 338 PHE A C 1
ATOM 2616 O O . PHE A 1 338 ? -21.649 -2.363 19.728 1.00 92.38 338 PHE A O 1
ATOM 2623 N N . VAL A 1 339 ? -19.937 -1.156 20.531 1.00 93.88 339 VAL A N 1
ATOM 2624 C CA . VAL A 1 339 ? -18.892 -2.069 20.040 1.00 93.88 339 VAL A CA 1
ATOM 2625 C C . VAL A 1 339 ? -18.914 -3.396 20.802 1.00 93.88 339 VAL A C 1
ATOM 2627 O O . VAL A 1 339 ? -18.686 -4.439 20.190 1.00 93.88 339 VAL A O 1
ATOM 2630 N N . LYS A 1 340 ? -19.215 -3.383 22.105 1.00 93.56 340 LYS A N 1
ATOM 2631 C CA . LYS A 1 340 ? -19.358 -4.586 22.935 1.00 93.56 340 LYS A CA 1
ATOM 2632 C C . LYS A 1 340 ? -20.539 -5.446 22.484 1.00 93.56 340 LYS A C 1
ATOM 2634 O O . LYS A 1 340 ? -20.339 -6.643 22.285 1.00 93.56 340 LYS A O 1
ATOM 2639 N N . ASP A 1 341 ? -21.701 -4.849 22.215 1.00 94.44 341 ASP A N 1
ATOM 2640 C CA . ASP A 1 341 ? -22.874 -5.556 21.676 1.00 94.44 341 ASP A CA 1
ATOM 2641 C C . ASP A 1 341 ? -22.533 -6.266 20.365 1.00 94.44 341 ASP A C 1
ATOM 2643 O O . ASP A 1 341 ? -22.762 -7.467 20.201 1.00 94.44 341 ASP A O 1
ATOM 2647 N N . HIS A 1 342 ? -21.899 -5.536 19.442 1.00 95.88 342 HIS A N 1
ATOM 2648 C CA . HIS A 1 342 ? -21.462 -6.097 18.166 1.00 95.88 342 HIS A CA 1
ATOM 2649 C C . HIS A 1 342 ? -20.408 -7.188 18.355 1.00 95.88 342 HIS A C 1
ATOM 2651 O O . HIS A 1 342 ? -20.435 -8.181 17.634 1.00 95.88 342 HIS A O 1
ATOM 2657 N N . GLY A 1 343 ? -19.511 -7.049 19.331 1.00 95.62 343 GLY A N 1
ATOM 2658 C CA . GLY A 1 343 ? -18.519 -8.066 19.660 1.00 95.62 343 GLY A CA 1
ATOM 2659 C C . GLY A 1 343 ? -19.142 -9.364 20.176 1.00 95.62 343 GLY A C 1
ATOM 2660 O O . GLY A 1 343 ? -18.748 -10.446 19.734 1.00 95.62 343 GLY A O 1
ATOM 2661 N N . ILE A 1 344 ? -20.133 -9.276 21.068 1.00 95.75 344 ILE A N 1
ATOM 2662 C CA . ILE A 1 344 ? -20.881 -10.431 21.591 1.00 95.75 344 ILE A CA 1
ATOM 2663 C C . ILE A 1 344 ? -21.623 -11.139 20.449 1.00 95.75 344 ILE A C 1
ATOM 2665 O O . ILE A 1 344 ? -21.480 -12.352 20.277 1.00 95.75 344 ILE A O 1
ATOM 2669 N N . LEU A 1 345 ? -22.347 -10.378 19.620 1.00 96.06 345 LEU A N 1
ATOM 2670 C CA . LEU A 1 345 ? -23.080 -10.899 18.460 1.00 96.06 345 LEU A CA 1
ATOM 2671 C C . LEU A 1 345 ? -22.153 -11.540 17.419 1.00 96.06 345 LEU A C 1
ATOM 2673 O O . LEU A 1 345 ? -22.441 -12.622 16.915 1.00 96.06 345 LEU A O 1
ATOM 2677 N N . PHE A 1 346 ? -21.033 -10.889 17.102 1.00 96.38 346 PHE A N 1
ATOM 2678 C CA . PHE A 1 346 ? -20.100 -11.347 16.074 1.00 96.38 346 PHE A CA 1
ATOM 2679 C C . PHE A 1 346 ? -19.315 -12.589 16.504 1.00 96.38 346 PHE A C 1
ATOM 2681 O O . PHE A 1 346 ? -19.109 -13.498 15.702 1.00 96.38 346 PHE A O 1
ATOM 2688 N N . SER A 1 347 ? -18.851 -12.623 17.756 1.00 94.38 347 SER A N 1
ATOM 2689 C CA . SER A 1 347 ? -17.999 -13.705 18.264 1.00 94.38 347 SER A CA 1
ATOM 2690 C C . SER A 1 347 ? -18.777 -14.901 18.812 1.00 94.38 347 SER A C 1
ATOM 2692 O O . SER A 1 347 ? -18.201 -15.977 18.963 1.00 94.38 347 SER A O 1
ATOM 2694 N N . GLY A 1 348 ? -20.055 -14.719 19.164 1.00 92.56 348 GLY A N 1
ATOM 2695 C CA . GLY A 1 348 ? -20.849 -15.727 19.870 1.00 92.56 348 GLY A CA 1
ATOM 2696 C C . GLY A 1 348 ? -20.417 -15.961 21.326 1.00 92.56 348 GLY A C 1
ATOM 2697 O O . GLY A 1 348 ? -20.959 -16.847 21.983 1.00 92.56 348 GLY A O 1
ATOM 2698 N N . LYS A 1 349 ? -19.451 -15.192 21.847 1.00 91.31 349 LYS A N 1
ATOM 2699 C CA . LYS A 1 349 ? -18.985 -15.261 23.242 1.00 91.31 349 LYS A CA 1
ATOM 2700 C C . LYS A 1 349 ? -19.893 -14.426 24.154 1.00 91.31 349 LYS A C 1
ATOM 2702 O O . LYS A 1 349 ? -20.466 -13.446 23.696 1.00 91.31 349 LYS A O 1
ATOM 2707 N N . SER A 1 350 ? -19.974 -14.770 25.443 1.00 90.06 350 SER A N 1
ATOM 2708 C CA . SER A 1 350 ? -20.666 -13.976 26.485 1.00 90.06 350 SER A CA 1
ATOM 2709 C C . SER A 1 350 ? -22.133 -13.628 26.171 1.00 90.06 350 SER A C 1
ATOM 2711 O O . SER A 1 350 ? -22.606 -12.537 26.489 1.00 90.06 350 SER A O 1
ATOM 2713 N N . GLN A 1 351 ? -22.854 -14.548 25.523 1.00 92.25 351 GLN A N 1
ATOM 2714 C CA . GLN A 1 351 ? -24.259 -14.370 25.121 1.00 92.25 351 GLN A CA 1
ATOM 2715 C C . GLN A 1 351 ? -25.200 -14.131 26.311 1.00 92.25 351 GLN A C 1
ATOM 2717 O O . GLN A 1 351 ? -26.199 -13.432 26.179 1.00 92.25 351 GLN A O 1
ATOM 2722 N N . ASP A 1 352 ? -24.850 -14.651 27.487 1.00 93.06 352 ASP A N 1
ATOM 2723 C CA . ASP A 1 352 ? -25.543 -14.420 28.757 1.00 93.06 352 ASP A CA 1
ATOM 2724 C C . ASP A 1 352 ? -25.598 -12.937 29.155 1.00 93.06 352 ASP A C 1
ATOM 2726 O O . ASP A 1 352 ? -26.530 -12.522 29.839 1.00 93.06 352 ASP A O 1
ATOM 2730 N N . ARG A 1 353 ? -24.636 -12.129 28.691 1.00 88.81 353 ARG A N 1
ATOM 2731 C CA . ARG A 1 353 ? -24.522 -10.696 29.007 1.00 88.81 353 ARG A CA 1
ATOM 2732 C C . ARG A 1 353 ? -25.030 -9.779 27.901 1.00 88.81 353 ARG A C 1
ATOM 2734 O O . ARG A 1 353 ? -24.914 -8.563 28.029 1.00 88.81 353 ARG A O 1
ATOM 2741 N N . LEU A 1 354 ? -25.555 -10.334 26.807 1.00 92.19 354 LEU A N 1
ATOM 2742 C CA . LEU A 1 354 ? -25.991 -9.537 25.660 1.00 92.19 354 LEU A CA 1
ATOM 2743 C C . LEU A 1 354 ? -27.098 -8.553 26.053 1.00 92.19 354 LEU A C 1
ATOM 2745 O O . LEU A 1 354 ? -26.993 -7.375 25.734 1.00 92.19 354 LEU A O 1
ATOM 2749 N N . GLN A 1 355 ? -28.119 -9.022 26.777 1.00 93.81 355 GLN A N 1
ATOM 2750 C CA . GLN A 1 355 ? -29.247 -8.176 27.173 1.00 93.81 355 GLN A CA 1
ATOM 2751 C C . GLN A 1 355 ? -28.797 -7.011 28.065 1.00 93.81 355 GLN A C 1
ATOM 2753 O O . GLN A 1 355 ? -29.136 -5.869 27.785 1.00 93.81 355 GLN A O 1
ATOM 2758 N N . GLU A 1 356 ? -27.966 -7.290 29.074 1.00 90.94 356 GLU A N 1
ATOM 2759 C CA . GLU A 1 356 ? -27.397 -6.265 29.962 1.00 90.94 356 GLU A CA 1
ATOM 2760 C C . GLU A 1 356 ? -26.595 -5.214 29.176 1.00 90.94 356 GLU A C 1
ATOM 2762 O O . GLU A 1 356 ? -26.720 -4.018 29.422 1.00 90.94 356 GLU A O 1
ATOM 2767 N N . SER A 1 357 ? -25.793 -5.656 28.204 1.00 90.12 357 SER A N 1
ATOM 2768 C CA . SER A 1 357 ? -24.984 -4.772 27.358 1.00 90.12 357 SER A CA 1
ATOM 2769 C C . SER A 1 357 ? -25.844 -3.888 26.441 1.00 90.12 357 SER A C 1
ATOM 2771 O O . SER A 1 357 ? -25.577 -2.693 26.309 1.00 90.12 357 SER A O 1
ATOM 2773 N N . MET A 1 358 ? -26.918 -4.445 25.872 1.00 91.88 358 MET A N 1
ATOM 2774 C CA . MET A 1 358 ? -27.868 -3.692 25.049 1.00 91.88 358 MET A CA 1
ATOM 2775 C C . MET A 1 358 ? -28.636 -2.651 25.868 1.00 91.88 358 MET A C 1
ATOM 2777 O O . MET A 1 358 ? -28.816 -1.524 25.404 1.00 91.88 358 MET A O 1
ATOM 2781 N N . ASP A 1 359 ? -29.066 -3.007 27.080 1.00 91.56 359 ASP A N 1
ATOM 2782 C CA . ASP A 1 359 ? -29.742 -2.082 27.991 1.00 91.56 359 ASP A CA 1
ATOM 2783 C C . ASP A 1 359 ? -28.795 -0.923 28.368 1.00 91.56 359 ASP A C 1
ATOM 2785 O O . ASP A 1 359 ? -29.176 0.243 28.259 1.00 91.56 359 ASP A O 1
ATOM 2789 N N . GLU A 1 360 ? -27.524 -1.223 28.677 1.00 89.00 360 GLU A N 1
ATOM 2790 C CA . GLU A 1 360 ? -26.470 -0.224 28.925 1.00 89.00 360 GLU A CA 1
ATOM 2791 C C . GLU A 1 360 ? -26.271 0.719 27.722 1.00 89.00 360 GLU A C 1
ATOM 2793 O O . GLU A 1 360 ? -26.174 1.938 27.888 1.00 89.00 360 GLU A O 1
ATOM 2798 N N . PHE A 1 361 ? -26.226 0.189 26.494 1.00 90.50 361 PHE A N 1
ATOM 2799 C CA . PHE A 1 361 ? -26.113 1.009 25.286 1.00 90.50 361 PHE A CA 1
ATOM 2800 C C . PHE A 1 361 ? -27.316 1.948 25.113 1.00 90.50 361 PHE A C 1
ATOM 2802 O O . PHE A 1 361 ? -27.130 3.142 24.854 1.00 90.50 361 PHE A O 1
ATOM 2809 N N . LEU A 1 362 ? -28.538 1.430 25.271 1.00 91.12 362 LEU A N 1
ATOM 2810 C CA . LEU A 1 362 ? -29.771 2.201 25.101 1.00 91.12 362 LEU A CA 1
ATOM 2811 C C . LEU A 1 362 ? -29.900 3.313 26.149 1.00 91.12 362 LEU A C 1
ATOM 2813 O O . LEU A 1 362 ? -30.229 4.444 25.790 1.00 91.12 362 LEU A O 1
ATOM 2817 N N . GLU A 1 363 ? -29.560 3.039 27.412 1.00 89.62 363 GLU A N 1
ATOM 2818 C CA . GLU A 1 363 ? -29.538 4.050 28.478 1.00 89.62 363 GLU A CA 1
ATOM 2819 C C . GLU A 1 363 ? -28.568 5.205 28.175 1.00 89.62 363 GLU A C 1
ATOM 2821 O O . GLU A 1 363 ? -28.819 6.358 28.538 1.00 89.62 363 GLU A O 1
ATOM 2826 N N . GLN A 1 364 ? -27.460 4.923 27.482 1.00 86.56 364 GLN A N 1
ATOM 2827 C CA . GLN A 1 364 ? -26.463 5.931 27.119 1.00 86.56 364 GLN A CA 1
ATOM 2828 C C . GLN A 1 364 ? -26.764 6.678 25.812 1.00 86.56 364 GLN A C 1
ATOM 2830 O O . GLN A 1 364 ? -26.212 7.766 25.593 1.00 86.56 364 GLN A O 1
ATOM 2835 N N . LEU A 1 365 ? -27.626 6.135 24.950 1.00 87.62 365 LEU A N 1
ATOM 2836 C CA . LEU A 1 365 ? -27.903 6.677 23.621 1.00 87.62 365 LEU A CA 1
ATOM 2837 C C . LEU A 1 365 ? -28.614 8.038 23.684 1.00 87.62 365 LEU A C 1
ATOM 2839 O O . LEU A 1 365 ? -28.134 9.015 23.099 1.00 87.62 365 LEU A O 1
ATOM 2843 N N . ASP A 1 366 ? -29.705 8.138 24.443 1.00 85.62 366 ASP A N 1
ATOM 2844 C CA . ASP A 1 366 ? -30.499 9.371 24.555 1.00 85.62 366 ASP A CA 1
ATOM 2845 C C . ASP A 1 366 ? -29.696 10.554 25.138 1.00 85.62 366 ASP A C 1
ATOM 2847 O O . ASP A 1 366 ? -29.710 11.653 24.553 1.00 85.62 366 ASP A O 1
ATOM 2851 N N . PRO A 1 367 ? -28.920 10.380 26.234 1.00 85.62 367 PRO A N 1
ATOM 2852 C CA . PRO A 1 367 ? -28.016 11.417 26.723 1.00 85.62 367 PRO A CA 1
ATOM 2853 C C . PRO A 1 367 ? -26.955 11.828 25.698 1.00 85.62 367 PRO A C 1
ATOM 2855 O O . PRO A 1 367 ? -26.588 13.007 25.635 1.00 85.62 367 PRO A O 1
ATOM 2858 N N . HIS A 1 368 ? -26.437 10.881 24.908 1.00 82.50 368 HIS A N 1
ATOM 2859 C CA . HIS A 1 368 ? -25.424 11.160 23.895 1.00 82.50 368 HIS A CA 1
ATOM 2860 C C . HIS A 1 368 ? -25.989 12.012 22.750 1.00 82.50 368 HIS A C 1
ATOM 2862 O O . HIS A 1 368 ? -25.411 13.053 22.426 1.00 82.50 368 HIS A O 1
ATOM 2868 N N . ILE A 1 369 ? -27.151 11.638 22.201 1.00 84.31 369 ILE A N 1
ATOM 2869 C CA . ILE A 1 369 ? -27.846 12.396 21.147 1.00 84.31 369 ILE A CA 1
ATOM 2870 C C . ILE A 1 369 ? -28.181 13.812 21.634 1.00 84.31 369 ILE A C 1
ATOM 2872 O O . ILE A 1 369 ? -27.893 14.797 20.950 1.00 84.31 369 ILE A O 1
ATOM 2876 N N . SER A 1 370 ? -28.708 13.932 22.855 1.00 83.50 370 SER A N 1
ATOM 2877 C CA . SER A 1 370 ? -29.086 15.219 23.452 1.00 83.50 370 SER A CA 1
ATOM 2878 C C . SER A 1 370 ? -27.892 16.167 23.638 1.00 83.50 370 SER A C 1
ATOM 2880 O O . SER A 1 370 ? -28.013 17.379 23.445 1.00 83.50 370 SER A O 1
ATOM 2882 N N . LYS A 1 371 ? -26.714 15.637 23.996 1.00 80.31 371 LYS A N 1
ATOM 2883 C CA . LYS A 1 371 ? -25.461 16.413 24.066 1.00 80.31 371 LYS A CA 1
ATOM 2884 C C . LYS A 1 371 ? -24.936 16.776 22.675 1.00 80.31 371 LYS A C 1
ATOM 2886 O O . LYS A 1 371 ? -24.418 17.877 22.499 1.00 80.31 371 LYS A O 1
ATOM 2891 N N . GLY A 1 372 ? -25.079 15.875 21.701 1.00 68.06 372 GLY A N 1
ATOM 2892 C CA . GLY A 1 372 ? -24.690 16.095 20.309 1.00 68.06 372 GLY A CA 1
ATOM 2893 C C . GLY A 1 372 ? -25.463 17.241 19.659 1.00 68.06 372 GLY A C 1
ATOM 2894 O O . GLY A 1 372 ? -24.841 18.120 19.067 1.00 68.06 372 GLY A O 1
ATOM 2895 N N . LEU A 1 373 ? -26.786 17.303 19.851 1.00 62.59 373 LEU A N 1
ATOM 2896 C CA . LEU A 1 373 ? -27.621 18.396 19.330 1.00 62.59 373 LEU A CA 1
ATOM 2897 C C . LEU A 1 373 ? -27.133 19.777 19.791 1.00 62.59 373 LEU A C 1
ATOM 2899 O O . LEU A 1 373 ? -27.129 20.717 19.005 1.00 62.59 373 LEU A O 1
ATOM 2903 N N . LYS A 1 374 ? -26.661 19.898 21.040 1.00 57.94 374 LYS A N 1
ATOM 2904 C CA . LYS A 1 374 ? -26.133 21.164 21.574 1.00 57.94 374 LYS A CA 1
ATOM 2905 C C . LYS A 1 374 ? -24.849 21.630 20.878 1.00 57.94 374 LYS A C 1
ATOM 2907 O O . LYS A 1 374 ? -24.637 22.830 20.795 1.00 57.94 374 LYS A O 1
ATOM 2912 N N . ARG A 1 375 ? -24.020 20.715 20.354 1.00 54.25 375 ARG A N 1
ATOM 2913 C CA . ARG A 1 375 ? -22.805 21.061 19.586 1.00 54.25 375 ARG A CA 1
ATOM 2914 C C . ARG A 1 375 ? -23.104 21.540 18.164 1.00 54.25 375 ARG A C 1
ATOM 2916 O O . ARG A 1 375 ? -22.327 22.310 17.625 1.00 54.25 375 ARG A O 1
ATOM 2923 N N . TRP A 1 376 ? -24.223 21.117 17.576 1.00 47.84 376 TRP A N 1
ATOM 2924 C CA . TRP A 1 376 ? -24.703 21.622 16.279 1.00 47.84 376 TRP A CA 1
ATOM 2925 C C . TRP A 1 376 ? -25.455 22.959 16.389 1.00 47.84 376 TRP A C 1
ATOM 2927 O O . TRP A 1 376 ? -25.806 23.551 15.375 1.00 47.84 376 TRP A O 1
ATOM 2937 N N . LEU A 1 377 ? -25.715 23.418 17.617 1.00 46.75 377 LEU A N 1
ATOM 2938 C CA . LEU A 1 377 ? -26.416 24.662 17.939 1.00 46.75 377 LEU A CA 1
ATOM 2939 C C . LEU A 1 377 ? -25.468 25.837 18.245 1.00 46.75 377 LEU A C 1
ATOM 2941 O O . LEU A 1 377 ? -25.959 26.919 18.565 1.00 46.75 377 LEU A O 1
ATOM 2945 N N . GLU A 1 378 ? -24.143 25.669 18.141 1.00 34.56 378 GLU A N 1
ATOM 2946 C CA . GLU A 1 378 ? -23.231 26.822 18.152 1.00 34.56 378 GLU A CA 1
ATOM 2947 C C . GLU A 1 378 ? -23.250 27.522 16.778 1.00 34.56 378 GLU A C 1
ATOM 2949 O O . GLU A 1 378 ? -23.155 26.850 15.749 1.00 34.56 378 GLU A O 1
ATOM 2954 N N . PRO A 1 379 ? -23.441 28.853 16.727 1.00 40.03 379 PRO A N 1
ATOM 2955 C CA . PRO A 1 379 ? -23.661 29.559 15.473 1.00 40.03 379 PRO A CA 1
ATOM 2956 C C . PRO A 1 379 ? -22.365 29.745 14.668 1.00 40.03 379 PRO A C 1
ATOM 2958 O O . PRO A 1 379 ? -21.433 30.368 15.165 1.00 40.03 379 PRO A O 1
ATOM 2961 N N . GLY A 1 380 ? -22.408 29.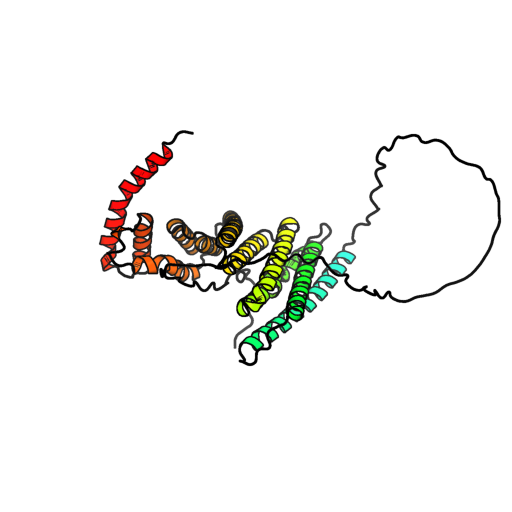279 13.410 1.00 36.53 380 GLY A N 1
ATOM 2962 C CA . GLY A 1 380 ? -21.836 29.909 12.203 1.00 36.53 380 GLY A CA 1
ATOM 2963 C C . GLY A 1 380 ? -20.329 30.069 12.108 1.00 36.53 380 GLY A C 1
ATOM 2964 O O . GLY A 1 380 ? -19.853 31.139 12.544 1.00 36.53 380 GLY A O 1
#

Sequence (380 aa):
LLDAADAQNSDDMGTCRVLASTSSDGDCSSLPGRHHLVGHIKPGSGPTSTRAAPIRSPQSPSDKAYQTSSSITPPFCDDDSTSAMIPQPETRPISQDQLVAEVKGIYAGLVMVETKCIEVDNAKALNTDTNTNPKLNNDQWQALIALHRTLLHEHHDFFLASQHPSASPALRRLASKYAMPARMWRHGIHSFLELLSHRSPASLEHMLTFLYLAYSIVSLLYATVPAFEDTWIECLGGLGRYRMAIEDDDMRDREIWTGVSRNWYAKASDRSPTTGRLYHHLAILARPHALQQLSYYTKSLCALIPFPSARESIMTLFDPVISASSTSSRLATMNTAFVKDHGILFSGKSQDRLQESMDEFLEQLDPHISKGLKRWLEPG

Foldseek 3Di:
DDDDDPDDDPPPLDDDPQDDDDDDDDDDDDDDDDDDDDDDDDDDDDDDDDDDDDDDDDDDDDDDDDDDDDDDDDDDDDPDPPPPPDPDPDDDDDDQVNLVVQLVVLVVVLVVLLVVLVVVLVVLVVLLPDPPDDQDDPVNLVVSLVSLLSNLVSLLSNLCSLPPPNHDPVSVCVCVVVVSLSSCSPRNPDSVLVSLVSSPPSSLVSSVVSLVSQLVSLVVCCVRRVVCVLSSLSNQLVSLVSQLSSDPPDPVSVLVSLVRSLVSLVVSCVVVVLALVSLCSNLVSCPPQLVSNVVSLVSQQPGNHHDVCSLVVLVVSAVVLCVDDPVCLVVAALSSLVSNLVSCVSVVPPVVCNVVSVVSNVVRPVVVVVVVVVVVPDDD

InterPro domains:
  IPR011990 Tetratricopeptide-like helical domain superfamily [G3DSA:1.25.40.10] (117-324)
  IPR011990 Tetratricopeptide-like helical domain superfamily [SSF48452] (87-373)
  IPR018834 DNA/RNA-binding domain, Est1-type [PF10373] (261-373)
  IPR045153 Est1/Ebs1-like [PTHR15696] (129-368)

Nearest PDB structures (foldseek):
  4abn-assembly2_B  TM=2.734E-01  e=3.605E-01  Mus musculus
  4abn-assembly1_A  TM=2.710E-01  e=7.089E-01  Mus musculus
  8evm-assembly1_A  TM=4.236E-01  e=3.386E+00  synthetic construct
  7ajl-assembly1_AAA  TM=2.288E-01  e=1.336E+00  Mus musculus

Organism: Fusarium vanettenii (strain ATCC MYA-4622 / CBS 123669 / FGSC 9596 / NRRL 45880 / 77-13-4) (NCBI:txid660122)